Protein AF-A0A0Q0VEU5-F1 (afdb_monomer_lite)

Foldseek 3Di:
DDDDQDWDFPVNLVVLCVVVVWFDDKALDDRPQTAREEDQDLVPAAARYEYQFACDPVDTSVVCPVSSVVRHHQEYEECDDDPDNHIYTHTVHSLLSLLVVLCVRLVNLLVQAAEEEEDEDDLLVQLQVLLQLVCVLVVAFEWEAADQAIDGRHDGDHDPHRADASNVNSVVSSVNVVSVHRYYYGYDYLVCLVSCRCNPRQHQEYEYQEYDDDPCVPQVDRVSSLVSRLSVQVSCQVNLHEYEFACVHVSSVVSQVPHDHHYWYEYCPDTQKHWADWDFELQKIWIWIDHPNDIEIEIARDGAPSSVSSSNSSVNVVCVVVVPDDRVSVNVSRHPDAGDFQCQHWDDADQQETEGGHQPAFLVSLLRSLVRVLVHAPDFEEEEDEHEAPHDLQRQCSNLVSCLVRGLAYEYEAAAPAAPARLVRVCSNCPPPPLLGRYAYQHDLLLSLLLVVQQDHRRYYYYYYNQGQPQFHHDHNDTHGHDSSVSVVVSSVDDDDDDLQWQSDWHFPSSLCSLAHDDPDRDDRQTARHEDQDLVPQAARYEYQFDDDPPDTSLVCQVVSVVHHSYAYEDDQPNDDDDSRYHYHPHSLLSLLSVLSSLLSNEQAQEEEEEAQPCRVVVQVVVCVVVVVPFAEQEQPDPLQFSRSQSVSSSSDGRRHNHYYHYHDDLAPCRSVSSCSSNVHPHYHYDYQADDNCVHQVHSVSSVD

Structure (mmCIF, N/CA/C/O backbone):
data_AF-A0A0Q0VEU5-F1
#
_entry.id   AF-A0A0Q0VEU5-F1
#
loop_
_atom_site.group_PDB
_atom_site.id
_atom_site.type_symbol
_atom_site.label_atom_id
_atom_site.label_alt_id
_atom_site.label_comp_id
_atom_site.label_asym_id
_atom_site.label_entity_id
_atom_site.label_seq_id
_atom_site.pdbx_PDB_ins_code
_atom_site.Cartn_x
_atom_site.Cartn_y
_atom_site.Cartn_z
_atom_site.occupancy
_atom_site.B_iso_or_equiv
_atom_site.auth_seq_id
_atom_site.auth_comp_id
_atom_site.auth_asym_id
_atom_site.auth_atom_id
_atom_site.pdbx_PDB_model_num
ATOM 1 N N . MET A 1 1 ? 12.407 22.583 -28.561 1.00 33.00 1 MET A N 1
ATOM 2 C CA . MET A 1 1 ? 13.739 21.969 -28.383 1.00 33.00 1 MET A CA 1
ATOM 3 C C . MET A 1 1 ? 14.060 21.202 -29.658 1.00 33.00 1 MET A C 1
ATOM 5 O O . MET A 1 1 ? 13.636 20.069 -29.800 1.00 33.00 1 MET A O 1
ATOM 9 N N . HIS A 1 2 ? 14.722 21.841 -30.619 1.00 41.69 2 HIS A N 1
ATOM 10 C CA . HIS A 1 2 ? 15.215 21.204 -31.843 1.00 41.69 2 HIS A CA 1
ATOM 11 C C . HIS A 1 2 ? 16.661 21.653 -32.034 1.00 41.69 2 HIS A C 1
ATOM 13 O O . HIS A 1 2 ? 16.895 22.859 -31.996 1.00 41.69 2 HIS A O 1
ATOM 19 N N . ASN A 1 3 ? 17.594 20.699 -32.153 1.00 36.75 3 ASN A N 1
ATOM 20 C CA . ASN A 1 3 ? 18.804 20.759 -32.998 1.00 36.75 3 ASN A CA 1
ATOM 21 C C . ASN A 1 3 ? 19.856 19.711 -32.599 1.00 36.75 3 ASN A C 1
ATOM 23 O O . ASN A 1 3 ? 20.992 20.052 -32.302 1.00 36.75 3 ASN A O 1
ATOM 27 N N . HIS A 1 4 ? 19.485 18.431 -32.640 1.00 44.84 4 HIS A N 1
ATOM 28 C CA . HIS A 1 4 ? 20.430 17.335 -32.893 1.00 44.84 4 HIS A CA 1
ATOM 29 C C . HIS A 1 4 ? 19.672 16.159 -33.531 1.00 44.84 4 HIS A C 1
ATOM 31 O O . HIS A 1 4 ? 19.653 15.057 -33.001 1.00 44.84 4 HIS A O 1
ATOM 37 N N . SER A 1 5 ? 18.986 16.380 -34.657 1.00 53.69 5 SER A N 1
ATOM 38 C CA . SER A 1 5 ? 18.453 15.262 -35.446 1.00 53.69 5 SER A CA 1
ATOM 39 C C . SER A 1 5 ? 19.579 14.726 -36.326 1.00 53.69 5 SER A C 1
ATOM 41 O O . SER A 1 5 ? 19.803 15.214 -37.437 1.00 53.69 5 SER A O 1
ATOM 43 N N . LYS A 1 6 ? 20.341 13.764 -35.799 1.00 68.75 6 LYS A N 1
ATOM 44 C CA . LYS A 1 6 ? 21.191 12.908 -36.630 1.00 68.75 6 LYS A CA 1
ATOM 45 C C . LYS A 1 6 ? 20.274 12.267 -37.673 1.00 68.75 6 LYS A C 1
ATOM 47 O O . LYS A 1 6 ? 19.308 11.602 -37.315 1.00 68.75 6 LYS A O 1
ATOM 52 N N . LEU A 1 7 ? 20.546 12.522 -38.948 1.00 80.31 7 LEU A N 1
ATOM 53 C CA . LEU A 1 7 ? 19.875 11.829 -40.039 1.00 80.31 7 LEU A CA 1
ATOM 54 C C . LEU A 1 7 ? 20.358 10.379 -40.040 1.00 80.31 7 LEU A C 1
ATOM 56 O O . LEU A 1 7 ? 21.558 10.144 -40.183 1.00 80.31 7 LEU A O 1
ATOM 60 N N . ILE A 1 8 ? 19.446 9.426 -39.862 1.00 84.44 8 ILE A N 1
ATOM 61 C CA . ILE A 1 8 ? 19.783 8.000 -39.896 1.00 84.44 8 ILE A CA 1
ATOM 62 C C . ILE A 1 8 ? 19.638 7.492 -41.315 1.00 84.44 8 ILE A C 1
ATOM 64 O O . ILE A 1 8 ? 18.599 7.698 -41.943 1.00 84.44 8 ILE A O 1
ATOM 68 N N . LYS A 1 9 ? 20.656 6.787 -41.801 1.00 88.69 9 LYS A N 1
ATOM 69 C CA . LYS A 1 9 ? 20.609 6.122 -43.104 1.00 88.69 9 LYS A CA 1
ATOM 70 C C . LYS A 1 9 ? 19.851 4.802 -43.031 1.00 88.69 9 LYS A C 1
ATOM 72 O O . LYS A 1 9 ? 19.962 4.069 -42.050 1.00 88.69 9 LYS A O 1
ATOM 77 N N . ALA A 1 10 ? 19.174 4.440 -44.118 1.00 87.62 10 ALA A N 1
ATOM 78 C CA . ALA A 1 10 ? 18.534 3.129 -44.252 1.00 87.62 10 ALA A CA 1
ATOM 79 C C . ALA A 1 10 ? 19.497 1.957 -43.957 1.00 87.62 10 ALA A C 1
ATOM 81 O O . ALA A 1 10 ? 19.099 0.978 -43.333 1.00 87.62 10 ALA A O 1
ATOM 82 N N . GLU A 1 11 ? 20.773 2.074 -44.340 1.00 89.50 11 GLU A N 1
ATOM 83 C CA . GLU A 1 11 ? 21.811 1.067 -44.070 1.00 89.50 11 GLU A CA 1
ATOM 84 C C . GLU A 1 11 ? 22.065 0.844 -42.568 1.00 89.50 11 GLU A C 1
ATOM 86 O O . GLU A 1 11 ? 22.193 -0.297 -42.132 1.00 89.50 11 GLU A O 1
ATOM 91 N N . GLU A 1 12 ? 22.069 1.904 -41.750 1.00 90.19 12 GLU A N 1
ATOM 92 C CA . GLU A 1 12 ? 22.236 1.784 -40.292 1.00 90.19 12 GLU A CA 1
ATOM 93 C C . GLU A 1 12 ? 21.069 1.011 -39.663 1.00 90.19 12 GLU A C 1
ATOM 95 O O . GLU A 1 12 ? 21.274 0.172 -38.784 1.00 90.19 12 GLU A O 1
ATOM 100 N N . ILE A 1 13 ? 19.850 1.252 -40.159 1.00 91.94 13 ILE A N 1
ATOM 101 C CA . ILE A 1 13 ? 18.642 0.546 -39.719 1.00 91.94 13 ILE A CA 1
ATOM 102 C C . ILE A 1 13 ? 18.700 -0.928 -40.132 1.00 91.94 13 ILE A C 1
ATOM 104 O O . ILE A 1 13 ? 18.425 -1.807 -39.321 1.00 91.94 13 ILE A O 1
ATOM 108 N N . ILE A 1 14 ? 19.084 -1.213 -41.376 1.00 92.62 14 ILE A N 1
ATOM 109 C CA . ILE A 1 14 ? 19.231 -2.588 -41.867 1.00 92.62 14 ILE A CA 1
ATOM 110 C C . ILE A 1 14 ? 20.231 -3.350 -40.998 1.00 92.62 14 ILE A C 1
ATOM 112 O O . ILE A 1 14 ? 19.897 -4.414 -40.484 1.00 92.62 14 ILE A O 1
ATOM 116 N N . ASN A 1 15 ? 21.410 -2.770 -40.774 1.00 93.44 15 ASN A N 1
ATOM 117 C CA . ASN A 1 15 ? 22.471 -3.410 -40.008 1.00 93.44 15 ASN A CA 1
ATOM 118 C C . ASN A 1 15 ? 22.032 -3.710 -38.569 1.00 93.44 15 ASN A C 1
ATOM 120 O O . ASN A 1 15 ? 22.268 -4.814 -38.082 1.00 93.44 15 ASN A O 1
ATOM 124 N N . ILE A 1 16 ? 21.370 -2.770 -37.875 1.00 93.75 16 ILE A N 1
ATOM 125 C CA . ILE A 1 16 ? 20.925 -3.035 -36.497 1.00 93.75 16 ILE A CA 1
ATOM 126 C C . ILE A 1 16 ? 19.825 -4.102 -36.445 1.00 93.75 16 ILE A C 1
ATOM 128 O O . ILE A 1 16 ? 19.825 -4.926 -35.534 1.00 93.75 16 ILE A O 1
ATOM 132 N N . LEU A 1 17 ? 18.902 -4.118 -37.412 1.00 94.94 17 LEU A N 1
ATOM 133 C CA . LEU A 1 17 ? 17.818 -5.098 -37.439 1.00 94.94 17 LEU A CA 1
ATOM 134 C C . LEU A 1 17 ? 18.328 -6.496 -37.817 1.00 94.94 17 LEU A C 1
ATOM 136 O O . LEU A 1 17 ? 17.852 -7.474 -37.249 1.00 94.94 17 LEU A O 1
ATOM 140 N N . GLU A 1 18 ? 19.298 -6.606 -38.728 1.00 94.62 18 GLU A N 1
ATOM 141 C CA . GLU A 1 18 ? 19.939 -7.879 -39.094 1.00 94.62 18 GLU A CA 1
ATOM 142 C C . GLU A 1 18 ? 20.781 -8.440 -37.940 1.00 94.62 18 GLU A C 1
ATOM 144 O O . GLU A 1 18 ? 20.649 -9.617 -37.614 1.00 94.62 18 GLU A O 1
ATOM 149 N N . ASN A 1 19 ? 21.560 -7.598 -37.248 1.00 93.50 19 ASN A N 1
ATOM 150 C CA . ASN A 1 19 ? 22.360 -8.011 -36.084 1.00 93.50 19 ASN A CA 1
ATOM 151 C C . ASN A 1 19 ? 21.515 -8.564 -34.926 1.00 93.50 19 ASN A C 1
ATOM 153 O O . ASN A 1 19 ? 22.018 -9.327 -34.105 1.00 93.50 19 ASN A O 1
ATOM 157 N N . HIS A 1 20 ? 20.249 -8.159 -34.844 1.00 93.50 20 HIS A N 1
ATOM 158 C CA . HIS A 1 20 ? 19.286 -8.640 -33.855 1.00 93.50 20 HIS A CA 1
ATOM 159 C C . HIS A 1 20 ? 18.314 -9.690 -34.422 1.00 93.50 20 HIS A C 1
ATOM 161 O O . HIS A 1 20 ? 17.332 -10.021 -33.758 1.00 93.50 20 HIS A O 1
ATOM 167 N N . GLU A 1 21 ? 18.565 -10.195 -35.636 1.00 95.69 21 GLU A N 1
ATOM 168 C CA . GLU A 1 21 ? 17.746 -11.205 -36.322 1.00 95.69 21 GLU A CA 1
ATOM 169 C C . GLU A 1 21 ? 16.261 -10.807 -36.456 1.00 95.69 21 GLU A C 1
ATOM 171 O O . GLU A 1 21 ? 15.357 -11.644 -36.426 1.00 95.69 21 GLU A O 1
ATOM 176 N N . LEU A 1 22 ? 15.985 -9.505 -36.587 1.00 95.81 22 LEU A N 1
ATOM 177 C CA . LEU A 1 22 ? 14.626 -8.975 -36.708 1.00 95.81 22 LEU A CA 1
ATOM 178 C C . LEU A 1 22 ? 14.189 -8.788 -38.157 1.00 95.81 22 LEU A C 1
ATOM 180 O O . LEU A 1 22 ? 12.995 -8.879 -38.430 1.00 95.81 22 LEU A O 1
ATOM 184 N N . LEU A 1 23 ? 15.113 -8.488 -39.075 1.00 95.88 23 LEU A N 1
ATOM 185 C CA . LEU A 1 23 ? 14.780 -8.149 -40.459 1.00 95.88 23 LEU A CA 1
ATOM 186 C C . LEU A 1 23 ? 14.451 -9.400 -41.283 1.00 95.88 23 LEU A C 1
ATOM 188 O O . LEU A 1 23 ? 15.293 -10.272 -41.470 1.00 95.88 23 LEU A O 1
ATOM 192 N N . VAL A 1 24 ? 13.229 -9.456 -41.806 1.00 95.81 24 VAL A N 1
ATOM 193 C CA . VAL A 1 24 ? 12.703 -10.567 -42.616 1.00 95.81 24 VAL A CA 1
ATOM 194 C C . VAL A 1 24 ? 12.696 -10.214 -44.103 1.00 95.81 24 VAL A C 1
ATOM 196 O O . VAL A 1 24 ? 12.948 -11.073 -44.945 1.00 95.81 24 VAL A O 1
ATOM 199 N N . GLY A 1 25 ? 12.419 -8.953 -44.444 1.00 93.38 25 GLY A N 1
ATOM 200 C CA . GLY A 1 25 ? 12.251 -8.531 -45.832 1.00 93.38 25 GLY A CA 1
ATOM 201 C C . GLY A 1 25 ? 12.378 -7.025 -46.047 1.00 93.38 25 GLY A C 1
ATOM 202 O O . GLY A 1 25 ? 12.371 -6.227 -45.108 1.00 93.38 25 GLY A O 1
ATOM 203 N N . LYS A 1 26 ? 12.526 -6.650 -47.318 1.00 93.12 26 LYS A N 1
ATOM 204 C CA . LYS A 1 26 ? 12.832 -5.298 -47.801 1.00 93.12 26 LYS A CA 1
ATOM 205 C C . LYS A 1 26 ? 12.014 -5.045 -49.071 1.00 93.12 26 LYS A C 1
ATOM 207 O O . LYS A 1 26 ? 12.153 -5.810 -50.021 1.00 93.12 26 LYS A O 1
ATOM 212 N N . VAL A 1 27 ? 11.204 -3.985 -49.112 1.00 91.12 27 VAL A N 1
ATOM 213 C CA . VAL A 1 27 ? 10.353 -3.645 -50.276 1.00 91.12 27 VAL A CA 1
ATOM 214 C C . VAL A 1 27 ? 10.563 -2.187 -50.681 1.00 91.12 27 VAL A C 1
ATOM 216 O O . VAL A 1 27 ? 10.611 -1.320 -49.814 1.00 91.12 27 VAL A O 1
ATOM 219 N N . ASN A 1 28 ? 10.694 -1.916 -51.988 1.00 84.94 28 ASN A N 1
ATOM 220 C CA . ASN A 1 28 ? 10.804 -0.572 -52.591 1.00 84.94 28 ASN A CA 1
ATOM 221 C C . ASN A 1 28 ? 11.804 0.382 -51.895 1.00 84.94 28 ASN A C 1
ATOM 223 O O . ASN A 1 28 ? 11.558 1.582 -51.781 1.00 84.94 28 ASN A O 1
ATOM 227 N N . LEU A 1 29 ? 12.933 -0.142 -51.410 1.00 79.88 29 LEU A N 1
ATOM 228 C CA . LEU A 1 29 ? 13.936 0.636 -50.679 1.00 79.88 29 LEU A CA 1
ATOM 229 C C . LEU A 1 29 ? 14.941 1.317 -51.608 1.00 79.88 29 LEU A C 1
ATOM 231 O O . LEU A 1 29 ? 15.490 0.689 -52.513 1.00 79.88 29 LEU A O 1
ATOM 235 N N . ASN A 1 30 ? 15.245 2.579 -51.304 1.00 73.62 30 ASN A N 1
ATOM 236 C CA . ASN A 1 30 ? 16.411 3.285 -51.818 1.00 73.62 30 ASN A CA 1
ATOM 237 C C . ASN A 1 30 ? 17.415 3.499 -50.670 1.00 73.62 30 ASN A C 1
ATOM 239 O O . ASN A 1 30 ? 17.056 4.019 -49.615 1.00 73.62 30 ASN A O 1
ATOM 243 N N . TYR A 1 31 ? 18.671 3.089 -50.861 1.00 65.69 31 TYR A N 1
ATOM 244 C CA . TYR A 1 31 ? 19.719 3.174 -49.834 1.00 65.69 31 TYR A CA 1
ATOM 245 C C . TYR A 1 31 ? 20.163 4.614 -49.527 1.00 65.69 31 TYR A C 1
ATOM 247 O O . TYR A 1 31 ? 20.774 4.848 -48.486 1.00 65.69 31 TYR A O 1
ATOM 255 N N . ASP A 1 32 ? 19.794 5.577 -50.376 1.00 70.94 32 ASP A N 1
ATOM 256 C CA . ASP A 1 32 ? 20.057 7.005 -50.166 1.00 70.94 32 ASP A CA 1
ATOM 257 C C . ASP A 1 32 ? 19.055 7.684 -49.210 1.00 70.94 32 ASP A C 1
ATOM 259 O O . ASP A 1 32 ? 19.178 8.881 -48.932 1.00 70.94 32 ASP A O 1
ATOM 263 N N . PHE A 1 33 ? 18.055 6.957 -48.691 1.00 75.19 33 PHE A N 1
ATOM 264 C CA . PHE A 1 33 ? 17.106 7.534 -47.743 1.00 75.19 33 PHE A CA 1
ATOM 265 C C . PHE A 1 33 ? 17.760 7.865 -46.404 1.00 75.19 33 PHE A C 1
ATOM 267 O O . PHE A 1 33 ? 18.514 7.076 -45.822 1.00 75.19 33 PHE A O 1
ATOM 274 N N . THR A 1 34 ? 17.401 9.043 -45.901 1.00 79.69 34 THR A N 1
ATOM 275 C CA . THR A 1 34 ? 17.741 9.487 -44.556 1.00 79.69 34 THR A CA 1
ATOM 276 C C . THR A 1 34 ? 16.489 9.910 -43.818 1.00 79.69 34 THR A C 1
ATOM 278 O O . THR A 1 34 ? 15.622 10.561 -44.392 1.00 79.69 34 THR A O 1
ATOM 281 N N . PHE A 1 35 ? 16.415 9.548 -42.543 1.00 81.81 35 PHE A N 1
ATOM 282 C CA . PHE A 1 35 ? 15.236 9.773 -41.721 1.00 81.81 35 PHE A CA 1
ATOM 283 C C . PHE A 1 35 ? 15.604 10.627 -40.515 1.00 81.81 35 PHE A C 1
ATOM 285 O O . PHE A 1 35 ? 16.617 10.388 -39.853 1.00 81.81 35 PHE A O 1
ATOM 292 N N . SER A 1 36 ? 14.784 11.637 -40.234 1.00 72.88 36 SER A N 1
ATOM 293 C CA . SER A 1 36 ? 14.974 12.549 -39.102 1.00 72.88 36 SER A CA 1
ATOM 294 C C . SER A 1 36 ? 14.271 12.089 -37.830 1.00 72.88 36 SER A C 1
ATOM 296 O O . SER A 1 36 ? 14.659 12.514 -36.741 1.00 72.88 36 SER A O 1
ATOM 298 N N . LYS A 1 37 ? 13.237 11.248 -37.957 1.00 85.75 37 LYS A N 1
ATOM 299 C CA . LYS A 1 37 ? 12.379 10.818 -36.852 1.00 85.75 37 LYS A CA 1
ATOM 300 C C . LYS A 1 37 ? 11.646 9.516 -37.195 1.00 85.75 37 LYS A C 1
ATOM 302 O O . LYS A 1 37 ? 11.511 9.145 -38.361 1.00 85.75 37 LYS A O 1
ATOM 307 N N . PHE A 1 38 ? 11.160 8.832 -36.165 1.00 90.94 38 PHE A N 1
ATOM 308 C CA . PHE A 1 38 ? 10.192 7.748 -36.288 1.00 90.94 38 PHE A CA 1
ATOM 309 C C . PHE A 1 38 ? 9.049 7.940 -35.291 1.00 90.94 38 PHE A C 1
ATOM 311 O O . PHE A 1 38 ? 9.237 8.540 -34.230 1.00 90.94 38 PHE A O 1
ATOM 318 N N . GLU A 1 39 ? 7.878 7.410 -35.626 1.00 92.62 39 GLU A N 1
ATOM 319 C CA . GLU A 1 39 ? 6.674 7.470 -34.801 1.00 92.62 39 GLU A CA 1
ATOM 320 C C . GLU A 1 39 ? 5.957 6.119 -34.763 1.00 92.62 39 GLU A C 1
ATOM 322 O O . GLU A 1 39 ? 6.020 5.310 -35.691 1.00 92.62 39 GLU A O 1
ATOM 327 N N . THR A 1 40 ? 5.237 5.892 -33.665 1.00 92.00 40 THR A N 1
ATOM 328 C CA . THR A 1 40 ? 4.344 4.729 -33.488 1.00 92.00 40 THR A CA 1
ATOM 329 C C . THR A 1 40 ? 2.865 5.125 -33.506 1.00 92.00 40 THR A C 1
ATOM 331 O O . THR A 1 40 ? 1.989 4.266 -33.433 1.00 92.00 40 THR A O 1
ATOM 334 N N . ASP A 1 41 ? 2.575 6.425 -33.633 1.00 91.88 41 ASP A N 1
ATOM 335 C CA . ASP A 1 41 ? 1.233 6.992 -33.755 1.00 91.88 41 ASP A CA 1
ATOM 336 C C . ASP A 1 41 ? 1.106 7.676 -35.120 1.00 91.88 41 ASP A C 1
ATOM 338 O O . ASP A 1 41 ? 1.746 8.700 -35.371 1.00 91.88 41 ASP A O 1
ATOM 342 N N . SER A 1 42 ? 0.266 7.126 -36.002 1.00 92.31 42 SER A N 1
ATOM 343 C CA . SER A 1 42 ? 0.068 7.632 -37.368 1.00 92.31 42 SER A CA 1
ATOM 344 C C . SER A 1 42 ? -0.352 9.104 -37.398 1.00 92.31 42 SER A C 1
ATOM 346 O O . SER A 1 42 ? -0.061 9.807 -38.364 1.00 92.31 42 SER A O 1
ATOM 348 N N . ARG A 1 43 ? -0.997 9.602 -36.334 1.00 93.00 43 ARG A N 1
ATOM 349 C CA . ARG A 1 43 ? -1.457 10.996 -36.205 1.00 93.00 43 ARG A CA 1
ATOM 350 C C . ARG A 1 43 ? -0.319 11.988 -35.948 1.00 93.00 43 ARG A C 1
ATOM 352 O O . ARG A 1 43 ? -0.554 13.189 -36.034 1.00 93.00 43 ARG A O 1
ATOM 359 N N . ARG A 1 44 ? 0.872 11.502 -35.583 1.00 92.12 44 ARG A N 1
ATOM 360 C CA . ARG A 1 44 ? 2.075 12.305 -35.289 1.00 92.12 44 ARG A CA 1
ATOM 361 C C . ARG A 1 44 ? 3.128 12.253 -36.394 1.00 92.12 44 ARG A C 1
ATOM 363 O O . ARG A 1 44 ? 4.178 12.872 -36.237 1.00 92.12 44 ARG A O 1
ATOM 370 N N . ILE A 1 45 ? 2.858 11.498 -37.458 1.00 93.94 45 ILE A N 1
ATOM 371 C CA . ILE A 1 45 ? 3.734 11.393 -38.622 1.00 93.94 45 ILE A CA 1
ATOM 372 C C . ILE A 1 45 ? 3.811 12.738 -39.333 1.00 93.94 45 ILE A C 1
ATOM 374 O O . ILE A 1 45 ? 2.786 13.363 -39.613 1.00 93.94 45 ILE A O 1
ATOM 378 N N . GLU A 1 46 ? 5.033 13.135 -39.658 1.00 90.69 46 GLU A N 1
ATOM 379 C CA . GLU A 1 46 ? 5.337 14.240 -40.553 1.00 90.69 46 GLU A CA 1
ATOM 380 C C . GLU A 1 46 ? 6.057 13.728 -41.811 1.00 90.69 46 GLU A C 1
ATOM 382 O O . GLU A 1 46 ? 6.468 12.568 -41.909 1.00 90.69 46 GLU A O 1
ATOM 387 N N . LYS A 1 47 ? 6.197 14.603 -42.812 1.00 89.06 47 LYS A N 1
ATOM 388 C CA . LYS A 1 47 ? 6.856 14.259 -44.073 1.00 89.06 47 LYS A CA 1
ATOM 389 C C . LYS A 1 47 ? 8.308 13.826 -43.832 1.00 89.06 47 LYS A C 1
ATOM 391 O O . LYS A 1 47 ? 9.102 14.630 -43.348 1.00 89.06 47 LYS A O 1
ATOM 396 N N . GLY A 1 48 ? 8.662 12.620 -44.274 1.00 86.44 48 GLY A N 1
ATOM 397 C CA . GLY A 1 48 ? 10.011 12.061 -44.128 1.00 86.44 48 GLY A CA 1
ATOM 398 C C . GLY A 1 48 ? 10.212 11.175 -42.899 1.00 86.44 48 GLY A C 1
ATOM 399 O O . GLY A 1 48 ? 11.316 10.672 -42.681 1.00 86.44 48 GLY A O 1
ATOM 400 N N . ASP A 1 49 ? 9.164 10.964 -42.101 1.00 90.81 49 ASP A N 1
ATOM 401 C CA . ASP A 1 49 ? 9.230 10.113 -40.918 1.00 90.81 49 ASP A CA 1
ATOM 402 C C . ASP A 1 49 ? 9.140 8.621 -41.271 1.00 90.81 49 ASP A C 1
ATOM 404 O O . ASP A 1 49 ? 8.617 8.210 -42.312 1.00 90.81 49 ASP A O 1
ATOM 408 N N . ILE A 1 50 ? 9.619 7.794 -40.343 1.00 93.69 50 ILE A N 1
ATOM 409 C CA . ILE A 1 50 ? 9.371 6.351 -40.334 1.00 93.69 50 ILE A CA 1
ATOM 410 C C . ILE A 1 50 ? 8.131 6.067 -39.483 1.00 93.69 50 ILE A C 1
ATOM 412 O O . ILE A 1 50 ? 8.072 6.478 -38.323 1.00 93.69 50 ILE A O 1
ATOM 416 N N . PHE A 1 51 ? 7.174 5.301 -40.001 1.00 95.31 51 PHE A N 1
ATOM 417 C CA . PHE A 1 51 ? 6.069 4.776 -39.196 1.00 95.31 51 PHE A CA 1
ATOM 418 C C . PHE A 1 51 ? 6.316 3.320 -38.810 1.00 95.31 51 PHE A C 1
ATOM 420 O O . PHE A 1 51 ? 6.567 2.483 -39.676 1.00 95.31 51 PHE A O 1
ATOM 427 N N . VAL A 1 52 ? 6.213 2.997 -37.518 1.00 96.25 52 VAL A N 1
ATOM 428 C CA . VAL A 1 52 ? 6.345 1.619 -37.026 1.00 96.25 52 VAL A CA 1
ATOM 429 C C . VAL A 1 52 ? 4.977 1.058 -36.638 1.00 96.25 52 VAL A C 1
ATOM 431 O O . VAL A 1 52 ? 4.341 1.522 -35.690 1.00 96.25 52 VAL A O 1
ATOM 434 N N . CYS A 1 53 ? 4.540 0.015 -37.342 1.00 95.44 53 CYS A N 1
ATOM 435 C CA . CYS A 1 53 ? 3.264 -0.658 -37.122 1.00 95.44 53 CYS A CA 1
ATOM 436 C C . CYS A 1 53 ? 3.322 -1.551 -35.873 1.00 95.44 53 CYS A C 1
ATOM 438 O O . CYS A 1 53 ? 3.656 -2.735 -35.943 1.00 95.44 53 CYS A O 1
ATOM 440 N N . ILE A 1 54 ? 2.975 -0.991 -34.713 1.00 92.38 54 ILE A N 1
ATOM 441 C CA . ILE A 1 54 ? 2.886 -1.736 -33.451 1.00 92.38 54 ILE A CA 1
ATOM 442 C C . ILE A 1 54 ? 1.515 -2.397 -33.305 1.00 92.38 54 ILE A C 1
ATOM 444 O O . ILE A 1 54 ? 0.490 -1.718 -33.253 1.00 92.38 54 ILE A O 1
ATOM 448 N N . LYS A 1 55 ? 1.487 -3.719 -33.117 1.00 87.38 55 LYS A N 1
ATOM 449 C CA . LYS A 1 55 ? 0.264 -4.432 -32.737 1.00 87.38 55 LYS A CA 1
ATOM 450 C C . LYS A 1 55 ? -0.061 -4.197 -31.261 1.00 87.38 55 LYS A C 1
ATOM 452 O O . LYS A 1 55 ? 0.559 -4.788 -30.372 1.00 87.38 55 LYS A O 1
ATOM 457 N N . GLY A 1 56 ? -0.971 -3.266 -30.985 1.00 83.25 56 GLY A N 1
ATOM 458 C CA . GLY A 1 56 ? -1.417 -2.882 -29.645 1.00 83.25 56 GLY A CA 1
ATOM 459 C C . GLY A 1 56 ? -2.403 -3.872 -29.018 1.00 83.25 56 GLY A C 1
ATOM 460 O O . GLY A 1 56 ? -2.781 -4.869 -29.620 1.00 83.25 56 GLY A O 1
ATOM 461 N N . TYR A 1 57 ? -2.832 -3.584 -27.785 1.00 72.56 57 TYR A N 1
ATOM 462 C CA . TYR A 1 57 ? -3.850 -4.395 -27.100 1.00 72.56 57 TYR A CA 1
ATOM 463 C C . TYR A 1 57 ? -5.264 -4.135 -27.645 1.00 72.56 57 TYR A C 1
ATOM 465 O O . TYR A 1 57 ? -6.063 -5.055 -27.757 1.00 72.56 57 TYR A O 1
ATOM 473 N N . ASN A 1 58 ? -5.556 -2.877 -28.001 1.00 77.75 58 ASN A N 1
ATOM 474 C CA . ASN A 1 58 ? -6.880 -2.445 -28.466 1.00 77.75 58 ASN A CA 1
ATOM 475 C C . ASN A 1 58 ? -6.966 -2.249 -29.986 1.00 77.75 58 ASN A C 1
ATOM 477 O O . ASN A 1 58 ? -8.065 -2.216 -30.525 1.00 77.75 58 ASN A O 1
ATOM 481 N N . GLN A 1 59 ? -5.834 -2.016 -30.653 1.00 86.69 59 GLN A N 1
ATOM 482 C CA . GLN A 1 59 ? -5.767 -1.629 -32.063 1.00 86.69 59 GLN A CA 1
ATOM 483 C C . GLN A 1 59 ? -4.496 -2.194 -32.693 1.00 86.69 59 GLN A C 1
ATOM 485 O O . GLN A 1 59 ? -3.470 -2.304 -32.012 1.00 86.69 59 GLN A O 1
ATOM 490 N N . ASP A 1 60 ? -4.555 -2.513 -33.983 1.00 91.12 60 ASP A N 1
ATOM 491 C CA . ASP A 1 60 ? -3.406 -2.976 -34.753 1.00 91.12 60 ASP A CA 1
ATOM 492 C C . ASP A 1 60 ? -2.815 -1.819 -35.576 1.00 91.12 60 ASP A C 1
ATOM 494 O O . ASP A 1 60 ? -3.473 -1.261 -36.450 1.00 91.12 60 ASP A O 1
ATOM 498 N N . GLY A 1 61 ? -1.558 -1.448 -35.305 1.00 91.44 61 GLY A N 1
ATOM 499 C CA . GLY A 1 61 ? -0.854 -0.365 -35.998 1.00 91.44 61 GLY A CA 1
ATOM 500 C C . GLY A 1 61 ? -0.760 -0.551 -37.517 1.00 91.44 61 GLY A C 1
ATOM 501 O O . GLY A 1 61 ? -0.602 0.429 -38.244 1.00 91.44 61 GLY A O 1
ATOM 502 N N . HIS A 1 62 ? -0.890 -1.786 -38.006 1.00 94.38 62 HIS A N 1
ATOM 503 C CA . HIS A 1 62 ? -0.911 -2.100 -39.436 1.00 94.38 62 HIS A CA 1
ATOM 504 C C . HIS A 1 62 ? -2.107 -1.468 -40.159 1.00 94.38 62 HIS A C 1
ATOM 506 O O . HIS A 1 62 ? -1.972 -1.016 -41.296 1.00 94.38 62 HIS A O 1
ATOM 512 N N . GLU A 1 63 ? -3.253 -1.353 -39.483 1.00 93.81 63 GLU A N 1
ATOM 513 C CA . GLU A 1 63 ? -4.473 -0.749 -40.038 1.00 93.81 63 GLU A CA 1
ATOM 514 C C . GLU A 1 63 ? -4.293 0.750 -40.336 1.00 93.81 63 GLU A C 1
ATOM 516 O O . GLU A 1 63 ? -4.986 1.313 -41.183 1.00 93.81 63 GLU A O 1
ATOM 521 N N . PHE A 1 64 ? -3.313 1.393 -39.693 1.00 94.88 64 PHE A N 1
ATOM 522 C CA . PHE A 1 64 ? -3.026 2.820 -39.839 1.00 94.88 64 PHE A CA 1
ATOM 523 C C . PHE A 1 64 ? -1.872 3.127 -40.800 1.00 94.88 64 PHE A C 1
ATOM 525 O O . PHE A 1 64 ? -1.537 4.297 -40.986 1.00 94.88 64 PHE A O 1
ATOM 532 N N . ALA A 1 65 ? -1.283 2.117 -41.453 1.00 94.69 65 ALA A N 1
ATOM 533 C CA . ALA A 1 65 ? -0.177 2.319 -42.392 1.00 94.69 65 ALA A CA 1
ATOM 534 C C . ALA A 1 65 ? -0.560 3.262 -43.544 1.00 94.69 65 ALA A C 1
ATOM 536 O O . ALA A 1 65 ? 0.196 4.170 -43.877 1.00 94.69 65 ALA A O 1
ATOM 537 N N . ARG A 1 66 ? -1.776 3.122 -44.094 1.00 94.25 66 ARG A N 1
ATOM 538 C CA . ARG A 1 66 ? -2.287 4.034 -45.128 1.00 94.25 66 ARG A CA 1
ATOM 539 C C . ARG A 1 66 ? -2.347 5.480 -44.641 1.00 94.25 66 ARG A C 1
ATOM 541 O O . ARG A 1 66 ? -1.894 6.374 -45.344 1.00 94.25 66 ARG A O 1
ATOM 548 N N . GLN A 1 67 ? -2.880 5.698 -43.441 1.00 95.62 67 GLN A N 1
ATOM 549 C CA . GLN A 1 67 ? -2.966 7.032 -42.853 1.00 95.62 67 GLN A CA 1
ATOM 550 C C . GLN A 1 67 ? -1.571 7.634 -42.638 1.00 95.62 67 GLN A C 1
ATOM 552 O O . GLN A 1 67 ? -1.364 8.811 -42.908 1.00 95.62 67 GLN A O 1
ATOM 557 N N . ALA A 1 68 ? -0.604 6.833 -42.182 1.00 94.94 68 ALA A N 1
ATOM 558 C CA . ALA A 1 68 ? 0.776 7.281 -42.026 1.00 94.94 68 ALA A CA 1
ATOM 559 C C . ALA A 1 68 ? 1.408 7.689 -43.369 1.00 94.94 68 ALA A C 1
ATOM 561 O O . ALA A 1 68 ? 2.046 8.735 -43.450 1.00 94.94 68 ALA A O 1
ATOM 562 N N . LEU A 1 69 ? 1.183 6.917 -44.439 1.00 93.62 69 LEU A N 1
ATOM 563 C CA . LEU A 1 69 ? 1.639 7.269 -45.789 1.00 93.62 69 LEU A CA 1
ATOM 564 C C . LEU A 1 69 ? 0.983 8.557 -46.303 1.00 93.62 69 LEU A C 1
ATOM 566 O O . LEU A 1 69 ? 1.666 9.417 -46.852 1.00 93.62 69 LEU A O 1
ATOM 570 N N . GLU A 1 70 ? -0.324 8.723 -46.088 1.00 94.19 70 GLU A N 1
ATOM 571 C CA . GLU A 1 70 ? -1.056 9.949 -46.440 1.00 94.19 70 GLU A CA 1
ATOM 572 C C . GLU A 1 70 ? -0.537 11.174 -45.662 1.00 94.19 70 GLU A C 1
ATOM 574 O O . GLU A 1 70 ? -0.490 12.275 -46.211 1.00 94.19 70 GLU A O 1
ATOM 579 N N . ASN A 1 71 ? -0.073 10.975 -44.423 1.00 93.62 71 ASN A N 1
ATOM 580 C CA . ASN A 1 71 ? 0.573 12.005 -43.602 1.00 93.62 71 ASN A CA 1
ATOM 581 C C . ASN A 1 71 ? 2.047 12.265 -43.979 1.00 93.62 71 ASN A C 1
ATOM 583 O O . ASN A 1 71 ? 2.631 13.242 -43.508 1.00 93.62 71 ASN A O 1
ATOM 587 N N . GLY A 1 72 ? 2.637 11.447 -44.858 1.00 90.62 72 GLY A N 1
ATOM 588 C CA . GLY A 1 72 ? 3.969 11.666 -45.427 1.00 90.62 72 GLY A CA 1
ATOM 589 C C . GLY A 1 72 ? 5.083 10.757 -44.903 1.00 90.62 72 GLY A C 1
ATOM 590 O O . GLY A 1 72 ? 6.248 11.124 -45.047 1.00 90.62 72 GLY A O 1
ATOM 591 N N . ALA A 1 73 ? 4.763 9.601 -44.313 1.00 92.56 73 ALA A N 1
ATOM 592 C CA . ALA A 1 73 ? 5.782 8.608 -43.969 1.00 92.56 73 ALA A CA 1
ATOM 593 C C . ALA A 1 73 ? 6.524 8.122 -45.228 1.00 92.56 73 ALA A C 1
ATOM 595 O O . ALA A 1 73 ? 5.896 7.645 -46.175 1.00 92.56 73 ALA A O 1
ATOM 596 N N . ASP A 1 74 ? 7.855 8.187 -45.212 1.00 90.94 74 ASP A N 1
ATOM 597 C CA . ASP A 1 74 ? 8.699 7.728 -46.328 1.00 90.94 74 ASP A CA 1
ATOM 598 C C . ASP A 1 74 ? 9.057 6.236 -46.205 1.00 90.94 74 ASP A C 1
ATOM 600 O O . ASP A 1 74 ? 9.433 5.593 -47.188 1.00 90.94 74 ASP A O 1
ATOM 604 N N . LEU A 1 75 ? 8.920 5.665 -45.004 1.00 93.06 75 LEU A N 1
ATOM 605 C CA . LEU A 1 75 ? 9.224 4.267 -44.708 1.00 93.06 75 LEU A CA 1
ATOM 606 C C . LEU A 1 75 ? 8.239 3.699 -43.684 1.00 93.06 75 LEU A C 1
ATOM 608 O O . LEU A 1 75 ? 7.964 4.316 -42.654 1.00 93.06 75 LEU A O 1
ATOM 612 N N . ILE A 1 76 ? 7.768 2.479 -43.942 1.00 95.06 76 ILE A N 1
ATOM 613 C CA . ILE A 1 76 ? 6.948 1.705 -43.006 1.00 95.06 76 ILE A CA 1
ATOM 614 C C . ILE A 1 76 ? 7.767 0.542 -42.440 1.00 95.06 76 ILE A C 1
ATOM 616 O O . ILE A 1 76 ? 8.378 -0.220 -43.185 1.00 95.06 76 ILE A O 1
ATOM 620 N N . VAL A 1 77 ? 7.761 0.373 -41.120 1.00 96.19 77 VAL A N 1
ATOM 621 C CA . VAL A 1 77 ? 8.298 -0.815 -40.442 1.00 96.19 77 VAL A CA 1
ATOM 622 C C . VAL A 1 77 ? 7.125 -1.664 -39.981 1.00 96.19 77 VAL A C 1
ATOM 624 O O . VAL A 1 77 ? 6.305 -1.212 -39.183 1.00 96.19 77 VAL A O 1
ATOM 627 N N . THR A 1 78 ? 7.025 -2.884 -40.492 1.00 96.38 78 THR A N 1
ATOM 628 C CA . THR A 1 78 ? 5.815 -3.709 -40.402 1.00 96.38 78 THR A CA 1
ATOM 629 C C . THR A 1 78 ? 6.153 -5.181 -40.197 1.00 96.38 78 THR A C 1
ATOM 631 O O . THR A 1 78 ? 7.256 -5.608 -40.512 1.00 96.38 78 THR A O 1
ATOM 634 N N . GLU A 1 79 ? 5.231 -5.964 -39.636 1.00 96.25 79 GLU A N 1
ATOM 635 C CA . GLU A 1 79 ? 5.418 -7.408 -39.440 1.00 96.25 79 GLU A CA 1
ATOM 636 C C . GLU A 1 79 ? 4.997 -8.251 -40.650 1.00 96.25 79 GLU A C 1
ATOM 638 O O . GLU A 1 79 ? 5.306 -9.439 -40.727 1.00 96.25 79 GLU A O 1
ATOM 643 N N . VAL A 1 80 ? 4.307 -7.638 -41.611 1.00 94.12 80 VAL A N 1
ATOM 644 C CA . VAL A 1 80 ? 3.823 -8.280 -42.835 1.00 94.12 80 VAL A CA 1
ATOM 645 C C . VAL A 1 80 ? 4.064 -7.364 -44.024 1.00 94.12 80 VAL A C 1
ATOM 647 O O . VAL A 1 80 ? 4.060 -6.148 -43.883 1.00 94.12 80 VAL A O 1
ATOM 650 N N . GLU A 1 81 ? 4.258 -7.928 -45.212 1.00 94.38 81 GLU A N 1
ATOM 651 C CA . GLU A 1 81 ? 4.285 -7.114 -46.427 1.00 94.38 81 GLU A CA 1
ATOM 652 C C . GLU A 1 81 ? 2.915 -6.461 -46.653 1.00 94.38 81 GLU A C 1
ATOM 654 O O . GLU A 1 81 ? 1.884 -7.135 -46.622 1.00 94.38 81 GLU A O 1
ATOM 659 N N . LEU A 1 82 ? 2.902 -5.145 -46.871 1.00 92.50 82 LEU A N 1
ATOM 660 C CA . LEU A 1 82 ? 1.688 -4.387 -47.159 1.00 92.50 82 LEU A CA 1
ATOM 661 C C . LEU A 1 82 ? 1.604 -4.066 -48.655 1.00 92.50 82 LEU A C 1
ATOM 663 O O . LEU A 1 82 ? 2.611 -3.758 -49.290 1.00 92.50 82 LEU A O 1
ATOM 667 N N . GLU A 1 83 ? 0.394 -4.050 -49.217 1.00 90.50 83 GLU A N 1
ATOM 668 C CA . GLU A 1 83 ? 0.139 -3.759 -50.639 1.00 90.50 83 GLU A CA 1
ATOM 669 C C . GLU A 1 83 ? 0.226 -2.250 -50.970 1.00 90.50 83 GLU A C 1
ATOM 671 O O . GLU A 1 83 ? -0.662 -1.666 -51.592 1.00 90.50 83 GLU A O 1
ATOM 676 N N . TYR A 1 84 ? 1.302 -1.587 -50.538 1.00 87.75 84 TYR A N 1
ATOM 677 C CA . TYR A 1 84 ? 1.581 -0.176 -50.811 1.00 87.75 84 TYR A CA 1
ATOM 678 C C . TYR A 1 84 ? 2.909 -0.023 -51.566 1.00 87.75 84 TYR A C 1
ATOM 680 O O . TYR A 1 84 ? 3.903 -0.672 -51.248 1.00 87.75 84 TYR A O 1
ATOM 688 N N . HIS A 1 85 ? 2.965 0.903 -52.531 1.00 82.94 85 HIS A N 1
ATOM 689 C CA . HIS A 1 85 ? 4.188 1.228 -53.288 1.00 82.94 85 HIS A CA 1
ATOM 690 C C . HIS A 1 85 ? 5.250 2.012 -52.480 1.00 82.94 85 HIS A C 1
ATOM 692 O O . HIS A 1 85 ? 6.195 2.544 -53.059 1.00 82.94 85 HIS A O 1
ATOM 698 N N . SER A 1 86 ? 5.115 2.093 -51.155 1.00 87.56 86 SER A N 1
ATOM 699 C CA . SER A 1 86 ? 6.075 2.742 -50.257 1.00 87.56 86 SER A CA 1
ATOM 700 C C . SER A 1 86 ? 7.262 1.837 -49.930 1.00 87.56 86 SER A C 1
ATOM 702 O O . SER A 1 86 ? 7.184 0.617 -50.100 1.00 87.56 86 SER A O 1
ATOM 704 N N . ALA A 1 87 ? 8.344 2.423 -49.408 1.00 92.00 87 ALA A N 1
ATOM 705 C CA . ALA A 1 87 ? 9.439 1.651 -48.835 1.00 92.00 87 ALA A CA 1
ATOM 706 C C . ALA A 1 87 ? 8.970 0.923 -47.565 1.00 92.00 87 ALA A C 1
ATOM 708 O O . ALA A 1 87 ? 8.224 1.491 -46.757 1.00 92.00 87 ALA A O 1
ATOM 709 N N . GLN A 1 88 ? 9.401 -0.328 -47.384 1.00 94.25 88 GLN A N 1
ATOM 710 C CA . GLN A 1 88 ? 9.037 -1.136 -46.219 1.00 94.25 88 GLN A CA 1
ATOM 711 C C . GLN A 1 88 ? 10.222 -1.939 -45.677 1.00 94.25 88 GLN A C 1
ATOM 713 O O . GLN A 1 88 ? 10.955 -2.579 -46.439 1.00 94.25 88 GLN A O 1
ATOM 718 N N . PHE A 1 89 ? 10.350 -1.962 -44.351 1.00 95.50 89 PHE A N 1
ATOM 719 C CA . PHE A 1 89 ? 11.111 -2.975 -43.624 1.00 95.50 89 PHE A CA 1
ATOM 720 C C . PHE A 1 89 ? 10.146 -3.956 -42.973 1.00 95.50 89 PHE A C 1
ATOM 722 O O . PHE A 1 89 ? 9.366 -3.581 -42.096 1.00 95.50 89 PHE A O 1
ATOM 729 N N . ILE A 1 90 ? 10.225 -5.216 -43.396 1.00 96.31 90 ILE A N 1
ATOM 730 C CA . ILE A 1 90 ? 9.420 -6.299 -42.839 1.00 96.31 90 ILE A CA 1
ATOM 731 C C . ILE A 1 90 ? 10.234 -6.945 -41.721 1.00 96.31 90 ILE A C 1
ATOM 733 O O . ILE A 1 90 ? 11.342 -7.421 -41.971 1.00 96.31 90 ILE A O 1
ATOM 737 N N . VAL A 1 91 ? 9.707 -6.952 -40.499 1.00 97.06 91 VAL A N 1
ATOM 738 C CA . VAL A 1 91 ? 10.378 -7.458 -39.295 1.00 97.06 91 VAL A CA 1
ATOM 739 C C . VAL A 1 91 ? 9.563 -8.549 -38.606 1.00 97.06 91 VAL A C 1
ATOM 741 O O . VAL A 1 91 ? 8.348 -8.567 -38.699 1.00 97.06 91 VAL A O 1
ATOM 744 N N . ASN A 1 92 ? 10.193 -9.456 -37.865 1.00 96.00 92 ASN A N 1
ATOM 745 C CA . ASN A 1 92 ? 9.454 -10.490 -37.121 1.00 96.00 92 ASN A CA 1
ATOM 746 C C . ASN A 1 92 ? 8.852 -9.989 -35.788 1.00 96.00 92 ASN A C 1
ATOM 748 O O . ASN A 1 92 ? 8.051 -10.696 -35.176 1.00 96.00 92 ASN A O 1
ATOM 752 N N . ASN A 1 93 ? 9.247 -8.797 -35.324 1.00 95.12 93 ASN A N 1
ATOM 753 C CA . ASN A 1 93 ? 8.717 -8.141 -34.128 1.00 95.12 93 ASN A CA 1
ATOM 754 C C . ASN A 1 93 ? 8.896 -6.616 -34.235 1.00 95.12 93 ASN A C 1
ATOM 756 O O . ASN A 1 93 ? 10.007 -6.087 -34.105 1.00 95.12 93 ASN A O 1
ATOM 760 N N . SER A 1 94 ? 7.795 -5.890 -34.436 1.00 95.25 94 SER A N 1
ATOM 761 C CA . SER A 1 94 ? 7.832 -4.435 -34.625 1.00 95.25 94 SER A CA 1
ATOM 762 C C . SER A 1 94 ? 8.129 -3.655 -33.344 1.00 95.25 94 SER A C 1
ATOM 764 O O . SER A 1 94 ? 8.677 -2.553 -33.410 1.00 95.25 94 SER A O 1
ATOM 766 N N . ARG A 1 95 ? 7.851 -4.221 -32.161 1.00 94.00 95 ARG A N 1
ATOM 767 C CA . ARG A 1 95 ? 8.157 -3.583 -30.866 1.00 94.00 95 ARG A CA 1
ATOM 768 C C . ARG A 1 95 ? 9.657 -3.529 -30.609 1.00 94.00 95 ARG A C 1
ATOM 770 O O . ARG A 1 95 ? 10.179 -2.464 -30.284 1.00 94.00 95 ARG A O 1
ATOM 777 N N . LYS A 1 96 ? 10.356 -4.648 -30.813 1.00 94.62 96 LYS A N 1
ATOM 778 C CA . LYS A 1 96 ? 11.822 -4.704 -30.714 1.00 94.62 96 LYS A CA 1
ATOM 779 C C . LYS A 1 96 ? 12.477 -3.808 -31.757 1.00 94.62 96 LYS A C 1
ATOM 781 O O . LYS A 1 96 ? 13.405 -3.076 -31.423 1.00 94.62 96 LYS A O 1
ATOM 786 N N . ALA A 1 97 ? 11.948 -3.796 -32.983 1.00 95.12 97 ALA A N 1
ATOM 787 C CA . ALA A 1 97 ? 12.409 -2.881 -34.022 1.00 95.12 97 ALA A CA 1
ATOM 788 C C . ALA A 1 97 ? 12.253 -1.411 -33.593 1.00 95.12 97 ALA A C 1
ATOM 790 O O . ALA A 1 97 ? 13.205 -0.647 -33.712 1.00 95.12 97 ALA A O 1
ATOM 791 N N . ALA A 1 98 ? 11.111 -1.020 -33.012 1.00 94.38 98 ALA A N 1
ATOM 792 C CA . ALA A 1 98 ? 10.912 0.333 -32.484 1.00 94.38 98 ALA A CA 1
ATOM 793 C C . ALA A 1 98 ? 11.922 0.698 -31.383 1.00 94.38 98 ALA A C 1
ATOM 795 O O . ALA A 1 98 ? 12.426 1.820 -31.367 1.00 94.38 98 ALA A O 1
ATOM 796 N N . ALA A 1 99 ? 12.247 -0.233 -30.481 1.00 93.38 99 ALA A N 1
ATOM 797 C CA . ALA A 1 99 ? 13.242 -0.007 -29.433 1.00 93.38 99 ALA A CA 1
ATOM 798 C C . ALA A 1 99 ? 14.661 0.195 -30.005 1.00 93.38 99 ALA A C 1
ATOM 800 O O . ALA A 1 99 ? 15.369 1.115 -29.593 1.00 93.38 99 ALA A O 1
ATOM 801 N N . LEU A 1 100 ? 15.059 -0.602 -31.005 1.00 93.31 100 LEU A N 1
ATOM 802 C CA . LEU A 1 100 ? 16.349 -0.450 -31.692 1.00 93.31 100 LEU A CA 1
ATOM 803 C C . LEU A 1 100 ? 16.421 0.818 -32.547 1.00 93.31 100 LEU A C 1
ATOM 805 O O . LEU A 1 100 ? 17.458 1.479 -32.581 1.00 93.31 100 LEU A O 1
ATOM 809 N N . LEU A 1 101 ? 15.320 1.197 -33.199 1.00 92.69 101 LEU A N 1
ATOM 810 C CA . LEU A 1 101 ? 15.226 2.482 -33.885 1.00 92.69 101 LEU A CA 1
ATOM 811 C C . LEU A 1 101 ? 15.409 3.621 -32.887 1.00 92.69 101 LEU A C 1
ATOM 813 O O . LEU A 1 101 ? 16.251 4.481 -33.123 1.00 92.69 101 LEU A O 1
ATOM 817 N N . ALA A 1 102 ? 14.719 3.594 -31.742 1.00 91.38 102 ALA A N 1
ATOM 818 C CA . ALA A 1 102 ? 14.921 4.581 -30.682 1.00 91.38 102 ALA A CA 1
ATOM 819 C C . ALA A 1 102 ? 16.403 4.672 -30.285 1.00 91.38 102 ALA A C 1
ATOM 821 O O . ALA A 1 102 ? 16.974 5.762 -30.255 1.00 91.38 102 ALA A O 1
ATOM 822 N N . LYS A 1 103 ? 17.054 3.524 -30.073 1.00 90.44 103 LYS A N 1
ATOM 823 C CA . LYS A 1 103 ? 18.487 3.460 -29.779 1.00 90.44 103 LYS A CA 1
ATOM 824 C C . LYS A 1 103 ? 19.326 4.174 -30.847 1.00 90.44 103 LYS A C 1
ATOM 826 O O . LYS A 1 103 ? 20.183 4.973 -30.488 1.00 90.44 103 LYS A O 1
ATOM 831 N N . LEU A 1 104 ? 19.070 3.956 -32.139 1.00 90.06 104 LEU A N 1
ATOM 832 C CA . LEU A 1 104 ? 19.797 4.646 -33.214 1.00 90.06 104 LEU A CA 1
ATOM 833 C C . LEU A 1 104 ? 19.483 6.152 -33.289 1.00 90.06 104 LEU A C 1
ATOM 835 O O . LEU A 1 104 ? 20.409 6.960 -33.373 1.00 90.06 104 LEU A O 1
ATOM 839 N N . PHE A 1 105 ? 18.202 6.539 -33.232 1.00 89.38 105 PHE A N 1
ATOM 840 C CA . PHE A 1 105 ? 17.740 7.938 -33.326 1.00 89.38 105 PHE A CA 1
ATOM 841 C C . PHE A 1 105 ? 18.288 8.821 -32.226 1.00 89.38 105 PHE A C 1
ATOM 843 O O . PHE A 1 105 ? 18.621 9.980 -32.473 1.00 89.38 105 PHE A O 1
ATOM 850 N N . PHE A 1 106 ? 18.430 8.270 -31.030 1.00 88.00 106 PHE A N 1
ATOM 851 C CA . PHE A 1 106 ? 18.938 9.006 -29.890 1.00 88.00 106 PHE A CA 1
ATOM 852 C C . PHE A 1 106 ? 20.442 8.777 -29.641 1.00 88.00 106 PHE A C 1
ATOM 854 O O . PHE A 1 106 ? 20.932 9.214 -28.605 1.00 88.00 106 PHE A O 1
ATOM 861 N N . ASP A 1 107 ? 21.172 8.171 -30.589 1.00 89.12 107 ASP A N 1
ATOM 862 C CA . ASP A 1 107 ? 22.622 7.882 -30.533 1.00 89.12 107 ASP A CA 1
ATOM 863 C C . ASP A 1 107 ? 23.057 7.058 -29.303 1.00 89.12 107 ASP A C 1
ATOM 865 O O . ASP A 1 107 ? 24.030 7.377 -28.622 1.00 89.12 107 ASP A O 1
ATOM 869 N N . ASP A 1 108 ? 22.302 5.994 -29.025 1.00 89.50 108 ASP A N 1
ATOM 870 C CA . ASP A 1 108 ? 22.456 5.062 -27.902 1.00 89.50 108 ASP A CA 1
ATOM 871 C C . ASP A 1 108 ? 22.736 5.770 -26.567 1.00 89.50 108 ASP A C 1
ATOM 873 O O . ASP A 1 108 ? 23.820 5.639 -25.982 1.00 89.50 108 ASP A O 1
ATOM 877 N N . PRO A 1 109 ? 21.759 6.536 -26.049 1.00 88.06 109 PRO A N 1
ATOM 878 C CA . PRO A 1 109 ? 22.001 7.356 -24.876 1.00 88.06 109 PRO A CA 1
ATOM 879 C C . PRO A 1 109 ? 22.281 6.494 -23.636 1.00 88.06 109 PRO A C 1
ATOM 881 O O . PRO A 1 109 ? 23.021 6.917 -22.750 1.00 88.06 109 PRO A O 1
ATOM 884 N N . SER A 1 110 ? 21.763 5.259 -23.606 1.00 90.00 110 SER A N 1
ATOM 885 C CA . SER A 1 110 ? 21.979 4.302 -22.517 1.00 90.00 110 SER A CA 1
ATOM 886 C C . SER A 1 110 ? 23.440 3.889 -22.337 1.00 90.00 110 SER A C 1
ATOM 888 O O . SER A 1 110 ? 23.844 3.569 -21.226 1.00 90.00 110 SER A O 1
ATOM 890 N N . ALA A 1 111 ? 24.259 3.959 -23.391 1.00 90.25 111 ALA A N 1
ATOM 891 C CA . ALA A 1 111 ? 25.681 3.622 -23.335 1.00 90.25 111 ALA A CA 1
ATOM 892 C C . ALA A 1 111 ? 26.575 4.740 -22.763 1.00 90.25 111 ALA A C 1
ATOM 894 O O . ALA A 1 111 ? 27.795 4.584 -22.707 1.00 90.25 111 ALA A O 1
ATOM 895 N N . ARG A 1 112 ? 26.006 5.899 -22.406 1.00 93.31 112 ARG A N 1
ATOM 896 C CA . ARG A 1 112 ? 26.758 7.112 -22.027 1.00 93.31 112 ARG A CA 1
ATOM 897 C C . ARG A 1 112 ? 26.711 7.431 -20.526 1.00 93.31 112 ARG A C 1
ATOM 899 O O . ARG A 1 112 ? 27.402 8.348 -20.090 1.00 93.31 112 ARG A O 1
ATOM 906 N N . PHE A 1 113 ? 25.932 6.687 -19.747 1.00 95.88 113 PHE A N 1
ATOM 907 C CA . PHE A 1 113 ? 25.847 6.770 -18.286 1.00 95.88 113 PHE A CA 1
ATOM 908 C C . PHE A 1 113 ? 25.786 5.362 -17.688 1.00 95.88 113 PHE A C 1
ATOM 910 O O . PHE A 1 113 ? 25.599 4.386 -18.407 1.00 95.88 113 PHE A O 1
ATOM 917 N N . THR A 1 114 ? 25.909 5.251 -16.366 1.00 97.19 114 THR A N 1
ATOM 918 C CA . THR A 1 114 ? 25.669 3.980 -15.671 1.00 97.19 114 THR A CA 1
ATOM 919 C C . THR A 1 114 ? 24.166 3.770 -15.500 1.00 97.19 114 THR A C 1
ATOM 921 O O . THR A 1 114 ? 23.534 4.483 -14.719 1.00 97.19 114 THR A O 1
ATOM 924 N N . LEU A 1 115 ? 23.583 2.809 -16.215 1.00 97.56 115 LEU A N 1
ATOM 925 C CA . LEU A 1 115 ? 22.161 2.475 -16.144 1.00 97.56 115 LEU A CA 1
ATOM 926 C C . LEU A 1 115 ? 21.909 1.316 -15.171 1.00 97.56 115 LEU A C 1
ATOM 928 O O . LEU A 1 115 ? 22.469 0.228 -15.312 1.00 97.56 115 LEU A O 1
ATOM 932 N N . ILE A 1 116 ? 21.022 1.542 -14.205 1.00 98.44 116 ILE A N 1
ATOM 933 C CA . ILE A 1 116 ? 20.680 0.599 -13.139 1.00 98.44 116 ILE A CA 1
ATOM 934 C C . ILE A 1 116 ? 19.184 0.292 -13.212 1.00 98.44 116 ILE A C 1
ATOM 936 O O . ILE A 1 116 ? 18.350 1.182 -13.042 1.00 98.44 116 ILE A O 1
ATOM 940 N N . GLY A 1 117 ? 18.833 -0.967 -13.470 1.00 97.88 117 GLY A N 1
ATOM 941 C CA . GLY A 1 117 ? 17.447 -1.422 -13.585 1.00 97.88 117 GLY A CA 1
ATOM 942 C C . GLY A 1 117 ? 16.956 -2.094 -12.308 1.00 97.88 117 GLY A C 1
ATOM 943 O O . GLY A 1 117 ? 17.625 -2.966 -11.773 1.00 97.88 117 GLY A O 1
ATOM 944 N N . ILE A 1 118 ? 15.771 -1.741 -11.814 1.00 98.50 118 ILE A N 1
ATOM 945 C CA . ILE A 1 118 ? 15.193 -2.359 -10.611 1.00 98.50 118 ILE A CA 1
ATOM 946 C C . ILE A 1 118 ? 13.852 -2.992 -10.963 1.00 98.50 118 ILE A C 1
ATOM 948 O O . ILE A 1 118 ? 12.909 -2.293 -11.343 1.00 98.50 118 ILE A O 1
ATOM 952 N N . THR A 1 119 ? 13.737 -4.309 -10.792 1.00 97.62 119 THR A N 1
ATOM 953 C CA . THR A 1 119 ? 12.484 -5.041 -10.995 1.00 97.62 119 THR A CA 1
ATOM 954 C C . THR A 1 119 ? 12.089 -5.882 -9.783 1.00 97.62 119 THR A C 1
ATOM 956 O O . THR A 1 119 ? 12.847 -6.098 -8.845 1.00 97.62 119 THR A O 1
ATOM 959 N N . GLY A 1 120 ? 10.838 -6.324 -9.808 1.00 95.31 120 GLY A N 1
ATOM 960 C CA . GLY A 1 120 ? 10.180 -7.073 -8.742 1.00 95.31 120 GLY A CA 1
ATOM 961 C C . GLY A 1 120 ? 8.758 -6.578 -8.500 1.00 95.31 120 GLY A C 1
ATOM 962 O O . GLY A 1 120 ? 8.265 -5.690 -9.215 1.00 95.31 120 GLY A O 1
ATOM 963 N N . THR A 1 121 ? 8.055 -7.197 -7.560 1.00 90.81 121 THR A N 1
ATOM 964 C CA . THR A 1 121 ? 6.657 -6.858 -7.248 1.00 90.81 121 THR A CA 1
ATOM 965 C C . THR A 1 121 ? 6.628 -5.618 -6.368 1.00 90.81 121 THR A C 1
ATOM 967 O O . THR A 1 121 ? 6.156 -4.564 -6.801 1.00 90.81 121 THR A O 1
ATOM 970 N N . ASN A 1 122 ? 7.304 -5.677 -5.223 1.00 89.00 122 ASN A N 1
ATOM 971 C CA . ASN A 1 122 ? 7.369 -4.598 -4.239 1.00 89.00 122 ASN A CA 1
ATOM 972 C C . ASN A 1 122 ? 8.794 -4.033 -4.097 1.00 89.00 122 ASN A C 1
ATOM 974 O O . ASN A 1 122 ? 9.765 -4.677 -4.474 1.00 89.00 122 ASN A O 1
ATOM 978 N N . GLY A 1 123 ? 8.942 -2.814 -3.571 1.00 90.56 123 GLY A N 1
ATOM 979 C CA . GLY A 1 123 ? 10.252 -2.236 -3.217 1.00 90.56 123 GLY A CA 1
ATOM 980 C C . GLY A 1 123 ? 10.988 -1.451 -4.313 1.00 90.56 123 GLY A C 1
ATOM 981 O O . GLY A 1 123 ? 11.874 -0.672 -3.977 1.00 90.56 123 GLY A O 1
ATOM 982 N N . LYS A 1 124 ? 10.585 -1.550 -5.593 1.00 95.06 124 LYS A N 1
ATOM 983 C CA . LYS A 1 124 ? 11.241 -0.857 -6.729 1.00 95.06 124 LYS A CA 1
ATOM 984 C C . LYS A 1 124 ? 11.467 0.639 -6.484 1.00 95.06 124 LYS A C 1
ATOM 986 O O . LYS A 1 124 ? 12.603 1.101 -6.488 1.00 95.06 124 LYS A O 1
ATOM 991 N N . THR A 1 125 ? 10.391 1.378 -6.203 1.00 92.12 125 THR A N 1
ATOM 992 C CA . THR A 1 125 ? 10.449 2.823 -5.929 1.00 92.12 125 THR A CA 1
ATOM 993 C C . THR A 1 125 ? 11.321 3.148 -4.716 1.00 92.12 125 THR A C 1
ATOM 995 O O . THR A 1 125 ? 12.063 4.127 -4.744 1.00 92.12 125 THR A O 1
ATOM 998 N N . THR A 1 126 ? 11.250 2.340 -3.653 1.00 92.19 126 THR A N 1
ATOM 999 C CA . THR A 1 126 ? 12.037 2.556 -2.430 1.00 92.19 126 THR A CA 1
ATOM 1000 C C . THR A 1 126 ? 13.528 2.426 -2.719 1.00 92.19 126 THR A C 1
ATOM 1002 O O . THR A 1 126 ? 14.285 3.337 -2.399 1.00 92.19 126 THR A O 1
ATOM 1005 N N . ILE A 1 127 ? 13.941 1.347 -3.389 1.00 96.19 127 ILE A N 1
ATOM 1006 C CA . ILE A 1 127 ? 15.342 1.111 -3.764 1.00 96.19 127 ILE A CA 1
ATOM 1007 C C . ILE A 1 127 ? 15.829 2.183 -4.741 1.00 96.19 127 ILE A C 1
ATOM 1009 O O . ILE A 1 127 ? 16.926 2.702 -4.562 1.00 96.19 127 ILE A O 1
ATOM 1013 N N . ALA A 1 128 ? 15.009 2.562 -5.729 1.00 96.12 128 ALA A N 1
ATOM 1014 C CA . ALA A 1 128 ? 15.387 3.562 -6.724 1.00 96.12 128 ALA A CA 1
ATOM 1015 C C . ALA A 1 128 ? 15.725 4.920 -6.090 1.00 96.12 128 ALA A C 1
ATOM 1017 O O . ALA A 1 128 ? 16.735 5.535 -6.427 1.00 96.12 128 ALA A O 1
ATOM 1018 N N . ASN A 1 129 ? 14.903 5.370 -5.138 1.00 93.62 129 ASN A N 1
ATOM 1019 C CA . ASN A 1 129 ? 15.138 6.629 -4.435 1.00 93.62 129 ASN A CA 1
ATOM 1020 C C . ASN A 1 129 ? 16.285 6.519 -3.426 1.00 93.62 129 ASN A C 1
ATOM 1022 O O . ASN A 1 129 ? 17.143 7.394 -3.413 1.00 93.62 129 ASN A O 1
ATOM 1026 N N . LEU A 1 130 ? 16.354 5.426 -2.654 1.00 94.31 130 LEU A N 1
ATOM 1027 C CA . LEU A 1 130 ? 17.460 5.167 -1.724 1.00 94.31 130 LEU A CA 1
ATOM 1028 C C . LEU A 1 130 ? 18.815 5.216 -2.431 1.00 94.31 130 LEU A C 1
ATOM 1030 O O . LEU A 1 130 ? 19.715 5.931 -2.001 1.00 94.31 130 LEU A O 1
ATOM 1034 N N . LEU A 1 131 ? 18.949 4.481 -3.534 1.00 96.25 131 LEU A N 1
ATOM 1035 C CA . LEU A 1 131 ? 20.174 4.456 -4.321 1.00 96.25 131 LEU A CA 1
ATOM 1036 C C . LEU A 1 131 ? 20.469 5.829 -4.934 1.00 96.25 131 LEU A C 1
ATOM 1038 O O . LEU A 1 131 ? 21.616 6.269 -4.924 1.00 96.25 131 LEU A O 1
ATOM 1042 N N . GLY A 1 132 ? 19.444 6.533 -5.420 1.00 95.50 132 GLY A N 1
ATOM 1043 C CA . GLY A 1 132 ? 19.616 7.872 -5.971 1.00 95.50 132 GLY A CA 1
ATOM 1044 C C . GLY A 1 132 ? 20.124 8.871 -4.938 1.00 95.50 132 GLY A C 1
ATOM 1045 O O . GLY A 1 132 ? 21.005 9.672 -5.241 1.00 95.50 132 GLY A O 1
ATOM 1046 N N . ASP A 1 133 ? 19.631 8.789 -3.705 1.00 93.56 133 ASP A N 1
ATOM 1047 C CA . ASP A 1 133 ? 20.093 9.639 -2.614 1.00 93.56 133 ASP A CA 1
ATOM 1048 C C . ASP A 1 133 ? 21.507 9.272 -2.156 1.00 93.56 133 ASP A C 1
ATOM 1050 O O . ASP A 1 133 ? 22.314 10.173 -1.936 1.00 93.56 133 ASP A O 1
ATOM 1054 N N . LEU A 1 134 ? 21.851 7.980 -2.080 1.00 94.94 134 LEU A N 1
ATOM 1055 C CA . LEU A 1 134 ? 23.224 7.539 -1.800 1.00 94.94 134 LEU A CA 1
ATOM 1056 C C . LEU A 1 134 ? 24.212 8.074 -2.849 1.00 94.94 134 LEU A C 1
ATOM 1058 O O . LEU A 1 134 ? 25.248 8.629 -2.494 1.00 94.94 134 LEU A O 1
ATOM 1062 N N . LEU A 1 135 ? 23.871 7.986 -4.136 1.00 96.06 135 LEU A N 1
ATOM 1063 C CA . LEU A 1 135 ? 24.704 8.514 -5.221 1.00 96.06 135 LEU A CA 1
ATOM 1064 C C . LEU A 1 135 ? 24.843 10.043 -5.161 1.00 96.06 135 LEU A C 1
ATOM 1066 O O . LEU A 1 135 ? 25.943 10.564 -5.337 1.00 96.06 135 LEU A O 1
ATOM 1070 N N . ARG A 1 136 ? 23.768 10.776 -4.841 1.00 94.06 136 ARG A N 1
ATOM 1071 C CA . ARG A 1 136 ? 23.840 12.233 -4.616 1.00 94.06 136 ARG A CA 1
ATOM 1072 C C . ARG A 1 136 ? 24.727 12.596 -3.424 1.00 94.06 136 ARG A C 1
ATOM 1074 O O . ARG A 1 136 ? 25.374 13.639 -3.449 1.00 94.06 136 ARG A O 1
ATOM 1081 N N . LYS A 1 137 ? 24.770 11.761 -2.378 1.00 92.38 137 LYS A N 1
ATOM 1082 C CA . LYS A 1 137 ? 25.668 11.955 -1.225 1.00 92.38 137 LYS A CA 1
ATOM 1083 C C . LYS A 1 137 ? 27.149 11.761 -1.573 1.00 92.38 137 LYS A C 1
ATOM 1085 O O . LYS A 1 137 ? 27.989 12.313 -0.866 1.00 92.38 137 LYS A O 1
ATOM 1090 N N . GLU A 1 138 ? 27.450 11.053 -2.660 1.00 93.19 138 GLU A N 1
ATOM 1091 C CA . GLU A 1 138 ? 28.772 10.996 -3.313 1.00 93.19 138 GLU A CA 1
ATOM 1092 C C . GLU A 1 138 ? 28.932 12.058 -4.417 1.00 93.19 138 GLU A C 1
ATOM 1094 O O . GLU A 1 138 ? 29.751 11.912 -5.326 1.00 93.19 138 GLU A O 1
ATOM 1099 N N . GLU A 1 139 ? 28.118 13.118 -4.365 1.00 94.25 139 GLU A N 1
ATOM 1100 C CA . GLU A 1 139 ? 28.152 14.265 -5.279 1.00 94.25 139 GLU A CA 1
ATOM 1101 C C . GLU A 1 139 ? 27.966 13.890 -6.761 1.00 94.25 139 GLU A C 1
ATOM 1103 O O . GLU A 1 139 ? 28.369 14.629 -7.660 1.00 94.25 139 GLU A O 1
ATOM 1108 N N . LYS A 1 140 ? 27.330 12.743 -7.037 1.00 97.19 140 LYS A N 1
ATOM 1109 C CA . LYS A 1 140 ? 27.046 12.292 -8.402 1.00 97.19 140 LYS A CA 1
ATOM 1110 C C . LYS A 1 140 ? 25.798 12.942 -8.968 1.00 97.19 140 LYS A C 1
ATOM 1112 O O . LYS A 1 140 ? 24.817 13.180 -8.258 1.00 97.19 140 LYS A O 1
ATOM 1117 N N . LYS A 1 141 ? 25.803 13.162 -10.283 1.00 97.88 141 LYS A N 1
ATOM 1118 C CA . LYS A 1 141 ? 24.605 13.575 -11.021 1.00 97.88 141 LYS A CA 1
ATOM 1119 C C . LYS A 1 141 ? 23.740 12.370 -11.361 1.00 97.88 141 LYS A C 1
ATOM 1121 O O . LYS A 1 141 ? 24.195 11.445 -12.035 1.00 97.88 141 LYS A O 1
ATOM 1126 N N . VAL A 1 142 ? 22.487 12.398 -10.913 1.00 98.00 142 VAL A N 1
ATOM 1127 C CA . VAL A 1 142 ? 21.600 11.229 -10.927 1.00 98.00 142 VAL A CA 1
ATOM 1128 C C . VAL A 1 142 ? 20.284 11.534 -11.634 1.00 98.00 142 VAL A C 1
ATOM 1130 O O . VAL A 1 142 ? 19.627 12.539 -11.352 1.00 98.00 142 VAL A O 1
ATOM 1133 N N . GLY A 1 143 ? 19.881 10.621 -12.513 1.00 97.88 143 GLY A N 1
ATOM 1134 C CA . GLY A 1 143 ? 18.538 10.513 -13.064 1.00 97.88 143 GLY A CA 1
ATOM 1135 C C . GLY A 1 143 ? 17.766 9.376 -12.395 1.00 97.88 143 GLY A C 1
ATOM 1136 O O . GLY A 1 143 ? 18.322 8.306 -12.163 1.00 97.88 143 GLY A O 1
ATOM 1137 N N . ILE A 1 144 ? 16.486 9.580 -12.087 1.00 97.25 144 ILE A N 1
ATOM 1138 C CA . ILE A 1 144 ? 15.590 8.520 -11.596 1.00 97.25 144 ILE A CA 1
ATOM 1139 C C . ILE A 1 144 ? 14.372 8.462 -12.512 1.00 97.25 144 ILE A C 1
ATOM 1141 O O . ILE A 1 144 ? 13.817 9.507 -12.832 1.00 97.25 144 ILE A O 1
ATOM 1145 N N . ILE A 1 145 ? 13.941 7.271 -12.921 1.00 96.81 145 ILE A N 1
ATOM 1146 C CA . ILE A 1 145 ? 12.728 7.055 -13.723 1.00 96.81 145 ILE A CA 1
ATOM 1147 C C . ILE A 1 145 ? 11.880 5.996 -13.024 1.00 96.81 145 ILE A C 1
ATOM 1149 O O . ILE A 1 145 ? 12.369 4.899 -12.751 1.00 96.81 145 ILE A O 1
ATOM 1153 N N . GLY A 1 146 ? 10.618 6.295 -12.721 1.00 93.50 146 GLY A N 1
ATOM 1154 C CA . GLY A 1 146 ? 9.778 5.340 -12.014 1.00 93.50 146 GLY A CA 1
ATOM 1155 C C . GLY A 1 146 ? 8.337 5.770 -11.789 1.00 93.50 146 GLY A C 1
ATOM 1156 O O . GLY A 1 146 ? 7.770 6.602 -12.492 1.00 93.50 146 GLY A O 1
ATOM 1157 N N . THR A 1 147 ? 7.726 5.173 -10.768 1.00 87.19 147 THR A N 1
ATOM 1158 C CA . THR A 1 147 ? 6.294 5.334 -10.465 1.00 87.19 147 THR A CA 1
ATOM 1159 C C . THR A 1 147 ? 5.935 6.777 -10.085 1.00 87.19 147 THR A C 1
ATOM 1161 O O . THR A 1 147 ? 4.820 7.223 -10.336 1.00 87.19 147 THR A O 1
ATOM 1164 N N . LEU A 1 148 ? 6.886 7.525 -9.518 1.00 84.56 148 LEU A N 1
ATOM 1165 C CA . LEU A 1 148 ? 6.699 8.918 -9.094 1.00 84.56 148 LEU A CA 1
ATOM 1166 C C . LEU A 1 148 ? 6.900 9.945 -10.223 1.00 84.56 148 LEU A C 1
ATOM 1168 O O . LEU A 1 148 ? 6.809 11.143 -9.963 1.00 84.56 148 LEU A O 1
ATOM 1172 N N . GLY A 1 149 ? 7.178 9.499 -11.451 1.00 89.88 149 GLY A N 1
ATOM 1173 C CA . GLY A 1 149 ? 7.644 10.359 -12.534 1.00 89.88 149 GLY A CA 1
ATOM 1174 C C . GLY A 1 149 ? 9.104 10.090 -12.880 1.00 89.88 149 GLY A C 1
ATOM 1175 O O . GLY A 1 149 ? 9.621 8.995 -12.649 1.00 89.88 149 GLY A O 1
ATOM 1176 N N . TYR A 1 150 ? 9.781 11.101 -13.414 1.00 94.12 150 TYR A N 1
ATOM 1177 C CA . TYR A 1 150 ? 11.230 11.078 -13.554 1.00 94.12 150 TYR A CA 1
ATOM 1178 C C . TYR A 1 150 ? 11.858 12.316 -12.921 1.00 94.12 150 TYR A C 1
ATOM 1180 O O . TYR A 1 150 ? 11.266 13.392 -12.884 1.00 94.12 150 TYR A O 1
ATOM 1188 N N . LYS A 1 151 ? 13.071 12.156 -12.402 1.00 94.56 151 LYS A N 1
ATOM 1189 C CA . LYS A 1 151 ? 13.833 13.201 -11.728 1.00 94.56 151 LYS A CA 1
ATOM 1190 C C . LYS A 1 151 ? 15.181 13.349 -12.409 1.00 94.56 151 LYS A C 1
ATOM 1192 O O . LYS A 1 151 ? 15.871 12.353 -12.609 1.00 94.56 151 LYS A O 1
ATOM 1197 N N . ILE A 1 152 ? 15.561 14.577 -12.748 1.00 95.44 152 ILE A N 1
ATOM 1198 C CA . ILE A 1 152 ? 16.888 14.901 -13.282 1.00 95.44 152 ILE A CA 1
ATOM 1199 C C . ILE A 1 152 ? 17.581 15.798 -12.263 1.00 95.44 152 ILE A C 1
ATOM 1201 O O . ILE A 1 152 ? 17.185 16.949 -12.067 1.00 95.44 152 ILE A O 1
ATOM 1205 N N . ASN A 1 153 ? 18.599 15.259 -11.590 1.00 91.88 153 ASN A N 1
ATOM 1206 C CA . ASN A 1 153 ? 19.222 15.872 -10.418 1.00 91.88 153 ASN A CA 1
ATOM 1207 C C . ASN A 1 153 ? 18.172 16.169 -9.334 1.00 91.88 153 ASN A C 1
ATOM 1209 O O . ASN A 1 153 ? 17.680 15.221 -8.720 1.00 91.88 153 ASN A O 1
ATOM 1213 N N . ASP A 1 154 ? 17.805 17.438 -9.138 1.00 88.06 154 ASP A N 1
ATOM 1214 C CA . ASP A 1 154 ? 16.822 17.899 -8.146 1.00 88.06 154 ASP A CA 1
ATOM 1215 C C . ASP A 1 154 ? 15.467 18.298 -8.749 1.00 88.06 154 ASP A C 1
ATOM 1217 O O . ASP A 1 154 ? 14.563 18.686 -8.014 1.00 88.06 154 ASP A O 1
ATOM 1221 N N . LYS A 1 155 ? 15.306 18.211 -10.076 1.00 92.75 155 LYS A N 1
ATOM 1222 C CA . LYS A 1 155 ? 14.075 18.613 -10.771 1.00 92.75 155 LYS A CA 1
ATOM 1223 C C . LYS A 1 155 ? 13.178 17.409 -11.031 1.00 92.75 155 LYS A C 1
ATOM 1225 O O . LYS A 1 155 ? 13.605 16.471 -11.703 1.00 92.75 155 LYS A O 1
ATOM 1230 N N . ASP A 1 156 ? 11.945 17.473 -10.541 1.00 91.31 156 ASP A N 1
ATOM 1231 C CA . ASP A 1 156 ? 10.913 16.458 -10.750 1.00 91.31 156 ASP A CA 1
ATOM 1232 C C . ASP A 1 156 ? 10.047 16.770 -11.977 1.00 91.31 156 ASP A C 1
ATOM 1234 O O . ASP A 1 156 ? 9.638 17.911 -12.205 1.00 91.31 156 ASP A O 1
ATOM 1238 N N . TYR A 1 157 ? 9.722 15.727 -12.736 1.00 91.38 157 TYR A N 1
ATOM 1239 C CA . TYR A 1 157 ? 8.882 15.776 -13.923 1.00 91.38 157 TYR A CA 1
ATOM 1240 C C . TYR A 1 157 ? 7.831 14.656 -13.870 1.00 91.38 157 TYR A C 1
ATOM 1242 O O . TYR A 1 157 ? 8.132 13.537 -13.441 1.00 91.38 157 TYR A O 1
ATOM 1250 N N . PRO A 1 158 ? 6.585 14.916 -14.299 1.00 85.81 158 PRO A N 1
ATOM 1251 C CA . PRO A 1 158 ? 5.541 13.899 -14.297 1.00 85.81 158 PRO A CA 1
ATOM 1252 C C . PRO A 1 158 ? 5.789 12.834 -15.377 1.00 85.81 158 PRO A C 1
ATOM 1254 O O . PRO A 1 158 ? 6.249 13.146 -16.469 1.00 85.81 158 PRO A O 1
ATOM 1257 N N . SER A 1 159 ? 5.400 11.590 -15.089 1.00 82.69 159 SER A N 1
ATOM 1258 C CA . SER A 1 159 ? 5.269 10.500 -16.069 1.00 82.69 159 SER A CA 1
ATOM 1259 C C . SER A 1 159 ? 3.922 9.810 -15.868 1.00 82.69 159 SER A C 1
ATOM 1261 O O . SER A 1 159 ? 3.421 9.734 -14.744 1.00 82.69 159 SER A O 1
ATOM 1263 N N . GLN A 1 160 ? 3.320 9.304 -16.945 1.00 76.94 160 GLN A N 1
ATOM 1264 C CA . GLN A 1 160 ? 2.073 8.534 -16.859 1.00 76.94 160 GLN A CA 1
ATOM 1265 C C . GLN A 1 160 ? 2.303 7.050 -16.544 1.00 76.94 160 GLN A C 1
ATOM 1267 O O . GLN A 1 160 ? 1.399 6.379 -16.046 1.00 76.94 160 GLN A O 1
ATOM 1272 N N . LEU A 1 161 ? 3.493 6.530 -16.848 1.00 81.81 161 LEU A N 1
ATOM 1273 C CA . LEU A 1 161 ? 3.843 5.118 -16.727 1.00 81.81 161 LEU A CA 1
ATOM 1274 C C . LEU A 1 161 ? 5.076 4.967 -15.833 1.00 81.81 161 LEU A C 1
ATOM 1276 O O . LEU A 1 161 ? 6.003 5.769 -15.922 1.00 81.81 161 LEU A O 1
ATOM 1280 N N . THR A 1 162 ? 5.126 3.895 -15.032 1.00 78.88 162 THR A N 1
ATOM 1281 C CA . THR A 1 162 ? 6.319 3.550 -14.234 1.00 78.88 162 THR A CA 1
ATOM 1282 C C . THR A 1 162 ? 7.564 3.406 -15.111 1.00 78.88 162 THR A C 1
ATOM 1284 O O . THR A 1 162 ? 8.650 3.802 -14.708 1.00 78.88 162 THR A O 1
ATOM 1287 N N . THR A 1 163 ? 7.400 2.864 -16.320 1.00 83.56 163 THR A N 1
ATOM 1288 C CA . THR A 1 163 ? 8.432 2.853 -17.360 1.00 83.56 163 THR A CA 1
ATOM 1289 C C . THR A 1 163 ? 7.827 3.464 -18.636 1.00 83.56 163 THR A C 1
ATOM 1291 O O . THR A 1 163 ? 6.874 2.867 -19.163 1.00 83.56 163 THR A O 1
ATOM 1294 N N . PRO A 1 164 ? 8.327 4.623 -19.110 1.00 85.00 164 PRO A N 1
ATOM 1295 C CA . PRO A 1 164 ? 7.855 5.309 -20.322 1.00 85.00 164 PRO A CA 1
ATOM 1296 C C . PRO A 1 164 ? 7.866 4.435 -21.588 1.00 85.00 164 PRO A C 1
ATOM 1298 O O . PRO A 1 164 ? 8.451 3.347 -21.595 1.00 85.00 164 PRO A O 1
ATOM 1301 N N . ASP A 1 165 ? 7.202 4.882 -22.660 1.00 87.81 165 ASP A N 1
ATOM 1302 C CA . ASP A 1 165 ? 7.334 4.246 -23.982 1.00 87.81 165 ASP A CA 1
ATOM 1303 C C . ASP A 1 165 ? 8.733 4.464 -24.593 1.00 87.81 165 ASP A C 1
ATOM 1305 O O . ASP A 1 165 ? 9.528 5.241 -24.074 1.00 87.81 165 ASP A O 1
ATOM 1309 N N . VAL A 1 166 ? 9.060 3.757 -25.683 1.00 90.06 166 VAL A N 1
ATOM 1310 C CA . VAL A 1 166 ? 10.422 3.751 -26.255 1.00 90.06 166 VAL A CA 1
ATOM 1311 C C . VAL A 1 166 ? 10.898 5.128 -26.733 1.00 90.06 166 VAL A C 1
ATOM 1313 O O . VAL A 1 166 ? 12.086 5.428 -26.602 1.00 90.06 166 VAL A O 1
ATOM 1316 N N . ILE A 1 167 ? 10.005 5.972 -27.262 1.00 88.62 167 ILE A N 1
ATOM 1317 C CA . ILE A 1 167 ? 10.355 7.310 -27.760 1.00 88.62 167 ILE A CA 1
ATOM 1318 C C . ILE A 1 167 ? 10.512 8.257 -26.570 1.00 88.62 167 ILE A C 1
ATOM 1320 O O . ILE A 1 167 ? 11.532 8.939 -26.451 1.00 88.62 167 ILE A O 1
ATOM 1324 N N . GLU A 1 168 ? 9.533 8.262 -25.661 1.00 90.31 168 GLU A N 1
ATOM 1325 C CA . GLU A 1 168 ? 9.565 9.090 -24.452 1.00 90.31 168 GLU A CA 1
ATOM 1326 C C . GLU A 1 168 ? 10.792 8.763 -23.585 1.00 90.31 168 GLU A C 1
ATOM 1328 O O . GLU A 1 168 ? 11.520 9.668 -23.177 1.00 90.31 168 GLU A O 1
ATOM 1333 N N . LEU A 1 169 ? 11.083 7.476 -23.371 1.00 93.00 169 LEU A N 1
ATOM 1334 C CA . LEU A 1 169 ? 12.211 7.012 -22.564 1.00 93.00 169 LEU A CA 1
ATOM 1335 C C . LEU A 1 169 ? 13.553 7.522 -23.100 1.00 93.00 169 LEU A C 1
ATOM 1337 O O . LEU A 1 169 ? 14.344 8.096 -22.351 1.00 93.00 169 LEU A O 1
ATOM 1341 N N . ASN A 1 170 ? 13.810 7.350 -24.397 1.00 92.50 170 ASN A N 1
ATOM 1342 C CA . ASN A 1 170 ? 15.068 7.799 -24.989 1.00 92.50 170 ASN A CA 1
ATOM 1343 C C . ASN A 1 170 ? 15.152 9.332 -25.078 1.00 92.50 170 ASN A C 1
ATOM 1345 O O . ASN A 1 170 ? 16.236 9.895 -24.914 1.00 92.50 170 ASN A O 1
ATOM 1349 N N . SER A 1 171 ? 14.019 10.027 -25.234 1.00 90.81 171 SER A N 1
ATOM 1350 C CA . SER A 1 171 ? 13.983 11.486 -25.103 1.00 90.81 171 SER A CA 1
ATOM 1351 C C . SER A 1 171 ? 14.341 11.946 -23.686 1.00 90.81 171 SER A C 1
ATOM 1353 O O . SER A 1 171 ? 15.038 12.952 -23.544 1.00 90.81 171 SER A O 1
ATOM 1355 N N . ILE A 1 172 ? 13.879 11.247 -22.644 1.00 94.31 172 ILE A N 1
ATOM 1356 C CA . ILE A 1 172 ? 14.254 11.530 -21.251 1.00 94.31 172 ILE A CA 1
ATOM 1357 C C . ILE A 1 172 ? 15.754 11.288 -21.058 1.00 94.31 172 ILE A C 1
ATOM 1359 O O . ILE A 1 172 ? 16.436 12.135 -20.481 1.00 94.31 172 ILE A O 1
ATOM 1363 N N . PHE A 1 173 ? 16.300 10.190 -21.590 1.00 95.50 173 PHE A N 1
ATOM 1364 C CA . PHE A 1 173 ? 17.740 9.933 -21.529 1.00 95.50 173 PHE A CA 1
ATOM 1365 C C . PHE A 1 173 ? 18.564 11.029 -22.210 1.00 95.50 173 PHE A C 1
ATOM 1367 O O . PHE A 1 173 ? 19.558 11.472 -21.642 1.00 95.50 173 PHE A O 1
ATOM 1374 N N . GLN A 1 174 ? 18.138 11.542 -23.366 1.00 92.44 174 GLN A N 1
ATOM 1375 C CA . GLN A 1 174 ? 18.814 12.685 -23.986 1.00 92.44 174 GLN A CA 1
ATOM 1376 C C . GLN A 1 174 ? 18.789 13.939 -23.106 1.00 92.44 174 GLN A C 1
ATOM 1378 O O . GLN A 1 174 ? 19.806 14.615 -22.962 1.00 92.44 174 GLN A O 1
ATOM 1383 N N . GLN A 1 175 ? 17.656 14.243 -22.463 1.00 94.00 175 GLN A N 1
ATOM 1384 C CA . GLN A 1 175 ? 17.594 15.350 -21.500 1.00 94.00 175 GLN A CA 1
ATOM 1385 C C . GLN A 1 175 ? 18.580 15.137 -20.340 1.00 94.00 175 GLN A C 1
ATOM 1387 O O . GLN A 1 175 ? 19.274 16.071 -19.939 1.00 94.00 175 GLN A O 1
ATOM 1392 N N . MET A 1 176 ? 18.696 13.905 -19.837 1.00 96.25 176 MET A N 1
ATOM 1393 C CA . MET A 1 176 ? 19.660 13.543 -18.794 1.00 96.25 176 MET A CA 1
ATOM 1394 C C . MET A 1 176 ? 21.115 13.716 -19.259 1.00 96.25 176 MET A C 1
ATOM 1396 O O . MET A 1 176 ? 21.934 14.236 -18.499 1.00 96.25 176 MET A O 1
ATOM 1400 N N . LEU A 1 177 ? 21.440 13.368 -20.508 1.00 94.44 177 LEU A N 1
ATOM 1401 C CA . LEU A 1 177 ? 22.772 13.590 -21.082 1.00 94.44 177 LEU A CA 1
ATOM 1402 C C . LEU A 1 177 ? 23.121 15.074 -21.198 1.00 94.44 177 LEU A C 1
ATOM 1404 O O . LEU A 1 177 ? 24.231 15.470 -20.838 1.00 94.44 177 LEU A O 1
ATOM 1408 N N . LEU A 1 178 ? 22.174 15.910 -21.634 1.00 94.00 178 LEU A N 1
ATOM 1409 C CA . LEU A 1 178 ? 22.361 17.364 -21.696 1.00 94.00 178 LEU A CA 1
ATOM 1410 C C . LEU A 1 178 ? 22.653 17.963 -20.310 1.00 94.00 178 LEU A C 1
ATOM 1412 O O . LEU A 1 178 ? 23.491 18.856 -20.177 1.00 94.00 178 LEU A O 1
ATOM 1416 N N . GLU A 1 179 ? 22.022 17.425 -19.267 1.00 95.94 179 GLU A N 1
ATOM 1417 C CA . GLU A 1 179 ? 22.245 17.808 -17.865 1.00 95.94 179 GLU A CA 1
ATOM 1418 C C . GLU A 1 179 ? 23.486 17.130 -17.235 1.00 95.94 179 GLU A C 1
ATOM 1420 O O . GLU A 1 179 ? 23.844 17.395 -16.075 1.00 95.94 179 GLU A O 1
ATOM 1425 N N . LYS A 1 180 ? 24.206 16.320 -18.027 1.00 96.31 180 LYS A N 1
ATOM 1426 C CA . LYS A 1 180 ? 25.418 15.566 -17.667 1.00 96.31 180 LYS A CA 1
ATOM 1427 C C . LYS A 1 180 ? 25.193 14.577 -16.522 1.00 96.31 180 LYS A C 1
ATOM 1429 O O . LYS A 1 180 ? 26.020 14.489 -15.619 1.00 96.31 180 LYS A O 1
ATOM 1434 N N . VAL A 1 181 ? 24.055 13.891 -16.522 1.00 97.88 181 VAL A N 1
ATOM 1435 C CA . VAL A 1 181 ? 23.779 12.795 -15.586 1.00 97.88 181 VAL A CA 1
ATOM 1436 C C . VAL A 1 181 ? 24.800 11.672 -15.778 1.00 97.88 181 VAL A C 1
ATOM 1438 O O . VAL A 1 181 ? 25.081 11.274 -16.904 1.00 97.88 181 VAL A O 1
ATOM 1441 N N . GLU A 1 182 ? 25.345 11.165 -14.672 1.00 98.06 182 GLU A N 1
ATOM 1442 C CA . GLU A 1 182 ? 26.343 10.087 -14.645 1.00 98.06 182 GLU A CA 1
ATOM 1443 C C . GLU A 1 182 ? 25.706 8.718 -14.363 1.00 98.06 182 GLU A C 1
ATOM 1445 O O . GLU A 1 182 ? 26.176 7.698 -14.869 1.00 98.06 182 GLU A O 1
ATOM 1450 N N . TYR A 1 183 ? 24.633 8.695 -13.565 1.00 98.44 183 TYR A N 1
ATOM 1451 C CA . TYR A 1 183 ? 23.931 7.480 -13.147 1.00 98.44 183 TYR A CA 1
ATOM 1452 C C . TYR A 1 183 ? 22.434 7.623 -13.380 1.00 98.44 183 TYR A C 1
ATOM 1454 O O . TYR A 1 183 ? 21.829 8.611 -12.961 1.00 98.44 183 TYR A O 1
ATOM 1462 N N . VAL A 1 184 ? 21.819 6.617 -13.991 1.00 98.25 184 VAL A N 1
ATOM 1463 C CA . VAL A 1 184 ? 20.372 6.558 -14.187 1.00 98.25 184 VAL A CA 1
ATOM 1464 C C . VAL A 1 184 ? 19.821 5.326 -13.497 1.00 98.25 184 VAL A C 1
ATOM 1466 O O . VAL A 1 184 ? 20.236 4.207 -13.779 1.00 98.25 184 VAL A O 1
ATOM 1469 N N . ILE A 1 185 ? 18.862 5.534 -12.601 1.00 98.31 185 ILE A N 1
ATOM 1470 C CA . ILE A 1 185 ? 18.176 4.467 -11.883 1.00 98.31 185 ILE A CA 1
ATOM 1471 C C . ILE A 1 185 ? 16.754 4.372 -12.414 1.00 98.31 185 ILE A C 1
ATOM 1473 O O . ILE A 1 185 ? 16.002 5.345 -12.372 1.00 98.31 185 ILE A O 1
ATOM 1477 N N . MET A 1 186 ? 16.372 3.202 -12.907 1.00 97.25 186 MET A N 1
ATOM 1478 C CA . MET A 1 186 ? 15.091 3.005 -13.567 1.00 97.25 186 MET A CA 1
ATOM 1479 C C . MET A 1 186 ? 14.301 1.870 -12.922 1.00 97.25 186 MET A C 1
ATOM 1481 O O . MET A 1 186 ? 14.767 0.735 -12.834 1.00 97.25 186 MET A O 1
ATOM 1485 N N . GLU A 1 187 ? 13.063 2.157 -12.518 1.00 97.25 187 GLU A N 1
ATOM 1486 C CA . GLU A 1 187 ? 12.089 1.114 -12.218 1.00 97.25 187 GLU A CA 1
ATOM 1487 C C . GLU A 1 187 ? 11.676 0.416 -13.522 1.00 97.25 187 GLU A C 1
ATOM 1489 O O . GLU A 1 187 ? 11.128 1.028 -14.442 1.00 97.25 187 GLU A O 1
ATOM 1494 N N . VAL A 1 188 ? 11.904 -0.895 -13.589 1.00 96.19 188 VAL A N 1
ATOM 1495 C CA . VAL A 1 188 ? 11.600 -1.722 -14.759 1.00 96.19 188 VAL A CA 1
ATOM 1496 C C . VAL A 1 188 ? 10.410 -2.623 -14.437 1.00 96.19 188 VAL A C 1
ATOM 1498 O O . VAL A 1 188 ? 10.529 -3.662 -13.781 1.00 96.19 188 VAL A O 1
ATOM 1501 N N . SER A 1 189 ? 9.216 -2.199 -14.856 1.00 93.56 189 SER A N 1
ATOM 1502 C CA . SER A 1 189 ? 7.986 -2.977 -14.662 1.00 93.56 189 SER A CA 1
ATOM 1503 C C . SER A 1 189 ? 7.977 -4.270 -15.497 1.00 93.56 189 SER A C 1
ATOM 1505 O O . SER A 1 189 ? 8.605 -4.350 -16.547 1.00 93.56 189 SER A O 1
ATOM 1507 N N . SER A 1 190 ? 7.206 -5.284 -15.091 1.00 92.25 190 SER A N 1
ATOM 1508 C CA . SER A 1 190 ? 7.033 -6.486 -15.932 1.00 92.25 190 SER A CA 1
ATOM 1509 C C . SER A 1 190 ? 6.328 -6.184 -17.253 1.00 92.25 190 SER A C 1
ATOM 1511 O O . SER A 1 190 ? 6.584 -6.849 -18.247 1.00 92.25 190 SER A O 1
ATOM 1513 N N . HIS A 1 191 ? 5.450 -5.177 -17.270 1.00 89.44 191 HIS A N 1
ATOM 1514 C CA . HIS A 1 191 ? 4.770 -4.731 -18.481 1.00 89.44 191 HIS A CA 1
ATOM 1515 C C . HIS A 1 191 ? 5.759 -4.138 -19.486 1.00 89.44 191 HIS A C 1
ATOM 1517 O O . HIS A 1 191 ? 5.638 -4.401 -20.674 1.00 89.44 191 HIS A O 1
ATOM 1523 N N . SER A 1 192 ? 6.737 -3.345 -19.038 1.00 88.25 192 SER A N 1
ATOM 1524 C CA . SER A 1 192 ? 7.723 -2.752 -19.947 1.00 88.25 192 SER A CA 1
ATOM 1525 C C . SER A 1 192 ? 8.691 -3.775 -20.520 1.00 88.25 192 SER A C 1
ATOM 1527 O O . SER A 1 192 ? 9.046 -3.640 -21.686 1.00 88.25 192 SER A O 1
ATOM 1529 N N . LEU A 1 193 ? 9.058 -4.798 -19.746 1.00 90.56 193 LEU A N 1
ATOM 1530 C CA . LEU A 1 193 ? 9.840 -5.932 -20.244 1.00 90.56 193 LEU A CA 1
ATOM 1531 C C . LEU A 1 193 ? 9.036 -6.742 -21.265 1.00 90.56 193 LEU A C 1
ATOM 1533 O O . LEU A 1 193 ? 9.448 -6.852 -22.412 1.00 90.56 193 LEU A O 1
ATOM 1537 N N . PHE A 1 194 ? 7.820 -7.166 -20.903 1.00 87.56 194 PHE A N 1
ATOM 1538 C CA . PHE A 1 194 ? 6.946 -7.930 -21.798 1.00 87.56 194 PHE A CA 1
ATOM 1539 C C . PHE A 1 194 ? 6.609 -7.191 -23.105 1.00 87.56 194 PHE A C 1
ATOM 1541 O O . PHE A 1 194 ? 6.428 -7.818 -24.142 1.00 87.56 194 PHE A O 1
ATOM 1548 N N . LEU A 1 195 ? 6.502 -5.858 -23.065 1.00 88.62 195 LEU A N 1
ATOM 1549 C CA . LEU A 1 195 ? 6.225 -5.017 -24.236 1.00 88.62 195 LEU A CA 1
ATOM 1550 C C . LEU A 1 195 ? 7.495 -4.545 -24.967 1.00 88.62 195 LEU A C 1
ATOM 1552 O O . LEU A 1 195 ? 7.390 -3.637 -25.794 1.00 88.62 195 LEU A O 1
ATOM 1556 N N . ASP A 1 196 ? 8.662 -5.115 -24.649 1.00 90.94 196 ASP A N 1
ATOM 1557 C CA . ASP A 1 196 ? 9.967 -4.834 -25.263 1.00 90.94 196 ASP A CA 1
ATOM 1558 C C . ASP A 1 196 ? 10.412 -3.353 -25.181 1.00 90.94 196 ASP A C 1
ATOM 1560 O O . ASP A 1 196 ? 11.248 -2.896 -25.958 1.00 90.94 196 ASP A O 1
ATOM 1564 N N . ARG A 1 197 ? 9.905 -2.567 -24.216 1.00 91.00 197 ARG A N 1
ATOM 1565 C CA . ARG A 1 197 ? 10.197 -1.116 -24.121 1.00 91.00 197 ARG A CA 1
ATOM 1566 C C . ARG A 1 197 ? 11.640 -0.792 -23.749 1.00 91.00 197 ARG A C 1
ATOM 1568 O O . ARG A 1 197 ? 12.108 0.314 -23.989 1.00 91.00 197 ARG A O 1
ATOM 1575 N N . VAL A 1 198 ? 12.310 -1.732 -23.096 1.00 91.81 198 VAL A N 1
ATOM 1576 C CA . VAL A 1 198 ? 13.704 -1.598 -22.652 1.00 91.81 198 VAL A CA 1
ATOM 1577 C C . VAL A 1 198 ? 14.644 -2.491 -23.464 1.00 91.81 198 VAL A C 1
ATOM 1579 O O . VAL A 1 198 ? 15.802 -2.668 -23.091 1.00 91.81 198 VAL A O 1
ATOM 1582 N N . TYR A 1 199 ? 14.149 -3.073 -24.561 1.00 92.50 199 TYR A N 1
ATOM 1583 C CA . TYR A 1 199 ? 14.955 -3.908 -25.440 1.00 92.50 199 TYR A CA 1
ATOM 1584 C C . TYR A 1 199 ? 16.102 -3.095 -26.050 1.00 92.50 199 TYR A C 1
ATOM 1586 O O . TYR A 1 199 ? 15.921 -1.954 -26.472 1.00 92.50 199 TYR A O 1
ATOM 1594 N N . GLY A 1 200 ? 17.295 -3.685 -26.082 1.00 88.06 200 GLY A N 1
ATOM 1595 C CA . GLY A 1 200 ? 18.493 -3.036 -26.607 1.00 88.06 200 GLY A CA 1
ATOM 1596 C C . GLY A 1 200 ? 19.101 -1.964 -25.699 1.00 88.06 200 GLY A C 1
ATOM 1597 O O . GLY A 1 200 ? 20.096 -1.371 -26.102 1.00 88.06 200 GLY A O 1
ATOM 1598 N N . LEU A 1 201 ? 18.570 -1.705 -24.499 1.00 92.31 201 LEU A N 1
ATOM 1599 C CA . LEU A 1 201 ? 19.242 -0.837 -23.527 1.00 92.31 201 LEU A CA 1
ATOM 1600 C C . LEU A 1 201 ? 20.383 -1.583 -22.828 1.00 92.31 201 LEU A C 1
ATOM 1602 O O . LEU A 1 201 ? 20.237 -2.748 -22.453 1.00 92.31 201 LEU A O 1
ATOM 1606 N N . ASN A 1 202 ? 21.496 -0.885 -22.603 1.00 90.50 202 ASN A N 1
ATOM 1607 C CA . ASN A 1 202 ? 22.675 -1.460 -21.962 1.00 90.50 202 ASN A CA 1
ATOM 1608 C C . ASN A 1 202 ? 22.596 -1.216 -20.444 1.00 90.50 202 ASN A C 1
ATOM 1610 O O . ASN A 1 202 ? 22.995 -0.159 -19.958 1.00 90.50 202 ASN A O 1
ATOM 1614 N N . PHE A 1 203 ? 22.052 -2.167 -19.683 1.00 95.06 203 PHE A N 1
ATOM 1615 C CA . PHE A 1 203 ? 22.050 -2.080 -18.219 1.00 95.06 203 PHE A CA 1
ATOM 1616 C C . PHE A 1 203 ? 23.412 -2.490 -17.656 1.00 95.06 203 PHE A C 1
ATOM 1618 O O . PHE A 1 203 ? 23.916 -3.565 -17.965 1.00 95.06 203 PHE A O 1
ATOM 1625 N N . ASN A 1 204 ? 23.991 -1.655 -16.794 1.00 96.75 204 ASN A N 1
ATOM 1626 C CA . ASN A 1 204 ? 25.236 -1.975 -16.097 1.00 96.75 204 ASN A CA 1
ATOM 1627 C C . ASN A 1 204 ? 24.978 -2.830 -14.860 1.00 96.75 204 ASN A C 1
ATOM 1629 O O . ASN A 1 204 ? 25.771 -3.715 -14.555 1.00 96.75 204 ASN A O 1
ATOM 1633 N N . GLN A 1 205 ? 23.884 -2.552 -14.145 1.00 98.00 205 GLN A N 1
ATOM 1634 C CA . GLN A 1 205 ? 23.473 -3.334 -12.982 1.00 98.00 205 GLN A CA 1
ATOM 1635 C C . GLN A 1 205 ? 21.959 -3.559 -12.973 1.00 98.00 205 GLN A C 1
ATOM 1637 O O . GLN A 1 205 ? 21.195 -2.688 -13.402 1.00 98.00 205 GLN A O 1
ATOM 1642 N N . ALA A 1 206 ? 21.511 -4.700 -12.451 1.00 98.12 206 ALA A N 1
ATOM 1643 C CA . ALA A 1 206 ? 20.097 -4.973 -12.216 1.00 98.12 206 ALA A CA 1
ATOM 1644 C C . ALA A 1 206 ? 19.825 -5.451 -10.790 1.00 98.12 206 ALA A C 1
ATOM 1646 O O . ALA A 1 206 ? 20.623 -6.172 -10.197 1.00 98.12 206 ALA A O 1
ATOM 1647 N N . VAL A 1 207 ? 18.659 -5.086 -10.260 1.00 98.75 207 VAL A N 1
ATOM 1648 C CA . VAL A 1 207 ? 18.193 -5.480 -8.930 1.00 98.75 207 VAL A CA 1
ATOM 1649 C C . VAL A 1 207 ? 16.898 -6.275 -9.042 1.00 98.75 207 VAL A C 1
ATOM 1651 O O . VAL A 1 207 ? 15.940 -5.810 -9.668 1.00 98.75 207 VAL A O 1
ATOM 1654 N N . PHE A 1 208 ? 16.847 -7.443 -8.399 1.00 98.50 208 PHE A N 1
ATOM 1655 C CA . PHE A 1 208 ? 15.624 -8.225 -8.209 1.00 98.50 208 PHE A CA 1
ATOM 1656 C C . PHE A 1 208 ? 15.180 -8.154 -6.749 1.00 98.50 208 PHE A C 1
ATOM 1658 O O . PHE A 1 208 ? 15.921 -8.559 -5.852 1.00 98.50 208 PHE A O 1
ATOM 1665 N N . THR A 1 209 ? 13.964 -7.663 -6.500 1.00 97.12 209 THR A N 1
ATOM 1666 C CA . THR A 1 209 ? 13.456 -7.505 -5.129 1.00 97.12 209 THR A CA 1
ATOM 1667 C C . THR A 1 209 ? 12.675 -8.713 -4.612 1.00 97.12 209 THR A C 1
ATOM 1669 O O . THR A 1 209 ? 12.985 -9.228 -3.546 1.00 97.12 209 THR A O 1
ATOM 1672 N N . ASN A 1 210 ? 11.612 -9.118 -5.305 1.00 95.25 210 ASN A N 1
ATOM 1673 C CA . ASN A 1 210 ? 10.721 -10.232 -4.959 1.00 95.25 210 ASN A CA 1
ATOM 1674 C C . ASN A 1 210 ? 9.693 -10.473 -6.076 1.00 95.25 210 ASN A C 1
ATOM 1676 O O . ASN A 1 210 ? 9.426 -9.582 -6.900 1.00 95.25 210 ASN A O 1
ATOM 1680 N N . LEU A 1 211 ? 9.049 -11.640 -6.060 1.00 94.31 211 LEU A N 1
ATOM 1681 C CA . LEU A 1 211 ? 7.920 -11.972 -6.922 1.00 94.31 211 LEU A CA 1
ATOM 1682 C C . LEU A 1 211 ? 6.753 -12.567 -6.129 1.00 94.31 211 LEU A C 1
ATOM 1684 O O . LEU A 1 211 ? 6.771 -13.724 -5.727 1.00 94.31 211 LEU A O 1
ATOM 1688 N N . THR A 1 212 ? 5.687 -11.784 -5.981 1.00 88.62 212 THR A N 1
ATOM 1689 C CA . THR A 1 212 ? 4.442 -12.213 -5.332 1.00 88.62 212 THR A CA 1
ATOM 1690 C C . THR A 1 212 ? 3.253 -11.936 -6.248 1.00 88.62 212 THR A C 1
ATOM 1692 O O . THR A 1 212 ? 3.410 -11.325 -7.307 1.00 88.62 212 THR A O 1
ATOM 1695 N N . ARG A 1 213 ? 2.064 -12.453 -5.909 1.00 83.69 213 ARG A N 1
ATOM 1696 C CA . ARG A 1 213 ? 0.891 -12.371 -6.793 1.00 83.69 213 ARG A CA 1
ATOM 1697 C C . ARG A 1 213 ? 0.495 -10.915 -7.058 1.00 83.69 213 ARG A C 1
ATOM 1699 O O . ARG A 1 213 ? -0.022 -10.233 -6.175 1.00 83.69 213 ARG A O 1
ATOM 1706 N N . ASP A 1 214 ? 0.667 -10.494 -8.306 1.00 80.38 214 ASP A N 1
ATOM 1707 C CA . ASP A 1 214 ? 0.207 -9.218 -8.848 1.00 80.38 214 ASP A CA 1
ATOM 1708 C C . ASP A 1 214 ? 0.124 -9.311 -10.380 1.00 80.38 214 ASP A C 1
ATOM 1710 O O . ASP A 1 214 ? 0.724 -10.200 -10.984 1.00 80.38 214 ASP A O 1
ATOM 1714 N N . HIS A 1 215 ? -0.609 -8.397 -11.015 1.00 80.69 215 HIS A N 1
ATOM 1715 C CA . HIS A 1 215 ? -0.695 -8.271 -12.479 1.00 80.69 215 HIS A CA 1
ATOM 1716 C C . HIS A 1 215 ? -1.076 -9.557 -13.250 1.00 80.69 215 HIS A C 1
ATOM 1718 O O . HIS A 1 215 ? -0.726 -9.708 -14.426 1.00 80.69 215 HIS A O 1
ATOM 1724 N N . LEU A 1 216 ? -1.776 -10.506 -12.616 1.00 83.00 216 LEU A N 1
ATOM 1725 C CA . LEU A 1 216 ? -2.194 -11.753 -13.270 1.00 83.00 216 LEU A CA 1
ATOM 1726 C C . LEU A 1 216 ? -3.336 -11.546 -14.272 1.00 83.00 216 LEU A C 1
ATOM 1728 O O . LEU A 1 216 ? -3.487 -12.355 -15.183 1.00 83.00 216 LEU A O 1
ATOM 1732 N N . ASP A 1 217 ? -4.054 -10.424 -14.176 1.00 79.19 217 ASP A N 1
ATOM 1733 C CA . ASP A 1 217 ? -4.964 -9.919 -15.210 1.00 79.19 217 ASP A CA 1
ATOM 1734 C C . ASP A 1 217 ? -4.256 -9.708 -16.561 1.00 79.19 217 ASP A C 1
ATOM 1736 O O . ASP A 1 217 ? -4.882 -9.825 -17.614 1.00 79.19 217 ASP A O 1
ATOM 1740 N N . PHE A 1 218 ? -2.942 -9.461 -16.537 1.00 83.25 218 PHE A N 1
ATOM 1741 C CA . PHE A 1 218 ? -2.108 -9.307 -17.727 1.00 83.25 218 PHE A CA 1
ATOM 1742 C C . PHE A 1 218 ? -1.279 -10.565 -18.038 1.00 83.25 218 PHE A C 1
ATOM 1744 O O . PHE A 1 218 ? -1.339 -11.095 -19.147 1.00 83.25 218 PHE A O 1
ATOM 1751 N N . HIS A 1 219 ? -0.512 -11.067 -17.062 1.00 86.00 219 HIS A N 1
ATOM 1752 C CA . HIS A 1 219 ? 0.455 -12.162 -17.271 1.00 86.00 219 HIS A CA 1
ATOM 1753 C C . HIS A 1 219 ? -0.171 -13.562 -17.261 1.00 86.00 219 HIS A C 1
ATOM 1755 O O . HIS A 1 219 ? 0.487 -14.524 -17.646 1.00 86.00 219 HIS A O 1
ATOM 1761 N N . LYS A 1 220 ? -1.441 -13.698 -16.857 1.00 87.56 220 LYS A N 1
ATOM 1762 C CA . LYS A 1 220 ? -2.209 -14.955 -16.741 1.00 87.56 220 LYS A CA 1
ATOM 1763 C C . LYS A 1 220 ? -1.747 -15.906 -15.630 1.00 87.56 220 LYS A C 1
ATOM 1765 O O . LYS A 1 220 ? -2.590 -16.528 -14.994 1.00 87.56 220 LYS A O 1
ATOM 1770 N N . ASN A 1 221 ? -0.443 -16.050 -15.386 1.00 90.50 221 ASN A N 1
ATOM 1771 C CA . ASN A 1 221 ? 0.105 -16.893 -14.316 1.00 90.50 221 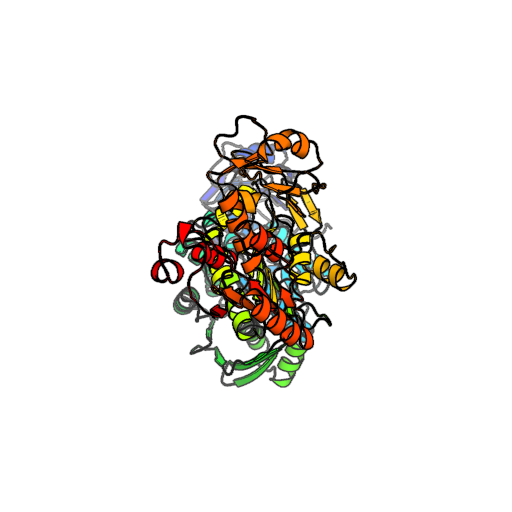ASN A CA 1
ATOM 1772 C C . ASN A 1 221 ? 1.467 -16.386 -13.794 1.00 90.50 221 ASN A C 1
ATOM 1774 O O . ASN A 1 221 ? 2.080 -15.491 -14.378 1.00 90.50 221 ASN A O 1
ATOM 1778 N N . MET A 1 222 ? 1.930 -16.964 -12.678 1.00 91.62 222 MET A N 1
ATOM 1779 C CA . MET A 1 222 ? 3.171 -16.558 -12.001 1.00 91.62 222 MET A CA 1
ATOM 1780 C C . MET A 1 222 ? 4.440 -16.855 -12.812 1.00 91.62 222 MET A C 1
ATOM 1782 O O . MET A 1 222 ? 5.357 -16.041 -12.784 1.00 91.62 222 MET A O 1
ATOM 1786 N N . GLU A 1 223 ? 4.495 -17.955 -13.571 1.00 94.56 223 GLU A N 1
ATOM 1787 C CA . GLU A 1 223 ? 5.672 -18.287 -14.393 1.00 94.56 223 GLU A CA 1
ATOM 1788 C C . GLU A 1 223 ? 5.851 -17.308 -15.556 1.00 94.56 223 GLU A C 1
ATOM 1790 O O . GLU A 1 223 ? 6.960 -16.850 -15.815 1.00 94.56 223 GLU A O 1
ATOM 1795 N N . ALA A 1 224 ? 4.765 -16.918 -16.227 1.00 93.38 224 ALA A N 1
ATOM 1796 C CA . ALA A 1 224 ? 4.803 -15.882 -17.255 1.00 93.38 224 ALA A CA 1
ATOM 1797 C C . ALA A 1 224 ? 5.208 -14.521 -16.664 1.00 93.38 224 ALA A C 1
ATOM 1799 O O . ALA A 1 224 ? 6.011 -13.797 -17.255 1.00 93.38 224 ALA A O 1
ATOM 1800 N N . TYR A 1 225 ? 4.711 -14.200 -15.464 1.00 94.38 225 TYR A N 1
ATOM 1801 C CA . TYR A 1 225 ? 5.092 -12.983 -14.749 1.00 94.38 225 TYR A CA 1
ATOM 1802 C C . TYR A 1 225 ? 6.580 -12.983 -14.352 1.00 94.38 225 TYR A C 1
ATOM 1804 O O . TYR A 1 225 ? 7.255 -11.959 -14.503 1.00 94.38 225 TYR A O 1
ATOM 1812 N N . PHE A 1 226 ? 7.109 -14.126 -13.902 1.00 96.44 226 PHE A N 1
ATOM 1813 C CA . PHE A 1 226 ? 8.533 -14.331 -13.636 1.00 96.44 226 PHE A CA 1
ATOM 1814 C C . PHE A 1 226 ? 9.370 -14.178 -14.907 1.00 96.44 226 PHE A C 1
ATOM 1816 O O . PHE A 1 226 ? 10.295 -13.368 -14.926 1.00 96.44 226 PHE A O 1
ATOM 1823 N N . ALA A 1 227 ? 9.010 -14.892 -15.978 1.00 95.44 227 ALA A N 1
ATOM 1824 C CA . ALA A 1 227 ? 9.721 -14.867 -17.252 1.00 95.44 227 ALA A CA 1
ATOM 1825 C C . ALA A 1 227 ? 9.833 -13.442 -17.812 1.00 95.44 227 ALA A C 1
ATOM 1827 O O . ALA A 1 227 ? 10.904 -13.045 -18.265 1.00 95.44 227 ALA A O 1
ATOM 1828 N N . ALA A 1 228 ? 8.768 -12.639 -17.699 1.00 95.00 228 ALA A N 1
ATOM 1829 C CA . ALA A 1 228 ? 8.809 -11.229 -18.073 1.00 95.00 228 ALA A CA 1
ATOM 1830 C C . ALA A 1 22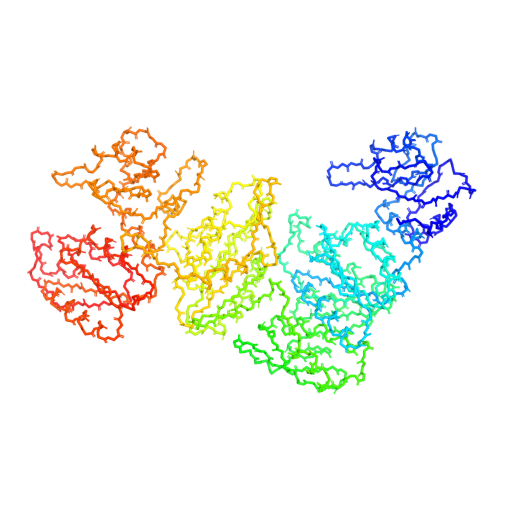8 ? 9.856 -10.441 -17.267 1.00 95.00 228 ALA A C 1
ATOM 1832 O O . ALA A 1 228 ? 10.589 -9.648 -17.841 1.00 95.00 228 ALA A O 1
ATOM 1833 N N . LYS A 1 229 ? 9.973 -10.646 -15.947 1.00 96.69 229 LYS A N 1
ATOM 1834 C CA . LYS A 1 229 ? 10.994 -9.955 -15.133 1.00 96.69 229 LYS A CA 1
ATOM 1835 C C . LYS A 1 229 ? 12.412 -10.465 -15.392 1.00 96.69 229 LYS A C 1
ATOM 1837 O O . LYS A 1 229 ? 13.344 -9.662 -15.396 1.00 96.69 229 LYS A O 1
ATOM 1842 N N . ALA A 1 230 ? 12.567 -11.767 -15.627 1.00 96.19 230 ALA A N 1
ATOM 1843 C CA . ALA A 1 230 ? 13.851 -12.404 -15.908 1.00 96.19 230 ALA A CA 1
ATOM 1844 C C . ALA A 1 230 ? 14.531 -11.828 -17.165 1.00 96.19 230 ALA A C 1
ATOM 1846 O O . ALA A 1 230 ? 15.757 -11.783 -17.225 1.00 96.19 230 ALA A O 1
ATOM 1847 N N . GLN A 1 231 ? 13.760 -11.288 -18.121 1.00 95.31 231 GLN A N 1
ATOM 1848 C CA . GLN A 1 231 ? 14.293 -10.599 -19.305 1.00 95.31 231 GLN A CA 1
ATOM 1849 C C . GLN A 1 231 ? 15.275 -9.465 -18.964 1.00 95.31 231 GLN A C 1
ATOM 1851 O O . GLN A 1 231 ? 16.236 -9.265 -19.699 1.00 95.31 231 GLN A O 1
ATOM 1856 N N . LEU A 1 232 ? 15.093 -8.746 -17.846 1.00 96.44 232 LEU A N 1
ATOM 1857 C CA . LEU A 1 232 ? 16.050 -7.709 -17.432 1.00 96.44 232 LEU A CA 1
ATOM 1858 C C . LEU A 1 232 ? 17.438 -8.302 -17.156 1.00 96.44 232 LEU A C 1
ATOM 1860 O O . LEU A 1 232 ? 18.450 -7.690 -17.474 1.00 96.44 232 LEU A O 1
ATOM 1864 N N . PHE A 1 233 ? 17.486 -9.499 -16.582 1.00 96.19 233 PHE A N 1
ATOM 1865 C CA . PHE A 1 233 ? 18.731 -10.159 -16.205 1.00 96.19 233 PHE A CA 1
ATOM 1866 C C . PHE A 1 233 ? 19.373 -10.893 -17.382 1.00 96.19 233 PHE A C 1
ATOM 1868 O O . PHE A 1 233 ? 20.591 -10.958 -17.461 1.00 96.19 233 PHE A O 1
ATOM 1875 N N . GLN A 1 234 ? 18.578 -11.322 -18.365 1.00 93.06 234 GLN A N 1
ATOM 1876 C CA . GLN A 1 234 ? 19.106 -11.745 -19.666 1.00 93.06 234 GLN A CA 1
ATOM 1877 C C . GLN A 1 234 ? 19.852 -10.598 -20.367 1.00 93.06 234 GLN A C 1
ATOM 1879 O O . GLN A 1 234 ? 20.887 -10.822 -20.988 1.00 93.06 234 GLN A O 1
ATOM 1884 N N . LEU A 1 235 ? 19.369 -9.351 -20.245 1.00 90.94 235 LEU A N 1
ATOM 1885 C CA . LEU A 1 235 ? 20.111 -8.185 -20.743 1.00 90.94 235 LEU A CA 1
ATOM 1886 C C . LEU A 1 235 ? 21.429 -7.985 -19.979 1.00 90.94 235 LEU A C 1
ATOM 1888 O O . LEU A 1 235 ? 22.431 -7.649 -20.600 1.00 90.94 235 LEU A O 1
ATOM 1892 N N . ILE A 1 236 ? 21.452 -8.223 -18.663 1.00 93.81 236 ILE A N 1
ATOM 1893 C CA . ILE A 1 236 ? 22.687 -8.164 -17.865 1.00 93.81 236 ILE A CA 1
ATOM 1894 C C . ILE A 1 236 ? 23.710 -9.204 -18.332 1.00 93.81 236 ILE A C 1
ATOM 1896 O O . ILE A 1 236 ? 24.870 -8.841 -18.521 1.00 93.81 236 ILE A O 1
ATOM 1900 N N . ASP A 1 237 ? 23.285 -10.447 -18.576 1.00 89.00 237 ASP A N 1
ATOM 1901 C CA . ASP A 1 237 ? 24.143 -11.504 -19.132 1.00 89.00 237 ASP A CA 1
ATOM 1902 C C . ASP A 1 237 ? 24.736 -11.092 -20.486 1.00 89.00 237 ASP A C 1
ATOM 1904 O O . ASP A 1 237 ? 25.944 -11.194 -20.697 1.00 89.00 237 ASP A O 1
ATOM 1908 N N . ASN A 1 238 ? 23.909 -10.547 -21.383 1.00 85.31 238 ASN A N 1
ATOM 1909 C CA . ASN A 1 238 ? 24.342 -10.153 -22.726 1.00 85.31 238 ASN A CA 1
ATOM 1910 C C . ASN A 1 238 ? 25.378 -9.015 -22.732 1.00 85.31 238 ASN A C 1
ATOM 1912 O O . ASN A 1 238 ? 26.197 -8.941 -23.648 1.00 85.31 238 ASN A O 1
ATOM 1916 N N . TYR A 1 239 ? 25.341 -8.124 -21.736 1.00 82.50 239 TYR A N 1
ATOM 1917 C CA . TYR A 1 239 ? 26.241 -6.968 -21.631 1.00 82.50 239 TYR A CA 1
ATOM 1918 C C . TYR A 1 239 ? 27.305 -7.109 -20.531 1.00 82.50 239 TYR A C 1
ATOM 1920 O O . TYR A 1 239 ? 28.049 -6.159 -20.286 1.00 82.50 239 TYR A O 1
ATOM 1928 N N . ASN A 1 240 ? 27.405 -8.285 -19.900 1.00 85.62 240 ASN A N 1
ATOM 1929 C CA . ASN A 1 240 ? 28.342 -8.587 -18.816 1.00 85.62 240 ASN A CA 1
ATOM 1930 C C . ASN A 1 240 ? 28.284 -7.562 -17.659 1.00 85.62 240 ASN A C 1
ATOM 1932 O O . ASN A 1 240 ? 29.315 -7.066 -17.197 1.00 85.62 240 ASN A O 1
ATOM 1936 N N . GLY A 1 241 ? 27.063 -7.202 -17.242 1.00 93.62 241 GLY A N 1
ATOM 1937 C CA . GLY A 1 241 ? 26.803 -6.339 -16.082 1.00 93.62 241 GLY A CA 1
ATOM 1938 C C . GLY A 1 241 ? 26.829 -7.100 -14.749 1.00 93.62 241 GLY A C 1
ATOM 1939 O O . GLY A 1 241 ? 27.302 -8.234 -14.688 1.00 93.62 241 GLY A O 1
ATOM 1940 N N . SER A 1 242 ? 26.281 -6.501 -13.683 1.00 97.00 242 SER A N 1
ATOM 1941 C CA . SER A 1 242 ? 26.101 -7.176 -12.385 1.00 97.00 242 SER A CA 1
ATOM 1942 C C . SER A 1 242 ? 24.640 -7.279 -11.930 1.00 97.00 242 SER A C 1
ATOM 1944 O O . SER A 1 242 ? 23.826 -6.382 -12.153 1.00 97.00 242 SER A O 1
ATOM 1946 N N . ALA A 1 243 ? 24.289 -8.373 -11.257 1.00 98.06 243 ALA A N 1
ATOM 1947 C CA . ALA A 1 243 ? 22.954 -8.633 -10.727 1.00 98.06 243 ALA A CA 1
ATOM 1948 C C . ALA A 1 243 ? 22.947 -8.677 -9.190 1.00 98.06 243 ALA A C 1
ATOM 1950 O O . ALA A 1 243 ? 23.789 -9.316 -8.568 1.00 98.06 243 ALA A O 1
ATOM 1951 N N . HIS A 1 244 ? 21.963 -8.028 -8.570 1.00 98.38 244 HIS A N 1
ATOM 1952 C CA . HIS A 1 244 ? 21.792 -7.938 -7.118 1.00 98.38 244 HIS A CA 1
ATOM 1953 C C . HIS A 1 244 ? 20.411 -8.485 -6.754 1.00 98.38 244 HIS A C 1
ATOM 1955 O O . HIS A 1 244 ? 19.385 -7.886 -7.082 1.00 98.38 244 HIS A O 1
ATOM 1961 N N . ILE A 1 245 ? 20.368 -9.660 -6.136 1.00 98.50 245 ILE A N 1
ATOM 1962 C CA . ILE A 1 245 ? 19.167 -10.496 -6.107 1.00 98.50 245 ILE A CA 1
ATOM 1963 C C . ILE A 1 245 ? 18.821 -10.840 -4.668 1.00 98.50 245 ILE A C 1
ATOM 1965 O O . ILE A 1 245 ? 19.642 -11.394 -3.948 1.00 98.50 245 ILE A O 1
ATOM 1969 N N . ASN A 1 246 ? 17.595 -10.547 -4.245 1.00 98.12 246 ASN A N 1
ATOM 1970 C CA . ASN A 1 246 ? 17.062 -11.133 -3.021 1.00 98.12 246 ASN A CA 1
ATOM 1971 C C . ASN A 1 246 ? 16.827 -12.637 -3.230 1.00 98.12 246 ASN A C 1
ATOM 1973 O O . ASN A 1 246 ? 15.917 -13.006 -3.972 1.00 98.12 246 ASN A O 1
ATOM 1977 N N . ILE A 1 247 ? 17.614 -13.482 -2.567 1.00 97.81 247 ILE A N 1
ATOM 1978 C CA . ILE A 1 247 ? 17.521 -14.947 -2.684 1.00 97.81 247 ILE A CA 1
ATOM 1979 C C . ILE A 1 247 ? 16.669 -15.589 -1.581 1.00 97.81 247 ILE A C 1
ATOM 1981 O O . ILE A 1 247 ? 16.421 -16.789 -1.633 1.00 97.81 247 ILE A O 1
ATOM 1985 N N . ASP A 1 248 ? 16.149 -14.799 -0.632 1.00 95.81 248 ASP A N 1
ATOM 1986 C CA . ASP A 1 248 ? 15.093 -15.270 0.280 1.00 95.81 248 ASP A CA 1
ATOM 1987 C C . ASP A 1 248 ? 13.751 -15.452 -0.459 1.00 95.81 248 ASP A C 1
ATOM 1989 O O . ASP A 1 248 ? 12.826 -16.095 0.038 1.00 95.81 248 ASP A O 1
ATOM 1993 N N . ASP A 1 249 ? 13.627 -14.872 -1.656 1.00 95.69 249 ASP A N 1
ATOM 1994 C CA . ASP A 1 249 ? 12.521 -15.107 -2.576 1.00 95.69 249 ASP A CA 1
ATOM 1995 C C . ASP A 1 249 ? 12.820 -16.320 -3.469 1.00 95.69 249 ASP A C 1
ATOM 1997 O O . ASP A 1 249 ? 13.857 -16.373 -4.124 1.00 95.69 249 ASP A O 1
ATOM 2001 N N . SER A 1 250 ? 11.890 -17.276 -3.552 1.00 96.19 250 SER A N 1
ATOM 2002 C CA . SER A 1 250 ? 12.090 -18.510 -4.334 1.00 96.19 250 SER A CA 1
ATOM 2003 C C . SER A 1 250 ? 12.357 -18.280 -5.830 1.00 96.19 250 SER A C 1
ATOM 2005 O O . SER A 1 250 ? 13.146 -19.006 -6.432 1.00 96.19 250 SER A O 1
ATOM 2007 N N . TYR A 1 251 ? 11.745 -17.256 -6.437 1.00 97.00 251 TYR A N 1
ATOM 2008 C CA . TYR A 1 251 ? 12.018 -16.882 -7.825 1.00 97.00 251 TYR A CA 1
ATOM 2009 C C . TYR A 1 251 ? 13.330 -16.108 -7.943 1.00 97.00 251 TYR A C 1
ATOM 2011 O O . TYR A 1 251 ? 14.008 -16.209 -8.962 1.00 97.00 251 TYR A O 1
ATOM 2019 N N . GLY A 1 252 ? 13.701 -15.363 -6.901 1.00 97.56 252 GLY A N 1
ATOM 2020 C CA . GLY A 1 252 ? 15.018 -14.751 -6.774 1.00 97.56 252 GLY A CA 1
ATOM 2021 C C . GLY A 1 252 ? 16.135 -15.790 -6.715 1.00 97.56 252 GLY A C 1
ATOM 2022 O O . GLY A 1 252 ? 17.101 -15.670 -7.459 1.00 97.56 252 GLY A O 1
ATOM 2023 N N . LEU A 1 253 ? 15.977 -16.851 -5.921 1.00 97.56 253 LEU A N 1
ATOM 2024 C CA . LEU A 1 253 ? 16.930 -17.962 -5.871 1.00 97.56 253 LEU A CA 1
ATOM 2025 C C . LEU A 1 253 ? 17.061 -18.653 -7.235 1.00 97.56 253 LEU A C 1
ATOM 2027 O O . LEU A 1 253 ? 18.172 -18.790 -7.737 1.00 97.56 253 LEU A O 1
ATOM 2031 N N . LYS A 1 254 ? 15.934 -18.989 -7.878 1.00 97.19 254 LYS A N 1
ATOM 2032 C CA . LYS A 1 254 ? 15.916 -19.554 -9.240 1.00 97.19 254 LYS A CA 1
ATOM 2033 C C . LYS A 1 254 ? 16.666 -18.662 -10.237 1.00 97.19 254 LYS A C 1
ATOM 2035 O O . LYS A 1 254 ? 17.523 -19.128 -10.976 1.00 97.19 254 LYS A O 1
ATOM 2040 N N . LEU A 1 255 ? 16.375 -17.361 -10.227 1.00 97.06 255 LEU A N 1
ATOM 2041 C CA . LEU A 1 255 ? 17.042 -16.384 -11.086 1.00 97.06 255 LEU A CA 1
ATOM 2042 C C . LEU A 1 255 ? 18.549 -16.301 -10.804 1.00 97.06 255 LEU A C 1
ATOM 2044 O O . LEU A 1 255 ? 19.341 -16.214 -11.737 1.00 97.06 255 LEU A O 1
ATOM 2048 N N . TYR A 1 256 ? 18.942 -16.315 -9.529 1.00 97.12 256 TYR A N 1
ATOM 2049 C CA . TYR A 1 256 ? 20.344 -16.315 -9.129 1.00 97.12 256 TYR A CA 1
ATOM 2050 C C . TYR A 1 256 ? 21.065 -17.557 -9.654 1.00 97.12 256 TYR A C 1
ATOM 2052 O O . TYR A 1 256 ? 22.167 -17.429 -10.174 1.00 97.12 256 TYR A O 1
ATOM 2060 N N . GLU A 1 257 ? 20.464 -18.742 -9.570 1.00 96.31 257 GLU A N 1
ATOM 2061 C CA . GLU A 1 257 ? 21.055 -19.986 -10.077 1.00 96.31 257 GLU A CA 1
ATOM 2062 C C . GLU A 1 257 ? 21.233 -19.971 -11.604 1.00 96.31 257 GLU A C 1
ATOM 2064 O O . GLU A 1 257 ? 22.300 -20.356 -12.084 1.00 96.31 257 GLU A O 1
ATOM 2069 N N . ASP A 1 258 ? 20.251 -19.444 -12.342 1.00 94.56 258 ASP A N 1
ATOM 2070 C CA . ASP A 1 258 ? 20.229 -19.426 -13.813 1.00 94.56 258 ASP A CA 1
ATOM 2071 C C . ASP A 1 258 ? 21.194 -18.398 -14.454 1.00 94.56 258 ASP A C 1
ATOM 2073 O O . ASP A 1 258 ? 21.524 -18.516 -15.636 1.00 94.56 258 ASP A O 1
ATOM 2077 N N . LEU A 1 259 ? 21.644 -17.380 -13.707 1.00 94.62 259 LEU A N 1
ATOM 2078 C CA . LEU A 1 259 ? 22.458 -16.273 -14.236 1.00 94.62 259 LEU A CA 1
ATOM 2079 C C . LEU A 1 259 ? 23.948 -16.600 -14.379 1.00 94.62 259 LEU A C 1
ATOM 2081 O O . LEU A 1 259 ? 24.548 -17.197 -13.481 1.00 94.62 259 LEU A O 1
ATOM 2085 N N . ASN A 1 260 ? 24.574 -16.117 -15.459 1.00 93.00 260 ASN A N 1
ATOM 2086 C CA . ASN A 1 260 ? 26.013 -16.298 -15.709 1.00 93.00 260 ASN A CA 1
ATOM 2087 C C . ASN A 1 260 ? 26.853 -15.048 -15.414 1.00 93.00 260 ASN A C 1
ATOM 2089 O O . ASN A 1 260 ? 28.042 -15.174 -15.121 1.00 93.00 260 ASN A O 1
ATOM 2093 N N . ALA A 1 261 ? 26.256 -13.858 -15.496 1.00 92.75 261 ALA A N 1
ATOM 2094 C CA . ALA A 1 261 ? 26.894 -12.596 -15.150 1.00 92.75 261 ALA A CA 1
ATOM 2095 C C . ALA A 1 261 ? 27.338 -12.546 -13.681 1.00 92.75 261 ALA A C 1
ATOM 2097 O O . ALA A 1 261 ? 26.945 -13.368 -12.847 1.00 92.75 261 ALA A O 1
ATOM 2098 N N . GLU A 1 262 ? 28.139 -11.531 -13.346 1.00 96.19 262 GLU A N 1
ATOM 2099 C CA . GLU A 1 262 ? 28.490 -11.255 -11.956 1.00 96.19 262 GLU A CA 1
ATOM 2100 C C . GLU A 1 262 ? 27.210 -11.060 -11.130 1.00 96.19 262 GLU A C 1
ATOM 2102 O O . GLU A 1 262 ? 26.358 -10.238 -11.465 1.00 96.19 262 GLU A O 1
ATOM 2107 N N . LYS A 1 263 ? 27.051 -11.825 -10.051 1.00 96.19 263 LYS A N 1
ATOM 2108 C CA . LYS A 1 263 ? 25.809 -11.868 -9.276 1.00 96.19 263 LYS A CA 1
ATOM 2109 C C . LYS A 1 263 ? 26.082 -11.869 -7.779 1.00 96.19 263 LYS A C 1
ATOM 2111 O O . LYS A 1 263 ? 27.056 -12.456 -7.323 1.00 96.19 263 LYS A O 1
ATOM 2116 N N . PHE A 1 264 ? 25.194 -11.218 -7.035 1.00 97.62 264 PHE A N 1
ATOM 2117 C CA . PHE A 1 264 ? 25.219 -11.128 -5.581 1.00 97.62 264 PHE A CA 1
ATOM 2118 C C . PHE A 1 264 ? 23.849 -11.523 -5.026 1.00 97.62 264 PHE A C 1
ATOM 2120 O O . PHE A 1 264 ? 22.849 -10.852 -5.298 1.00 97.62 264 PHE A O 1
ATOM 2127 N N . GLY A 1 265 ? 23.805 -12.602 -4.250 1.00 97.94 265 GLY A N 1
ATOM 2128 C CA . GLY A 1 265 ? 22.631 -13.065 -3.522 1.00 97.94 265 GLY A CA 1
ATOM 2129 C C . GLY A 1 265 ? 22.550 -12.430 -2.134 1.00 97.94 265 GLY A C 1
ATOM 2130 O O . GLY A 1 265 ? 23.426 -12.641 -1.297 1.00 97.94 265 GLY A O 1
ATOM 2131 N N . ILE A 1 266 ? 21.499 -11.649 -1.886 1.00 98.12 266 ILE A N 1
ATOM 2132 C CA . ILE A 1 266 ? 21.207 -10.992 -0.609 1.00 98.12 266 ILE A CA 1
ATOM 2133 C C . ILE A 1 266 ? 20.209 -11.854 0.172 1.00 98.12 266 ILE A C 1
ATOM 2135 O O . ILE A 1 266 ? 19.140 -12.165 -0.356 1.00 98.12 266 ILE A O 1
ATOM 2139 N N . SER A 1 267 ? 20.530 -12.192 1.424 1.00 96.69 267 SER A N 1
ATOM 2140 C CA . SER A 1 267 ? 19.694 -13.036 2.294 1.00 96.69 267 SER A CA 1
ATOM 2141 C C . SER A 1 267 ? 19.766 -12.622 3.769 1.00 96.69 267 SER A C 1
ATOM 2143 O O . SER A 1 267 ? 20.773 -12.080 4.237 1.00 96.69 267 SER A O 1
ATOM 2145 N N . PHE A 1 268 ? 18.707 -12.915 4.527 1.00 93.88 268 PHE A N 1
ATOM 2146 C CA . PHE A 1 268 ? 18.707 -12.875 5.995 1.00 93.88 268 PHE A CA 1
ATOM 2147 C C . PHE A 1 268 ? 19.371 -14.094 6.660 1.00 93.88 268 PHE A C 1
ATOM 2149 O O . PHE A 1 268 ? 19.606 -14.067 7.869 1.00 93.88 268 PHE A O 1
ATOM 2156 N N . GLU A 1 269 ? 19.648 -15.160 5.909 1.00 89.56 269 GLU A N 1
ATOM 2157 C CA . GLU A 1 269 ? 20.201 -16.415 6.428 1.00 89.56 269 GLU A CA 1
ATOM 2158 C C . GLU A 1 269 ? 21.580 -16.716 5.840 1.00 89.56 269 GLU A C 1
ATOM 2160 O O . GLU A 1 269 ? 22.578 -16.713 6.563 1.00 89.56 269 GLU A O 1
ATOM 2165 N N . SER A 1 270 ? 21.647 -16.979 4.533 1.00 88.00 270 SER A N 1
ATOM 2166 C CA . SER A 1 270 ? 22.876 -17.376 3.850 1.00 88.00 270 SER A CA 1
ATOM 2167 C C . SER A 1 270 ? 22.851 -16.933 2.391 1.00 88.00 270 SER A C 1
ATOM 2169 O O . SER A 1 270 ? 21.977 -17.326 1.626 1.00 88.00 270 SER A O 1
ATOM 2171 N N . GLY A 1 271 ? 23.824 -16.109 2.014 1.00 89.62 271 GLY A N 1
ATOM 2172 C CA . GLY A 1 271 ? 24.028 -15.608 0.658 1.00 89.62 271 GLY A CA 1
ATOM 2173 C C . GLY A 1 271 ? 25.395 -14.946 0.531 1.00 89.62 271 GLY A C 1
ATOM 2174 O O . GLY A 1 271 ? 26.116 -14.827 1.526 1.00 89.62 271 GLY A O 1
ATOM 2175 N N . ASP A 1 272 ? 25.733 -14.464 -0.667 1.00 95.56 272 ASP A N 1
ATOM 2176 C CA . ASP A 1 272 ? 26.941 -13.649 -0.889 1.00 95.56 272 ASP A CA 1
ATOM 2177 C C . ASP A 1 272 ? 26.956 -12.412 0.021 1.00 95.56 272 ASP A C 1
ATOM 2179 O O . ASP A 1 272 ? 28.009 -11.922 0.433 1.00 95.56 272 ASP A O 1
ATOM 2183 N N . ILE A 1 273 ? 25.756 -11.922 0.346 1.00 97.25 273 ILE A N 1
ATOM 2184 C CA . ILE A 1 273 ? 25.504 -10.793 1.228 1.00 97.25 273 ILE A CA 1
ATOM 2185 C C . ILE A 1 273 ? 24.521 -11.230 2.303 1.00 97.25 273 ILE A C 1
ATOM 2187 O O . ILE A 1 273 ? 23.386 -11.602 2.007 1.00 97.25 273 ILE A O 1
ATOM 2191 N N . THR A 1 274 ? 24.944 -11.156 3.563 1.00 96.81 274 THR A N 1
ATOM 2192 C CA . THR A 1 274 ? 24.120 -11.590 4.700 1.00 96.81 274 THR A CA 1
ATOM 2193 C C . THR A 1 274 ? 23.698 -10.405 5.563 1.00 96.81 274 THR A C 1
ATOM 2195 O O . THR A 1 274 ? 24.522 -9.552 5.905 1.00 96.81 274 THR A O 1
ATOM 2198 N N . ILE A 1 275 ? 22.418 -10.379 5.941 1.00 97.00 275 ILE A N 1
ATOM 2199 C CA . ILE A 1 275 ? 21.813 -9.393 6.841 1.00 97.00 275 ILE A CA 1
ATOM 2200 C C . ILE A 1 275 ? 21.472 -10.074 8.172 1.00 97.00 275 ILE A C 1
ATOM 2202 O O . ILE A 1 275 ? 20.677 -11.010 8.197 1.00 97.00 275 ILE A O 1
ATOM 2206 N N . SER A 1 276 ? 22.003 -9.583 9.291 1.00 95.69 276 SER A N 1
ATOM 2207 C CA . SER A 1 276 ? 21.763 -10.164 10.623 1.00 95.69 276 SER A CA 1
ATOM 2208 C C . SER A 1 276 ? 21.496 -9.103 11.695 1.00 95.69 276 SER A C 1
ATOM 2210 O O . SER A 1 276 ? 21.497 -7.905 11.417 1.00 95.69 276 SER A O 1
ATOM 2212 N N . ASP A 1 277 ? 21.244 -9.539 12.935 1.00 94.06 277 ASP A N 1
ATOM 2213 C CA . ASP A 1 277 ? 21.109 -8.677 14.125 1.00 94.06 277 ASP A CA 1
ATOM 2214 C C . ASP A 1 277 ? 20.097 -7.528 13.964 1.00 94.06 277 ASP A C 1
ATOM 2216 O O . ASP A 1 277 ? 20.337 -6.387 14.368 1.00 94.06 277 ASP A O 1
ATOM 2220 N N . ILE A 1 278 ? 18.958 -7.824 13.332 1.00 92.50 278 ILE A N 1
ATOM 2221 C CA . ILE A 1 278 ? 17.938 -6.823 13.024 1.00 92.50 278 ILE A CA 1
ATOM 2222 C C . ILE A 1 278 ? 17.192 -6.436 14.300 1.00 92.50 278 ILE A C 1
ATOM 2224 O O . ILE A 1 278 ? 16.548 -7.266 14.938 1.00 92.50 278 ILE A O 1
ATOM 2228 N N . SER A 1 279 ? 17.214 -5.147 14.617 1.00 89.88 279 SER A N 1
ATOM 2229 C CA . SER A 1 279 ? 16.393 -4.535 15.657 1.00 89.88 279 SER A CA 1
ATOM 2230 C C . SER A 1 279 ? 15.558 -3.428 15.033 1.00 89.88 279 SER A C 1
ATOM 2232 O O . SER A 1 279 ? 16.106 -2.518 14.414 1.00 89.88 279 SER A O 1
ATOM 2234 N N . ILE A 1 280 ? 14.238 -3.497 15.199 1.00 85.50 280 ILE A N 1
ATOM 2235 C CA . ILE A 1 280 ? 13.282 -2.514 14.677 1.00 85.50 280 ILE A CA 1
ATOM 2236 C C . ILE A 1 280 ? 12.615 -1.842 15.874 1.00 85.50 280 ILE A C 1
ATOM 2238 O O . ILE A 1 280 ? 12.083 -2.515 16.753 1.00 85.50 280 ILE A O 1
ATOM 2242 N N . ALA A 1 281 ? 12.643 -0.516 15.900 1.00 79.50 281 ALA A N 1
ATOM 2243 C CA . ALA A 1 281 ? 11.955 0.315 16.876 1.00 79.50 281 ALA A CA 1
ATOM 2244 C C . ALA A 1 281 ? 10.972 1.263 16.169 1.00 79.50 281 ALA A C 1
ATOM 2246 O O . ALA A 1 281 ? 10.986 1.390 14.945 1.00 79.50 281 ALA A O 1
ATOM 2247 N N . ASP A 1 282 ? 10.153 1.983 16.946 1.00 66.69 282 ASP A N 1
ATOM 2248 C CA . ASP A 1 282 ? 9.058 2.841 16.451 1.00 66.69 282 ASP A CA 1
ATOM 2249 C C . ASP A 1 282 ? 9.479 3.853 15.359 1.00 66.69 282 ASP A C 1
ATOM 2251 O O . ASP A 1 282 ? 8.632 4.314 14.594 1.00 66.69 282 ASP A O 1
ATOM 2255 N N . LYS A 1 283 ? 10.766 4.236 15.297 1.00 72.88 283 LYS A N 1
ATOM 2256 C CA . LYS A 1 283 ? 11.294 5.282 14.394 1.00 72.88 283 LYS A CA 1
ATOM 2257 C C . LYS A 1 283 ? 12.631 4.959 13.722 1.00 72.88 283 LYS A C 1
ATOM 2259 O O . LYS A 1 283 ? 13.139 5.784 12.971 1.00 72.88 283 LYS A O 1
ATOM 2264 N N . ASN A 1 284 ? 13.247 3.824 14.036 1.00 82.81 284 ASN A N 1
ATOM 2265 C CA . ASN A 1 284 ? 14.545 3.459 13.482 1.00 82.81 284 ASN A CA 1
ATOM 2266 C C . ASN A 1 284 ? 14.715 1.945 13.436 1.00 82.81 284 ASN A C 1
ATOM 2268 O O . ASN A 1 284 ? 14.077 1.214 14.191 1.00 82.81 284 ASN A O 1
ATOM 2272 N N . SER A 1 285 ? 15.603 1.499 12.559 1.00 88.94 285 SER A N 1
ATOM 2273 C CA . SER A 1 285 ? 16.074 0.121 12.519 1.00 88.94 285 SER A CA 1
ATOM 2274 C C . SER A 1 285 ? 17.597 0.093 12.579 1.00 88.94 285 SER A C 1
ATOM 2276 O O . SER A 1 285 ? 18.270 1.014 12.107 1.00 88.94 285 SER A O 1
ATOM 2278 N N . SER A 1 286 ? 18.149 -0.983 13.129 1.00 93.25 286 SER A N 1
ATOM 2279 C CA . SER A 1 286 ? 19.574 -1.300 13.052 1.00 93.25 286 SER A CA 1
ATOM 2280 C C . SER A 1 286 ? 19.785 -2.738 12.610 1.00 93.25 286 SER A C 1
ATOM 2282 O O . SER A 1 286 ? 18.978 -3.598 12.955 1.00 93.25 286 SER A O 1
ATOM 2284 N N . PHE A 1 287 ? 20.859 -2.994 11.868 1.00 95.88 287 PHE A N 1
ATOM 2285 C CA . PHE A 1 287 ? 21.194 -4.325 11.365 1.00 95.88 287 PHE A CA 1
ATOM 2286 C C . PHE A 1 287 ? 22.692 -4.445 11.064 1.00 95.88 287 PHE A C 1
ATOM 2288 O O . PHE A 1 287 ? 23.371 -3.447 10.808 1.00 95.88 287 PHE A O 1
ATOM 2295 N N . SER A 1 288 ? 23.196 -5.673 11.091 1.00 96.69 288 SER A N 1
ATOM 2296 C CA . SER A 1 288 ? 24.523 -6.045 10.605 1.00 96.69 288 SER A CA 1
ATOM 2297 C C . SER A 1 288 ? 24.433 -6.441 9.127 1.00 96.69 288 SER A C 1
ATOM 2299 O O . SER A 1 288 ? 23.462 -7.072 8.711 1.00 96.69 288 SER A O 1
ATOM 2301 N N . TYR A 1 289 ? 25.444 -6.089 8.337 1.00 96.94 289 TYR A N 1
ATOM 2302 C CA . TYR A 1 289 ? 25.504 -6.342 6.897 1.00 96.94 289 TYR A CA 1
ATOM 2303 C C . TYR A 1 289 ? 26.910 -6.809 6.514 1.00 96.94 289 TYR A C 1
ATOM 2305 O O . TYR A 1 289 ? 27.891 -6.132 6.822 1.00 96.94 289 TYR A O 1
ATOM 2313 N N . ALA A 1 290 ? 27.027 -7.965 5.866 1.00 95.50 290 ALA A N 1
ATOM 2314 C CA . ALA A 1 290 ? 28.305 -8.518 5.425 1.00 95.50 290 ALA A CA 1
ATOM 2315 C C . ALA A 1 290 ? 28.407 -8.498 3.895 1.00 95.50 290 ALA A C 1
ATOM 2317 O O . ALA A 1 290 ? 27.527 -9.033 3.228 1.00 95.50 290 ALA A O 1
ATOM 2318 N N . PHE A 1 291 ? 29.474 -7.903 3.355 1.00 93.00 291 PHE A N 1
ATOM 2319 C CA . PHE A 1 291 ? 29.747 -7.808 1.917 1.00 93.00 291 PHE A CA 1
ATOM 2320 C C . PHE A 1 291 ? 31.253 -7.873 1.667 1.00 93.00 291 PHE A C 1
ATOM 2322 O O . PHE A 1 291 ? 32.000 -7.125 2.295 1.00 93.00 291 PHE A O 1
ATOM 2329 N N . ASP A 1 292 ? 31.690 -8.760 0.772 1.00 83.94 292 ASP A N 1
ATOM 2330 C CA . ASP A 1 292 ? 33.095 -8.917 0.360 1.00 83.94 292 ASP A CA 1
ATOM 2331 C C . ASP A 1 292 ? 34.090 -8.955 1.543 1.00 83.94 292 ASP A C 1
ATOM 2333 O O . ASP A 1 292 ? 34.971 -8.112 1.705 1.00 83.94 292 ASP A O 1
ATOM 2337 N N . SER A 1 293 ? 33.884 -9.909 2.461 1.00 84.25 293 SER A N 1
ATOM 2338 C CA . SER A 1 293 ? 34.633 -10.082 3.726 1.00 84.25 293 SER A CA 1
ATOM 2339 C C . SER A 1 293 ? 34.559 -8.924 4.737 1.00 84.25 293 SER A C 1
ATOM 2341 O O . SER A 1 293 ? 34.984 -9.089 5.886 1.00 84.25 293 SER A O 1
ATOM 2343 N N . LYS A 1 294 ? 33.994 -7.769 4.370 1.00 91.44 294 LYS A N 1
ATOM 2344 C CA . LYS A 1 294 ? 33.754 -6.638 5.269 1.00 91.44 294 LYS A CA 1
ATOM 2345 C C . LYS A 1 294 ? 32.434 -6.831 6.010 1.00 91.44 294 LYS A C 1
ATOM 2347 O O . LYS A 1 294 ? 31.455 -7.351 5.474 1.00 91.44 294 LYS A O 1
ATOM 2352 N N . LYS A 1 295 ? 32.407 -6.393 7.267 1.00 94.56 295 LYS A N 1
ATOM 2353 C CA . LYS A 1 295 ? 31.204 -6.360 8.102 1.00 94.56 295 LYS A CA 1
ATOM 2354 C C . LYS A 1 295 ? 30.900 -4.920 8.463 1.00 94.56 295 LYS A C 1
ATOM 2356 O O . LYS A 1 295 ? 31.790 -4.207 8.915 1.00 94.56 295 LYS A O 1
ATOM 2361 N N . TYR A 1 296 ? 29.644 -4.552 8.290 1.00 95.88 296 TYR A N 1
ATOM 2362 C CA . TYR A 1 296 ? 29.110 -3.234 8.556 1.00 95.88 296 TYR A CA 1
ATOM 2363 C C . TYR A 1 296 ? 28.002 -3.332 9.599 1.00 95.88 296 TYR A C 1
ATOM 2365 O O . TYR A 1 296 ? 27.248 -4.308 9.628 1.00 95.88 296 TYR A O 1
ATOM 2373 N N . LYS A 1 297 ? 27.863 -2.303 10.427 1.00 96.38 297 LYS A N 1
ATOM 2374 C CA . LYS A 1 297 ? 26.686 -2.089 11.272 1.00 96.38 297 LYS A CA 1
ATOM 2375 C C . LYS A 1 297 ? 25.972 -0.823 10.845 1.00 96.38 297 LYS A C 1
ATOM 2377 O O . LYS A 1 297 ? 26.547 0.259 10.906 1.00 96.38 297 LYS A O 1
ATOM 2382 N N . PHE A 1 298 ? 24.707 -0.949 10.466 1.00 94.88 298 PHE A N 1
ATOM 2383 C CA . PHE A 1 298 ? 23.916 0.170 9.976 1.00 94.88 298 PHE A CA 1
ATOM 2384 C C . PHE A 1 298 ? 22.809 0.582 10.936 1.00 94.88 298 PHE A C 1
ATOM 2386 O O . PHE A 1 298 ? 22.212 -0.246 11.627 1.00 94.88 298 PHE A O 1
ATOM 2393 N N . LYS A 1 299 ? 22.520 1.886 10.943 1.00 91.25 299 LYS A N 1
ATOM 2394 C CA . LYS A 1 299 ? 21.327 2.488 11.546 1.00 91.25 299 LYS A CA 1
ATOM 2395 C C . LYS A 1 299 ? 20.582 3.305 10.499 1.00 91.25 299 LYS A C 1
ATOM 2397 O O . LYS A 1 299 ? 21.194 4.000 9.695 1.00 91.25 299 LYS A O 1
ATOM 2402 N N . THR A 1 300 ? 19.259 3.218 10.511 1.00 88.94 300 THR A N 1
ATOM 2403 C CA . THR A 1 300 ? 18.399 3.855 9.511 1.00 88.94 300 THR A CA 1
ATOM 2404 C C . THR A 1 300 ? 17.085 4.326 10.125 1.00 88.94 300 THR A C 1
ATOM 2406 O O . THR A 1 300 ? 16.602 3.733 11.088 1.00 88.94 300 THR A O 1
ATOM 2409 N N . ASN A 1 301 ? 16.484 5.371 9.553 1.00 84.81 301 ASN A N 1
ATOM 2410 C CA . ASN A 1 301 ? 15.154 5.867 9.938 1.00 84.81 301 ASN A CA 1
ATOM 2411 C C . ASN A 1 301 ? 14.011 5.064 9.291 1.00 84.81 301 ASN A C 1
ATOM 2413 O O . ASN A 1 301 ? 12.835 5.346 9.514 1.00 84.81 301 ASN A O 1
ATOM 2417 N N . PHE A 1 302 ? 14.345 4.080 8.455 1.00 85.31 302 PHE A N 1
ATOM 2418 C CA . PHE A 1 302 ? 13.370 3.219 7.806 1.00 85.31 302 PHE A CA 1
ATOM 2419 C C . PHE A 1 302 ? 12.930 2.130 8.779 1.00 85.31 302 PHE A C 1
ATOM 2421 O O . PHE A 1 302 ? 13.747 1.479 9.432 1.00 85.31 302 PHE A O 1
ATOM 2428 N N . ILE A 1 303 ? 11.623 1.933 8.862 1.00 82.00 303 ILE A N 1
ATOM 2429 C CA . ILE A 1 303 ? 10.988 0.964 9.752 1.00 82.00 303 ILE A CA 1
ATOM 2430 C C . ILE A 1 303 ? 10.639 -0.276 8.922 1.00 82.00 303 ILE A C 1
ATOM 2432 O O . ILE A 1 303 ? 10.428 -0.157 7.717 1.00 82.00 303 ILE A O 1
ATOM 2436 N N . ALA A 1 304 ? 10.540 -1.437 9.573 1.00 83.06 304 ALA A N 1
ATOM 2437 C CA . ALA A 1 304 ? 10.187 -2.743 9.008 1.00 83.06 304 ALA A CA 1
ATOM 2438 C C . ALA A 1 304 ? 11.321 -3.543 8.341 1.00 83.06 304 ALA A C 1
ATOM 2440 O O . ALA A 1 304 ? 12.213 -3.015 7.675 1.00 83.06 304 ALA A O 1
ATOM 2441 N N . LYS A 1 305 ? 11.224 -4.875 8.474 1.00 86.88 305 LYS A N 1
ATOM 2442 C CA . LYS A 1 305 ? 12.208 -5.844 7.961 1.00 86.88 305 LYS A CA 1
ATOM 2443 C C . LYS A 1 305 ? 12.350 -5.779 6.436 1.00 86.88 305 LYS A C 1
ATOM 2445 O O . LYS A 1 305 ? 13.460 -5.844 5.920 1.00 86.88 305 LYS A O 1
ATOM 2450 N N . HIS A 1 306 ? 11.253 -5.581 5.706 1.00 85.94 306 HIS A N 1
ATOM 2451 C CA . HIS A 1 306 ? 11.299 -5.457 4.245 1.00 85.94 306 HIS A CA 1
ATOM 2452 C C . HIS A 1 306 ? 12.062 -4.203 3.778 1.00 85.94 306 HIS A C 1
ATOM 2454 O O . HIS A 1 306 ? 12.683 -4.222 2.719 1.00 85.94 306 HIS A O 1
ATOM 2460 N N . ASN A 1 307 ? 12.078 -3.121 4.567 1.00 89.19 307 ASN A N 1
ATOM 2461 C CA . ASN A 1 307 ? 12.895 -1.951 4.246 1.00 89.19 307 ASN A CA 1
ATOM 2462 C C . ASN A 1 307 ? 14.378 -2.177 4.541 1.00 89.19 307 ASN A C 1
ATOM 2464 O O . ASN A 1 307 ? 15.208 -1.659 3.801 1.00 89.19 307 ASN A O 1
ATOM 2468 N N . VAL A 1 308 ? 14.721 -2.988 5.546 1.00 92.62 308 VAL A N 1
ATOM 2469 C CA . VAL A 1 308 ? 16.108 -3.437 5.752 1.00 92.62 308 VAL A CA 1
ATOM 2470 C C . VAL A 1 308 ? 16.616 -4.185 4.515 1.00 92.62 308 VAL A C 1
ATOM 2472 O O . VAL A 1 308 ? 17.721 -3.908 4.052 1.00 92.62 308 VAL A O 1
ATOM 2475 N N . LEU A 1 309 ? 15.793 -5.056 3.920 1.00 94.25 309 LEU A N 1
ATOM 2476 C CA . LEU A 1 309 ? 16.125 -5.722 2.657 1.00 94.25 309 LEU A CA 1
ATOM 2477 C C . LEU A 1 309 ? 16.282 -4.724 1.498 1.00 94.25 309 LEU A C 1
ATOM 2479 O O . LEU A 1 309 ? 17.279 -4.777 0.785 1.00 94.25 309 LEU A O 1
ATOM 2483 N N . ASN A 1 310 ? 15.346 -3.782 1.330 1.00 94.88 310 ASN A N 1
ATOM 2484 C CA . ASN A 1 310 ? 15.438 -2.753 0.283 1.00 94.88 310 ASN A CA 1
ATOM 2485 C C . ASN A 1 310 ? 16.724 -1.917 0.411 1.00 94.88 310 ASN A C 1
ATOM 2487 O O . ASN A 1 310 ? 17.406 -1.669 -0.581 1.00 94.88 310 ASN A O 1
ATOM 2491 N N . ILE A 1 311 ? 17.075 -1.503 1.632 1.00 95.31 311 ILE A N 1
ATOM 2492 C CA . ILE A 1 311 ? 18.323 -0.782 1.906 1.00 95.31 311 ILE A CA 1
ATOM 2493 C C . ILE A 1 311 ? 19.523 -1.664 1.575 1.00 95.31 311 ILE A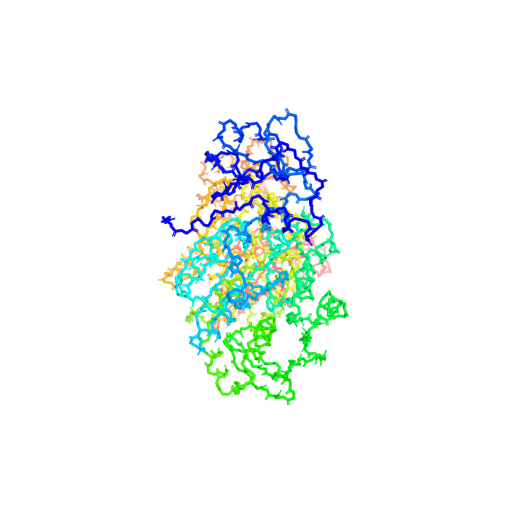 C 1
ATOM 2495 O O . ILE A 1 311 ? 20.455 -1.191 0.941 1.00 95.31 311 ILE A O 1
ATOM 2499 N N . SER A 1 312 ? 19.489 -2.940 1.948 1.00 96.75 312 SER A N 1
ATOM 2500 C CA . SER A 1 312 ? 20.577 -3.884 1.680 1.00 96.75 312 SER A CA 1
ATOM 2501 C C . SER A 1 312 ? 20.797 -4.110 0.180 1.00 96.75 312 SER A C 1
ATOM 2503 O O . SER A 1 312 ? 21.937 -4.105 -0.274 1.00 96.75 312 SER A O 1
ATOM 2505 N N . LEU A 1 313 ? 19.725 -4.206 -0.614 1.00 98.00 313 LEU A N 1
ATOM 2506 C CA . LEU A 1 313 ? 19.804 -4.266 -2.078 1.00 98.00 313 LEU A CA 1
ATOM 2507 C C . LEU A 1 313 ? 20.393 -2.973 -2.673 1.00 98.00 313 LEU A C 1
ATOM 2509 O O . LEU A 1 313 ? 21.259 -3.037 -3.543 1.00 98.00 313 LEU A O 1
ATOM 2513 N N . ALA A 1 314 ? 19.977 -1.800 -2.180 1.00 97.44 314 ALA A N 1
ATOM 2514 C CA . ALA A 1 314 ? 20.538 -0.517 -2.615 1.00 97.44 314 ALA A CA 1
ATOM 2515 C C . ALA A 1 314 ? 22.024 -0.369 -2.233 1.00 97.44 314 ALA A C 1
ATOM 2517 O O . ALA A 1 314 ? 22.829 0.095 -3.040 1.00 97.44 314 ALA A O 1
ATOM 2518 N N . LEU A 1 315 ? 22.399 -0.792 -1.021 1.00 97.19 315 LEU A N 1
ATOM 2519 C CA . LEU A 1 315 ? 23.780 -0.789 -0.536 1.00 97.19 315 LEU A CA 1
ATOM 2520 C C . LEU A 1 315 ? 24.664 -1.741 -1.335 1.00 97.19 315 LEU A C 1
ATOM 2522 O O . LEU A 1 315 ? 25.809 -1.398 -1.595 1.00 97.19 315 LEU A O 1
ATOM 2526 N N . SER A 1 316 ? 24.146 -2.896 -1.750 1.00 97.62 316 SER A N 1
ATOM 2527 C CA . SER A 1 316 ? 24.878 -3.851 -2.585 1.00 97.62 316 SER A CA 1
ATOM 2528 C C . SER A 1 316 ? 25.294 -3.234 -3.927 1.00 97.62 316 SER A C 1
ATOM 2530 O O . SER A 1 316 ? 26.468 -3.283 -4.292 1.00 97.62 316 SER A O 1
ATOM 2532 N N . VAL A 1 317 ? 24.361 -2.561 -4.608 1.00 98.06 317 VAL A N 1
ATOM 2533 C CA . VAL A 1 317 ? 24.634 -1.804 -5.843 1.00 98.06 317 VAL A CA 1
ATOM 2534 C C . VAL A 1 317 ? 25.629 -0.670 -5.589 1.00 98.06 317 VAL A C 1
ATOM 2536 O O . VAL A 1 317 ? 26.601 -0.492 -6.324 1.00 98.06 317 VAL A O 1
ATOM 2539 N N . PHE A 1 318 ? 25.413 0.102 -4.522 1.00 97.50 318 PHE A N 1
ATOM 2540 C CA . PHE A 1 318 ? 26.259 1.245 -4.191 1.00 97.50 318 PHE A CA 1
ATOM 2541 C C . PHE A 1 318 ? 27.698 0.829 -3.848 1.00 97.50 318 PHE A C 1
ATOM 2543 O O . PHE A 1 318 ? 28.643 1.412 -4.369 1.00 97.50 318 PHE A O 1
ATOM 2550 N N . LEU A 1 319 ? 27.887 -0.200 -3.021 1.00 96.31 319 LEU A N 1
ATOM 2551 C CA . LEU A 1 319 ? 29.205 -0.714 -2.640 1.00 96.31 319 LEU A CA 1
ATOM 2552 C C . LEU A 1 319 ? 29.943 -1.357 -3.816 1.00 96.31 319 LEU A C 1
ATOM 2554 O O . LEU A 1 319 ? 31.168 -1.306 -3.854 1.00 96.31 319 LEU A O 1
ATOM 2558 N N . LYS A 1 320 ? 29.226 -1.903 -4.805 1.00 95.75 320 LYS A N 1
ATOM 2559 C CA . LYS A 1 320 ? 29.840 -2.353 -6.060 1.00 95.75 320 LYS A CA 1
ATOM 2560 C C . LYS A 1 320 ? 30.426 -1.187 -6.866 1.00 95.75 320 LYS A C 1
ATOM 2562 O O . LYS A 1 320 ? 31.477 -1.343 -7.481 1.00 95.75 320 LYS A O 1
ATOM 2567 N N . LEU A 1 321 ? 29.767 -0.027 -6.854 1.00 96.25 321 LEU A N 1
ATOM 2568 C CA . LEU A 1 321 ? 30.256 1.195 -7.507 1.00 96.25 321 LEU A CA 1
ATOM 2569 C C . LEU A 1 321 ? 31.361 1.897 -6.699 1.00 96.25 321 LEU A C 1
ATOM 2571 O O . LEU A 1 321 ? 32.269 2.481 -7.287 1.00 96.25 321 LEU A O 1
ATOM 2575 N N . PHE A 1 322 ? 31.290 1.833 -5.367 1.00 95.62 322 PHE A N 1
ATOM 2576 C CA . PHE A 1 322 ? 32.190 2.524 -4.438 1.00 95.62 322 PHE A CA 1
ATOM 2577 C C . PHE A 1 322 ? 32.718 1.562 -3.349 1.00 95.62 322 PHE A C 1
ATOM 2579 O O . PHE A 1 322 ? 32.327 1.675 -2.182 1.00 95.62 322 PHE A O 1
ATOM 2586 N N . PRO A 1 323 ? 33.610 0.611 -3.696 1.00 93.25 323 PRO A N 1
ATOM 2587 C CA . PRO A 1 323 ? 34.050 -0.467 -2.792 1.00 93.25 323 PRO A CA 1
ATOM 2588 C C . PRO A 1 323 ? 34.890 0.007 -1.594 1.00 93.25 323 PRO A C 1
ATOM 2590 O O . PRO A 1 323 ? 35.004 -0.700 -0.584 1.00 93.25 323 PRO A O 1
ATOM 2593 N N . ASP A 1 324 ? 35.462 1.209 -1.686 1.00 91.69 324 ASP A N 1
ATOM 2594 C CA . ASP A 1 324 ? 36.311 1.809 -0.652 1.00 91.69 324 ASP A CA 1
ATOM 2595 C C . ASP A 1 324 ? 35.530 2.623 0.391 1.00 91.69 324 ASP A C 1
ATOM 2597 O O . ASP A 1 324 ? 36.120 3.138 1.342 1.00 91.69 324 ASP A O 1
ATOM 2601 N N . THR A 1 325 ? 34.205 2.735 0.257 1.00 91.88 325 THR A N 1
ATOM 2602 C CA . THR A 1 325 ? 33.376 3.477 1.215 1.00 91.88 325 THR A CA 1
ATOM 2603 C C . THR A 1 325 ? 33.327 2.759 2.569 1.00 91.88 325 THR A C 1
ATOM 2605 O O . THR A 1 325 ? 32.963 1.583 2.665 1.00 91.88 325 THR A O 1
ATOM 2608 N N . ASP A 1 326 ? 33.681 3.481 3.635 1.00 92.31 326 ASP A N 1
ATOM 2609 C CA . ASP A 1 326 ? 33.687 2.958 5.002 1.00 92.31 326 ASP A CA 1
ATOM 2610 C C . ASP A 1 326 ? 32.304 2.986 5.691 1.00 92.31 326 ASP A C 1
ATOM 2612 O O . ASP A 1 326 ? 31.343 3.619 5.239 1.00 92.31 326 ASP A O 1
ATOM 2616 N N . GLU A 1 327 ? 32.200 2.273 6.818 1.00 94.00 327 GLU A N 1
ATOM 2617 C CA . GLU A 1 327 ? 30.969 2.167 7.614 1.00 94.00 327 GLU A CA 1
ATOM 2618 C C . GLU A 1 327 ? 30.485 3.524 8.149 1.00 94.00 327 GLU A C 1
ATOM 2620 O O . GLU A 1 327 ? 29.278 3.781 8.185 1.00 94.00 327 GLU A O 1
ATOM 2625 N N . ALA A 1 328 ? 31.400 4.393 8.583 1.00 93.88 328 ALA A N 1
ATOM 2626 C CA . ALA A 1 328 ? 31.044 5.667 9.200 1.00 93.88 328 ALA A CA 1
ATOM 2627 C C . ALA A 1 328 ? 30.389 6.607 8.178 1.00 93.88 328 ALA A C 1
ATOM 2629 O O . ALA A 1 328 ? 29.364 7.234 8.466 1.00 93.88 328 ALA A O 1
ATOM 2630 N N . LYS A 1 329 ? 30.939 6.649 6.962 1.00 93.44 329 LYS A N 1
ATOM 2631 C CA . LYS A 1 329 ? 30.423 7.422 5.834 1.00 93.44 329 LYS A CA 1
ATOM 2632 C C . LYS A 1 329 ? 29.041 6.923 5.405 1.00 93.44 329 LYS A C 1
ATOM 2634 O O . LYS A 1 329 ? 28.107 7.721 5.333 1.00 93.44 329 LYS A O 1
ATOM 2639 N N . LEU A 1 330 ? 28.863 5.609 5.245 1.00 93.06 330 LEU A N 1
ATOM 2640 C CA . LEU A 1 330 ? 27.556 5.017 4.925 1.00 93.06 330 LEU A CA 1
ATOM 2641 C C . LEU A 1 330 ? 26.502 5.283 6.007 1.00 93.06 330 LEU A C 1
ATOM 2643 O O . LEU A 1 330 ? 25.376 5.656 5.686 1.00 93.06 330 LEU A O 1
ATOM 2647 N N . ASN A 1 331 ? 26.854 5.156 7.289 1.00 92.75 331 ASN A N 1
ATOM 2648 C CA . ASN A 1 331 ? 25.935 5.476 8.386 1.00 92.75 331 ASN A CA 1
ATOM 2649 C C . ASN A 1 331 ? 25.519 6.951 8.394 1.00 92.75 331 ASN A C 1
ATOM 2651 O O . ASN A 1 331 ? 24.354 7.256 8.660 1.00 92.75 331 ASN A O 1
ATOM 2655 N N . SER A 1 332 ? 26.443 7.865 8.080 1.00 91.88 332 SER A N 1
ATOM 2656 C CA . SER A 1 332 ? 26.133 9.290 7.916 1.00 91.88 332 SER A CA 1
ATOM 2657 C C . SER A 1 332 ? 25.134 9.520 6.780 1.00 91.88 332 SER A C 1
ATOM 2659 O O . SER A 1 332 ? 24.208 10.324 6.913 1.00 91.88 332 SER A O 1
ATOM 2661 N N . TYR A 1 333 ? 25.260 8.778 5.677 1.00 91.88 333 TYR A N 1
ATOM 2662 C CA . TYR A 1 333 ? 24.302 8.847 4.578 1.00 91.88 333 TYR A CA 1
ATOM 2663 C C . TYR A 1 333 ? 22.932 8.329 5.004 1.00 91.88 333 TYR A C 1
ATOM 2665 O O . TYR A 1 333 ? 21.972 9.097 4.964 1.00 91.88 333 TYR A O 1
ATOM 2673 N N . LEU A 1 334 ? 22.857 7.089 5.496 1.00 89.62 334 LEU A N 1
ATOM 2674 C CA . LEU A 1 334 ? 21.609 6.423 5.891 1.00 89.62 334 LEU A CA 1
ATOM 2675 C C . LEU A 1 334 ? 20.838 7.180 6.981 1.00 89.62 334 LEU A C 1
ATOM 2677 O O . LEU A 1 334 ? 19.612 7.259 6.915 1.00 89.62 334 LEU A O 1
ATOM 2681 N N . SER A 1 335 ? 21.535 7.783 7.948 1.00 85.12 335 SER A N 1
ATOM 2682 C CA . SER A 1 335 ? 20.903 8.561 9.026 1.00 85.12 335 SER A CA 1
ATOM 2683 C C . SER A 1 335 ? 20.210 9.834 8.522 1.00 85.12 335 SER A C 1
ATOM 2685 O O . SER A 1 335 ? 19.291 10.327 9.173 1.00 85.12 335 SER A O 1
ATOM 2687 N N . ASN A 1 336 ? 20.634 10.356 7.366 1.00 81.81 336 ASN A N 1
ATOM 2688 C CA . ASN A 1 336 ? 20.074 11.549 6.728 1.00 81.81 336 ASN A CA 1
ATOM 2689 C C . ASN A 1 336 ? 19.053 11.225 5.625 1.00 81.81 336 ASN A C 1
ATOM 2691 O O . ASN A 1 336 ? 18.500 12.148 5.025 1.00 81.81 336 ASN A O 1
ATOM 2695 N N . LEU A 1 337 ? 18.815 9.944 5.328 1.00 83.19 337 LEU A N 1
ATOM 2696 C CA . LEU A 1 337 ? 17.794 9.543 4.366 1.00 83.19 337 LEU A CA 1
ATOM 2697 C C . LEU A 1 337 ? 16.409 9.602 5.010 1.00 83.19 337 LEU A C 1
ATOM 2699 O O . LEU A 1 337 ? 16.217 9.248 6.177 1.00 83.19 337 LEU A O 1
ATOM 2703 N N . SER A 1 338 ? 15.438 10.040 4.215 1.00 75.56 338 SER A N 1
ATOM 2704 C CA . SER A 1 338 ? 14.026 10.030 4.585 1.00 75.56 338 SER A CA 1
ATOM 2705 C C . SER A 1 338 ? 13.313 8.889 3.862 1.00 75.56 338 SER A C 1
ATOM 2707 O O . SER A 1 338 ? 13.632 8.621 2.701 1.00 75.56 338 SER A O 1
ATOM 2709 N N . PRO A 1 339 ? 12.342 8.219 4.507 1.00 78.75 339 PRO A N 1
ATOM 2710 C CA . PRO A 1 339 ? 11.464 7.286 3.819 1.00 78.75 339 PRO A CA 1
ATOM 2711 C C . PRO A 1 339 ? 10.791 7.940 2.614 1.00 78.75 339 PRO A C 1
ATOM 2713 O O . PRO A 1 339 ? 10.422 9.115 2.651 1.00 78.75 339 PRO A O 1
ATOM 2716 N N . VAL A 1 340 ? 10.610 7.165 1.546 1.00 80.12 340 VAL A N 1
ATOM 2717 C CA . VAL A 1 340 ? 9.872 7.628 0.370 1.00 80.12 340 VAL A CA 1
ATOM 2718 C C . VAL A 1 340 ? 8.427 7.909 0.778 1.00 80.12 340 VAL A C 1
ATOM 2720 O O . VAL A 1 340 ? 7.792 7.067 1.416 1.00 80.12 340 VAL A O 1
ATOM 2723 N N . HIS A 1 341 ? 7.899 9.071 0.387 1.00 83.75 341 HIS A N 1
ATOM 2724 C CA . HIS A 1 341 ? 6.503 9.420 0.644 1.00 83.75 341 HIS A CA 1
ATOM 2725 C C . HIS A 1 341 ? 5.560 8.294 0.191 1.00 83.75 341 HIS A C 1
ATOM 2727 O O . HIS A 1 341 ? 5.704 7.742 -0.904 1.00 83.75 341 HIS A O 1
ATOM 2733 N N . GLY A 1 342 ? 4.613 7.926 1.052 1.00 85.25 342 GLY A N 1
ATOM 2734 C CA . GLY A 1 342 ? 3.673 6.837 0.815 1.00 85.25 342 GLY A CA 1
ATOM 2735 C C . GLY A 1 342 ? 4.256 5.419 0.829 1.00 85.25 342 GLY A C 1
ATOM 2736 O O . GLY A 1 342 ? 3.605 4.516 0.300 1.00 85.25 342 GLY A O 1
ATOM 2737 N N . ARG A 1 343 ? 5.466 5.202 1.366 1.00 88.81 343 ARG A N 1
ATOM 2738 C CA . ARG A 1 343 ? 6.083 3.876 1.581 1.00 88.81 343 ARG A CA 1
ATOM 2739 C C . ARG A 1 343 ? 6.429 3.711 3.065 1.00 88.81 343 ARG A C 1
ATOM 2741 O O . ARG A 1 343 ? 7.510 4.102 3.500 1.00 88.81 343 ARG A O 1
ATOM 2748 N N . LEU A 1 344 ? 5.488 3.164 3.828 1.00 88.50 344 LEU A N 1
ATOM 2749 C CA . LEU A 1 344 ? 5.484 3.054 5.286 1.00 88.50 344 LEU A CA 1
ATOM 2750 C C . LEU A 1 344 ? 5.917 4.363 5.957 1.00 88.50 344 LEU A C 1
ATOM 2752 O O . LEU A 1 344 ? 6.752 4.406 6.860 1.00 88.50 344 LEU A O 1
ATOM 2756 N N . GLU A 1 345 ? 5.361 5.455 5.446 1.00 88.62 345 GLU A N 1
ATOM 2757 C CA . GLU A 1 345 ? 5.719 6.808 5.821 1.00 88.62 345 GLU A CA 1
ATOM 2758 C C . GLU A 1 345 ? 5.105 7.154 7.176 1.00 88.62 345 GLU A C 1
ATOM 2760 O O . GLU A 1 345 ? 3.884 7.229 7.305 1.00 88.62 345 GLU A O 1
ATOM 2765 N N . ALA A 1 346 ? 5.948 7.401 8.177 1.00 88.56 346 ALA A N 1
ATOM 2766 C CA . ALA A 1 346 ? 5.502 7.824 9.497 1.00 88.56 346 ALA A CA 1
ATOM 2767 C C . ALA A 1 346 ? 5.109 9.314 9.512 1.00 88.56 346 ALA A C 1
ATOM 2769 O O . ALA A 1 346 ? 5.901 10.182 9.130 1.00 88.56 346 ALA A O 1
ATOM 2770 N N . ILE A 1 347 ? 3.915 9.628 10.020 1.00 88.94 347 ILE A N 1
ATOM 2771 C CA . ILE A 1 347 ? 3.449 11.004 10.239 1.00 88.94 347 ILE A CA 1
ATOM 2772 C C . ILE A 1 347 ? 3.591 11.359 11.721 1.00 88.94 347 ILE A C 1
ATOM 2774 O O . ILE A 1 347 ? 3.006 10.724 12.601 1.00 88.94 347 ILE A O 1
ATOM 2778 N N . GLN A 1 348 ? 4.382 12.396 11.996 1.00 87.00 348 GLN A N 1
ATOM 2779 C CA . GLN A 1 348 ? 4.627 12.871 13.356 1.00 87.00 348 GLN A CA 1
ATOM 2780 C C . GLN A 1 348 ? 3.402 13.585 13.933 1.00 87.00 348 GLN A C 1
ATOM 2782 O O . GLN A 1 348 ? 2.696 14.302 13.229 1.00 87.00 348 GLN A O 1
ATOM 2787 N N . ASN A 1 349 ? 3.172 13.386 15.229 1.00 89.94 349 ASN A N 1
ATOM 2788 C CA . ASN A 1 349 ? 2.104 14.014 15.998 1.00 89.94 349 ASN A CA 1
ATOM 2789 C C . ASN A 1 349 ? 2.453 13.997 17.497 1.00 89.94 349 ASN A C 1
ATOM 2791 O O . ASN A 1 349 ? 3.368 13.288 17.925 1.00 89.94 349 ASN A O 1
ATOM 2795 N N . GLU A 1 350 ? 1.691 14.749 18.289 1.00 88.38 350 GLU A N 1
ATOM 2796 C CA . GLU A 1 350 ? 1.855 14.860 19.747 1.00 88.38 350 GLU A CA 1
ATOM 2797 C C . GLU A 1 350 ? 0.823 14.031 20.537 1.00 88.38 350 GLU A C 1
ATOM 2799 O O . GLU A 1 350 ? 0.851 13.999 21.764 1.00 88.38 350 GLU A O 1
ATOM 2804 N N . LEU A 1 351 ? -0.070 13.314 19.845 1.00 86.06 351 LEU A N 1
ATOM 2805 C CA . LEU A 1 351 ? -1.157 12.531 20.449 1.00 86.06 351 LEU A CA 1
ATOM 2806 C C . LEU A 1 351 ? -0.678 11.177 21.006 1.00 86.06 351 LEU A C 1
ATOM 2808 O O . LEU A 1 351 ? -1.430 10.464 21.670 1.00 86.06 351 LEU A O 1
ATOM 2812 N N . GLY A 1 352 ? 0.578 10.808 20.740 1.00 88.38 352 GLY A N 1
ATOM 2813 C CA . GLY A 1 352 ? 1.143 9.521 21.145 1.00 88.38 352 GLY A CA 1
ATOM 2814 C C . GLY A 1 352 ? 0.586 8.337 20.352 1.00 88.38 352 GLY A C 1
ATOM 2815 O O . GLY A 1 352 ? 0.645 7.214 20.847 1.00 88.38 352 GLY A O 1
ATOM 2816 N N . ILE A 1 353 ? 0.048 8.588 19.155 1.00 92.06 353 ILE A N 1
ATOM 2817 C CA . ILE A 1 353 ? -0.378 7.571 18.184 1.00 92.06 353 ILE A CA 1
ATOM 2818 C C . ILE A 1 353 ? 0.680 7.424 17.089 1.00 92.06 353 ILE A C 1
ATOM 2820 O O . ILE A 1 353 ? 1.319 8.405 16.704 1.00 92.06 353 ILE A O 1
ATOM 2824 N N . SER A 1 354 ? 0.863 6.220 16.557 1.00 93.31 354 SER A N 1
ATOM 2825 C CA . SER A 1 354 ? 1.762 5.987 15.421 1.00 93.31 354 SER A CA 1
ATOM 2826 C C . SER A 1 354 ? 0.948 5.934 14.135 1.00 93.31 354 SER A C 1
ATOM 2828 O O . SER A 1 354 ? 0.120 5.045 13.972 1.00 93.31 354 SER A O 1
ATOM 2830 N N . ILE A 1 355 ? 1.159 6.878 13.219 1.00 94.88 355 ILE A N 1
ATOM 2831 C CA . ILE A 1 355 ? 0.389 6.972 11.971 1.00 94.88 355 ILE A CA 1
ATOM 2832 C C . ILE A 1 355 ? 1.312 6.661 10.800 1.00 94.88 355 ILE A C 1
ATOM 2834 O O . ILE A 1 355 ? 2.345 7.316 10.652 1.00 94.88 355 ILE A O 1
ATOM 2838 N N . TYR A 1 356 ? 0.919 5.710 9.958 1.00 94.31 356 TYR A N 1
ATOM 2839 C CA . TYR A 1 356 ? 1.664 5.305 8.772 1.00 94.31 356 TYR A CA 1
ATOM 2840 C C . TYR A 1 356 ? 0.808 5.413 7.510 1.00 94.31 356 TYR A C 1
ATOM 2842 O O . TYR A 1 356 ? -0.337 4.963 7.497 1.00 94.31 356 TYR A O 1
ATOM 2850 N N . VAL A 1 357 ? 1.377 5.963 6.436 1.00 95.06 357 VAL A N 1
ATOM 2851 C CA . VAL A 1 357 ? 0.787 5.953 5.088 1.00 95.06 357 VAL A CA 1
ATOM 2852 C C . VAL A 1 357 ? 1.607 5.032 4.191 1.00 95.06 357 VAL A C 1
ATOM 2854 O O . VAL A 1 357 ? 2.827 5.174 4.095 1.00 95.06 357 VAL A O 1
ATOM 2857 N N . ASP A 1 358 ? 0.946 4.092 3.520 1.00 94.56 358 ASP A N 1
ATOM 2858 C CA . ASP A 1 358 ? 1.603 3.105 2.667 1.00 94.56 358 ASP A CA 1
ATOM 2859 C C . ASP A 1 358 ? 0.820 2.810 1.374 1.00 94.56 358 ASP A C 1
ATOM 2861 O O . ASP A 1 358 ? -0.395 2.979 1.280 1.00 94.56 358 ASP A O 1
ATOM 2865 N N . TYR A 1 359 ? 1.534 2.367 0.342 1.00 93.62 359 TYR A N 1
ATOM 2866 C CA . TYR A 1 359 ? 0.980 2.008 -0.966 1.00 93.62 359 TYR A CA 1
ATOM 2867 C C . TYR A 1 359 ? 0.554 0.534 -1.070 1.00 93.62 359 TYR A C 1
ATOM 2869 O O . TYR A 1 359 ? 0.274 0.053 -2.168 1.00 93.62 359 TYR A O 1
ATOM 2877 N N . ALA A 1 360 ? 0.587 -0.237 0.015 1.00 92.38 360 ALA A N 1
ATOM 2878 C CA . ALA A 1 360 ? 0.202 -1.640 0.017 1.00 92.38 360 ALA A CA 1
ATOM 2879 C C . ALA A 1 360 ? -1.229 -1.804 -0.515 1.00 92.38 360 ALA A C 1
ATOM 2881 O O . ALA A 1 360 ? -2.207 -1.500 0.163 1.00 92.38 360 ALA A O 1
ATOM 2882 N N . HIS A 1 361 ? -1.336 -2.281 -1.756 1.00 90.94 361 HIS A N 1
ATOM 2883 C CA . HIS A 1 361 ? -2.588 -2.447 -2.505 1.00 90.94 361 HIS A CA 1
ATOM 2884 C C . HIS A 1 361 ? -2.714 -3.866 -3.097 1.00 90.94 361 HIS A C 1
ATOM 2886 O O . HIS A 1 361 ? -3.518 -4.123 -4.003 1.00 90.94 361 HIS A O 1
ATOM 2892 N N . THR A 1 362 ? -1.892 -4.792 -2.603 1.00 89.69 362 THR A N 1
ATOM 2893 C CA . THR A 1 362 ? -1.934 -6.230 -2.886 1.00 89.69 362 THR A CA 1
ATOM 2894 C C . THR A 1 362 ? -1.984 -6.994 -1.557 1.00 89.69 362 THR A C 1
ATOM 2896 O O . THR A 1 362 ? -1.535 -6.450 -0.543 1.00 89.69 362 THR A O 1
ATOM 2899 N N . PRO A 1 363 ? -2.518 -8.232 -1.523 1.00 90.81 363 PRO A N 1
ATOM 2900 C CA . PRO A 1 363 ? -2.599 -9.020 -0.291 1.00 90.81 363 PRO A CA 1
ATOM 2901 C C . PRO A 1 363 ? -1.235 -9.199 0.379 1.00 90.81 363 PRO A C 1
ATOM 2903 O O . PRO A 1 363 ? -1.101 -8.961 1.570 1.00 90.81 363 PRO A O 1
ATOM 2906 N N . ASP A 1 364 ? -0.211 -9.531 -0.408 1.00 87.19 364 ASP A N 1
ATOM 2907 C CA . ASP A 1 364 ? 1.157 -9.723 0.077 1.00 87.19 364 ASP A CA 1
ATOM 2908 C C . ASP A 1 364 ? 1.781 -8.429 0.623 1.00 87.19 364 ASP A C 1
ATOM 2910 O O . ASP A 1 364 ? 2.345 -8.424 1.715 1.00 87.19 364 ASP A O 1
ATOM 2914 N N . ALA A 1 365 ? 1.639 -7.301 -0.085 1.00 88.75 365 ALA A N 1
ATOM 2915 C CA . ALA A 1 365 ? 2.155 -6.026 0.413 1.00 88.75 365 ALA A CA 1
ATOM 2916 C C . ALA A 1 365 ? 1.482 -5.633 1.738 1.00 88.75 365 ALA A C 1
ATOM 2918 O O . ALA A 1 365 ? 2.153 -5.169 2.659 1.00 88.75 365 ALA A O 1
ATOM 2919 N N . LEU A 1 366 ? 0.169 -5.862 1.848 1.00 93.94 366 LEU A N 1
ATOM 2920 C CA . LEU A 1 366 ? -0.595 -5.566 3.055 1.00 93.94 366 LEU A CA 1
ATOM 2921 C C . LEU A 1 366 ? -0.200 -6.495 4.213 1.00 93.94 366 LEU A C 1
ATOM 2923 O O . LEU A 1 366 ? 0.054 -6.007 5.309 1.00 93.94 366 LEU A O 1
ATOM 2927 N N . GLU A 1 367 ? -0.063 -7.801 3.966 1.00 92.38 367 GLU A N 1
ATOM 2928 C CA . GLU A 1 367 ? 0.433 -8.790 4.936 1.00 92.38 367 GLU A CA 1
ATOM 2929 C C . GLU A 1 367 ? 1.819 -8.401 5.478 1.00 92.38 367 GLU A C 1
ATOM 2931 O O . GLU A 1 367 ? 2.029 -8.381 6.691 1.00 92.38 367 GLU A O 1
ATOM 2936 N N . ASN A 1 368 ? 2.753 -8.037 4.594 1.00 87.94 368 ASN A N 1
ATOM 2937 C CA . ASN A 1 368 ? 4.128 -7.688 4.958 1.00 87.94 368 ASN A CA 1
ATOM 2938 C C . ASN A 1 368 ? 4.210 -6.413 5.809 1.00 87.94 368 ASN A C 1
ATOM 2940 O O . ASN A 1 368 ? 4.973 -6.351 6.784 1.00 87.94 368 ASN A O 1
ATOM 2944 N N . VAL A 1 369 ? 3.430 -5.388 5.457 1.00 91.38 369 VAL A N 1
ATOM 2945 C CA . VAL A 1 369 ? 3.366 -4.143 6.229 1.00 91.38 369 VAL A CA 1
ATOM 2946 C C . VAL A 1 369 ? 2.719 -4.391 7.587 1.00 91.38 369 VAL A C 1
ATOM 2948 O O . VAL A 1 369 ? 3.296 -4.026 8.612 1.00 91.38 369 VAL A O 1
ATOM 2951 N N . LEU A 1 370 ? 1.570 -5.067 7.620 1.00 94.44 370 LEU A N 1
ATOM 2952 C CA . LEU A 1 370 ? 0.857 -5.353 8.862 1.00 94.44 370 LEU A CA 1
ATOM 2953 C C . LEU A 1 370 ? 1.675 -6.226 9.812 1.00 94.44 370 LEU A C 1
ATOM 2955 O O . LEU A 1 370 ? 1.813 -5.868 10.978 1.00 94.44 370 LEU A O 1
ATOM 2959 N N . GLY A 1 371 ? 2.293 -7.305 9.326 1.00 90.94 371 GLY A N 1
ATOM 2960 C CA . GLY A 1 371 ? 3.152 -8.160 10.149 1.00 90.94 371 GLY A CA 1
ATOM 2961 C C . GLY A 1 371 ? 4.336 -7.396 10.757 1.00 90.94 371 GLY A C 1
ATOM 2962 O O . GLY A 1 371 ? 4.708 -7.614 11.914 1.00 90.94 371 GLY A O 1
ATOM 2963 N N . SER A 1 372 ? 4.882 -6.423 10.020 1.00 86.62 372 SER A N 1
ATOM 2964 C CA . SER A 1 372 ? 5.931 -5.539 10.539 1.00 86.62 372 SER A CA 1
ATOM 2965 C C . SER A 1 372 ? 5.410 -4.622 11.652 1.00 86.62 372 SER A C 1
ATOM 2967 O O . SER A 1 372 ? 6.082 -4.447 12.665 1.00 86.62 372 SER A O 1
ATOM 2969 N N . LEU A 1 373 ? 4.203 -4.069 11.497 1.00 91.06 373 LEU A N 1
ATOM 2970 C CA . LEU A 1 373 ? 3.579 -3.197 12.498 1.00 91.06 373 LEU A CA 1
ATOM 2971 C C . LEU A 1 373 ? 3.110 -3.954 13.746 1.00 91.06 373 LEU A C 1
ATOM 2973 O O . LEU A 1 373 ? 3.189 -3.405 14.842 1.00 91.06 373 LEU A O 1
ATOM 2977 N N . VAL A 1 374 ? 2.694 -5.219 13.620 1.00 91.19 374 VAL A N 1
ATOM 2978 C CA . VAL A 1 374 ? 2.355 -6.082 14.769 1.00 91.19 374 VAL A CA 1
ATOM 2979 C C . VAL A 1 374 ? 3.535 -6.203 15.731 1.00 91.19 374 VAL A C 1
ATOM 2981 O O . VAL A 1 374 ? 3.347 -6.159 16.943 1.00 91.19 374 VAL A O 1
ATOM 2984 N N . SER A 1 375 ? 4.758 -6.264 15.204 1.00 83.62 375 SER A N 1
ATOM 2985 C CA . SER A 1 375 ? 5.986 -6.348 16.009 1.00 83.62 375 SER A CA 1
ATOM 2986 C C . SER A 1 375 ? 6.252 -5.081 16.842 1.00 83.62 375 SER A C 1
ATOM 2988 O O . SER A 1 375 ? 6.987 -5.130 17.823 1.00 83.62 375 SER A O 1
ATOM 2990 N N . LEU A 1 376 ? 5.658 -3.947 16.452 1.00 84.88 376 LEU A N 1
ATOM 2991 C CA . LEU A 1 376 ? 5.792 -2.636 17.105 1.00 84.88 376 LEU A CA 1
ATOM 2992 C C . LEU A 1 376 ? 4.583 -2.281 17.982 1.00 84.88 376 LEU A C 1
ATOM 2994 O O . LEU A 1 376 ? 4.584 -1.273 18.692 1.00 84.88 376 LEU A O 1
ATOM 2998 N N . LYS A 1 377 ? 3.524 -3.087 17.910 1.00 88.19 377 LYS A N 1
ATOM 2999 C CA . LYS A 1 377 ? 2.223 -2.811 18.507 1.00 88.19 377 LYS A CA 1
ATOM 3000 C C . LYS A 1 377 ? 2.305 -2.799 20.037 1.00 88.19 377 LYS A C 1
ATOM 3002 O O . LYS A 1 377 ? 2.666 -3.790 20.665 1.00 88.19 377 LYS A O 1
ATOM 3007 N N . LYS A 1 378 ? 1.909 -1.670 20.635 1.00 90.56 378 LYS A N 1
ATOM 3008 C CA . LYS A 1 378 ? 1.726 -1.489 22.092 1.00 90.56 378 LYS A CA 1
ATOM 3009 C C . LYS A 1 378 ? 0.256 -1.280 22.480 1.00 90.56 378 LYS A C 1
ATOM 3011 O O . LYS A 1 378 ? -0.123 -1.604 23.601 1.00 90.56 378 LYS A O 1
ATOM 3016 N N . GLY A 1 379 ? -0.544 -0.713 21.575 1.00 91.19 379 GLY A N 1
ATOM 3017 C CA . GLY A 1 379 ? -1.999 -0.573 21.669 1.00 91.19 379 GLY A CA 1
ATOM 3018 C C . GLY A 1 379 ? -2.700 -1.394 20.588 1.00 91.19 379 GLY A C 1
ATOM 3019 O O . GLY A 1 379 ? -2.321 -2.535 20.330 1.00 91.19 379 GLY A O 1
ATOM 3020 N N . ARG A 1 380 ? -3.710 -0.819 19.937 1.00 92.88 380 ARG A N 1
ATOM 3021 C CA . ARG A 1 380 ? -4.393 -1.412 18.780 1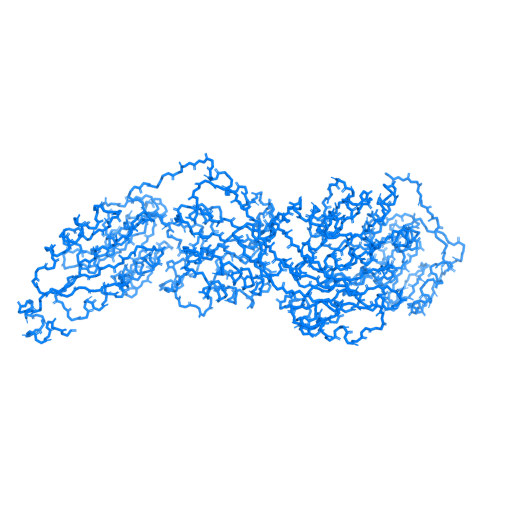.00 92.88 380 ARG A CA 1
ATOM 3022 C C . ARG A 1 380 ? -3.667 -1.126 17.469 1.00 92.88 380 ARG A C 1
ATOM 3024 O O . ARG A 1 380 ? -2.954 -0.139 17.357 1.00 92.88 380 ARG A O 1
ATOM 3031 N N . LEU A 1 381 ? -3.902 -1.955 16.461 1.00 95.88 381 LEU A N 1
ATOM 3032 C CA . LEU A 1 381 ? -3.582 -1.707 15.060 1.00 95.88 381 LEU A CA 1
ATOM 3033 C C . LEU A 1 381 ? -4.892 -1.498 14.290 1.00 95.88 381 LEU A C 1
ATOM 3035 O O . LEU A 1 381 ? -5.694 -2.424 14.159 1.00 95.88 381 LEU A O 1
ATOM 3039 N N . ILE A 1 382 ? -5.107 -0.272 13.815 1.00 96.38 382 ILE A N 1
ATOM 3040 C CA . ILE A 1 382 ? -6.267 0.149 13.027 1.00 96.38 382 ILE A CA 1
ATOM 3041 C C . ILE A 1 382 ? -5.821 0.313 11.575 1.00 96.38 382 ILE A C 1
ATOM 3043 O O . ILE A 1 382 ? -4.967 1.147 11.278 1.00 96.38 382 ILE A O 1
ATOM 3047 N N . THR A 1 383 ? -6.414 -0.448 10.664 1.00 98.19 383 THR A N 1
ATOM 3048 C CA . THR A 1 383 ? -6.023 -0.447 9.249 1.00 98.19 383 THR A CA 1
ATOM 3049 C C . THR A 1 383 ? -7.128 0.124 8.388 1.00 98.19 383 THR A C 1
ATOM 3051 O O . THR A 1 383 ? -8.266 -0.315 8.482 1.00 98.19 383 THR A O 1
ATOM 3054 N N . ILE A 1 384 ? -6.796 1.066 7.512 1.00 98.38 384 ILE A N 1
ATOM 3055 C CA . ILE A 1 384 ? -7.707 1.657 6.535 1.00 98.38 384 ILE A CA 1
ATOM 3056 C C . ILE A 1 384 ? -7.225 1.261 5.148 1.00 98.38 384 ILE A C 1
ATOM 3058 O O . ILE A 1 384 ? -6.090 1.572 4.785 1.00 98.38 384 ILE A O 1
ATOM 3062 N N . PHE A 1 385 ? -8.066 0.601 4.357 1.00 98.25 385 PHE A N 1
ATOM 3063 C CA . PHE A 1 385 ? -7.714 0.279 2.976 1.00 98.25 385 PHE A CA 1
ATOM 3064 C C . PHE A 1 385 ? -8.940 0.219 2.062 1.00 98.25 385 PHE A C 1
ATOM 3066 O O . PHE A 1 385 ? -10.083 0.132 2.507 1.00 98.25 385 PHE A O 1
ATOM 3073 N N . GLY A 1 386 ? -8.677 0.273 0.760 1.00 96.69 386 GLY A N 1
ATOM 3074 C CA . GLY A 1 386 ? -9.657 0.032 -0.291 1.00 96.69 386 GLY A CA 1
ATOM 3075 C C . GLY A 1 386 ? -9.031 -0.771 -1.426 1.00 96.69 386 GLY A C 1
ATOM 3076 O O . GLY A 1 386 ? -7.839 -1.085 -1.394 1.00 96.69 386 GLY A O 1
ATOM 3077 N N . ALA A 1 387 ? -9.824 -1.080 -2.448 1.00 95.25 387 ALA A N 1
ATOM 3078 C CA . ALA A 1 387 ? -9.339 -1.705 -3.674 1.00 95.25 387 ALA A CA 1
ATOM 3079 C C . ALA A 1 387 ? -9.678 -0.842 -4.894 1.00 95.25 387 ALA A C 1
ATOM 3081 O O . ALA A 1 387 ? -10.707 -0.170 -4.941 1.00 95.25 387 ALA A O 1
ATOM 3082 N N . GLY A 1 388 ? -8.797 -0.859 -5.893 1.00 93.00 388 GLY A N 1
ATOM 3083 C CA . GLY A 1 388 ? -9.043 -0.177 -7.158 1.00 93.00 388 GLY A CA 1
ATOM 3084 C C . GLY A 1 388 ? -10.095 -0.904 -8.002 1.00 93.00 388 GLY A C 1
ATOM 3085 O O . GLY A 1 388 ? -10.042 -2.129 -8.145 1.00 93.00 388 GLY A O 1
ATOM 3086 N N . GLY A 1 389 ? -11.006 -0.147 -8.613 1.00 92.00 389 GLY A N 1
ATOM 3087 C CA . GLY A 1 389 ? -11.958 -0.671 -9.593 1.00 92.00 389 GLY A CA 1
ATOM 3088 C C . GLY A 1 389 ? -11.305 -0.979 -10.943 1.00 92.00 389 GLY A C 1
ATOM 3089 O O . GLY A 1 389 ? -10.218 -0.468 -11.231 1.00 92.00 389 GLY A O 1
ATOM 3090 N N . ASN A 1 390 ? -11.945 -1.817 -11.763 1.00 88.44 390 ASN A N 1
ATOM 3091 C CA . ASN A 1 390 ? -11.427 -2.300 -13.055 1.00 88.44 390 ASN A CA 1
ATOM 3092 C C . ASN A 1 390 ? -10.023 -2.952 -12.943 1.00 88.44 390 ASN A C 1
ATOM 3094 O O . ASN A 1 390 ? -9.146 -2.716 -13.774 1.00 88.44 390 ASN A O 1
ATOM 3098 N N . ARG A 1 391 ? -9.780 -3.720 -11.875 1.00 85.50 391 ARG A N 1
ATOM 3099 C CA . ARG A 1 391 ? -8.523 -4.442 -11.582 1.00 85.50 391 ARG A CA 1
ATOM 3100 C C . ARG A 1 391 ? -8.831 -5.870 -11.121 1.00 85.50 391 ARG A C 1
ATOM 3102 O O . ARG A 1 391 ? -10.002 -6.205 -10.970 1.00 85.50 391 ARG A O 1
ATOM 3109 N N . ASP A 1 392 ? -7.793 -6.676 -10.867 1.00 83.12 392 ASP A N 1
ATOM 3110 C CA . ASP A 1 392 ? -7.922 -8.039 -10.321 1.00 83.12 392 ASP A CA 1
ATOM 3111 C C . ASP A 1 392 ? -8.896 -8.065 -9.125 1.00 83.12 392 ASP A C 1
ATOM 3113 O O . ASP A 1 392 ? -8.647 -7.440 -8.088 1.00 83.12 392 ASP A O 1
ATOM 3117 N N . LYS A 1 393 ? -10.027 -8.756 -9.302 1.00 90.69 393 LYS A N 1
ATOM 3118 C CA . LYS A 1 393 ? -11.071 -8.925 -8.284 1.00 90.69 393 LYS A CA 1
ATOM 3119 C C . LYS A 1 393 ? -10.718 -10.020 -7.285 1.00 90.69 393 LYS A C 1
ATOM 3121 O O . LYS A 1 393 ? -11.067 -9.902 -6.114 1.00 90.69 393 LYS A O 1
ATOM 3126 N N . GLU A 1 394 ? -9.975 -11.041 -7.712 1.00 89.88 394 GLU A N 1
ATOM 3127 C CA . GLU A 1 394 ? -9.646 -12.214 -6.894 1.00 89.88 394 GLU A CA 1
ATOM 3128 C C . GLU A 1 394 ? -8.770 -11.847 -5.692 1.00 89.88 394 GLU A C 1
ATOM 3130 O O . GLU A 1 394 ? -8.780 -12.534 -4.672 1.00 89.88 394 GLU A O 1
ATOM 3135 N N . LYS A 1 395 ? -8.036 -10.730 -5.768 1.00 91.50 395 LYS A N 1
ATOM 3136 C CA . LYS A 1 395 ? -7.230 -10.247 -4.642 1.00 91.50 395 LYS A CA 1
ATOM 3137 C C . LYS A 1 395 ? -8.040 -9.543 -3.548 1.00 91.50 395 LYS A C 1
ATOM 3139 O O . LYS A 1 395 ? -7.534 -9.415 -2.436 1.00 91.50 395 LYS A O 1
ATOM 3144 N N . ARG A 1 396 ? -9.261 -9.069 -3.830 1.00 95.19 396 ARG A N 1
ATOM 3145 C CA . ARG A 1 396 ? -10.044 -8.221 -2.907 1.00 95.19 396 ARG A CA 1
ATOM 3146 C C . ARG A 1 396 ? -10.373 -8.934 -1.582 1.00 95.19 396 ARG A C 1
ATOM 3148 O O . ARG A 1 396 ? -10.011 -8.370 -0.546 1.00 95.19 396 ARG A O 1
ATOM 3155 N N . PRO A 1 397 ? -10.910 -10.175 -1.571 1.00 96.31 397 PRO A N 1
ATOM 3156 C CA . PRO A 1 397 ? -11.140 -10.907 -0.321 1.00 96.31 397 PRO A CA 1
ATOM 3157 C C . PRO A 1 397 ? -9.842 -11.227 0.428 1.00 96.31 397 PRO A C 1
ATOM 3159 O O . PRO A 1 397 ? -9.784 -11.207 1.657 1.00 96.31 397 PRO A O 1
ATOM 3162 N N . LEU A 1 398 ? -8.764 -11.507 -0.312 1.00 95.38 398 LEU A N 1
ATOM 3163 C CA . LEU A 1 398 ? -7.464 -11.849 0.268 1.00 95.38 398 LEU A CA 1
ATOM 3164 C C . LEU A 1 398 ? -6.846 -10.664 1.022 1.00 95.38 398 LEU A C 1
ATOM 3166 O O . LEU A 1 398 ? -6.226 -10.867 2.063 1.00 95.38 398 LEU A O 1
ATOM 3170 N N . MET A 1 399 ? -7.051 -9.433 0.541 1.00 95.94 399 MET A N 1
ATOM 3171 C CA . MET A 1 399 ? -6.616 -8.226 1.251 1.00 95.94 399 MET A CA 1
ATOM 3172 C C . MET A 1 399 ? -7.341 -8.070 2.592 1.00 95.94 399 MET A C 1
ATOM 3174 O O . MET A 1 399 ? -6.688 -7.809 3.602 1.00 95.94 399 MET A O 1
ATOM 3178 N N . LEU A 1 400 ? -8.663 -8.285 2.635 1.00 97.44 400 LEU A N 1
ATOM 3179 C CA . LEU A 1 400 ? -9.405 -8.238 3.898 1.00 97.44 400 LEU A CA 1
ATOM 3180 C C . LEU A 1 400 ? -8.940 -9.329 4.862 1.00 97.44 400 LEU A C 1
ATOM 3182 O O . LEU A 1 400 ? -8.731 -9.052 6.041 1.00 97.44 400 LEU A O 1
ATOM 3186 N N . LYS A 1 401 ? -8.711 -10.545 4.360 1.00 96.19 401 LYS A N 1
ATOM 3187 C CA . LYS A 1 401 ? -8.184 -11.653 5.163 1.00 96.19 401 LYS A CA 1
ATOM 3188 C C . LYS A 1 401 ? -6.846 -11.298 5.823 1.00 96.19 401 LYS A C 1
ATOM 3190 O O . LYS A 1 401 ? -6.678 -11.549 7.014 1.00 96.19 401 LYS A O 1
ATOM 3195 N N . SER A 1 402 ? -5.921 -10.686 5.081 1.00 95.00 402 SER A N 1
ATOM 3196 C CA . SER A 1 402 ? -4.657 -10.186 5.640 1.00 95.00 402 SER A CA 1
ATOM 3197 C C . SER A 1 402 ? -4.875 -9.066 6.661 1.00 95.00 402 SER A C 1
ATOM 3199 O O . SER A 1 402 ? -4.266 -9.088 7.728 1.00 95.00 402 SER A O 1
ATOM 3201 N N . ALA A 1 403 ? -5.785 -8.123 6.395 1.00 96.81 403 ALA A N 1
ATOM 3202 C CA . ALA A 1 403 ? -6.107 -7.048 7.334 1.00 96.81 403 ALA A CA 1
ATOM 3203 C C . ALA A 1 403 ? -6.659 -7.576 8.668 1.00 96.81 403 ALA A C 1
ATOM 3205 O O . ALA A 1 403 ? -6.137 -7.216 9.725 1.00 96.81 403 ALA A O 1
ATOM 3206 N N . LEU A 1 404 ? -7.649 -8.473 8.620 1.00 95.19 404 LEU A N 1
ATOM 3207 C CA . LEU A 1 404 ? -8.301 -9.061 9.797 1.00 95.19 404 LEU A CA 1
ATOM 3208 C C . LEU A 1 404 ? -7.372 -9.956 10.622 1.00 95.19 404 LEU A C 1
ATOM 3210 O O . LEU A 1 404 ? -7.539 -10.056 11.833 1.00 95.19 404 LEU A O 1
ATOM 3214 N N . LYS A 1 405 ? -6.380 -10.588 9.987 1.00 95.38 405 LYS A N 1
ATOM 3215 C CA . LYS A 1 405 ? -5.396 -11.427 10.680 1.00 95.38 405 LYS A CA 1
ATOM 3216 C C . LYS A 1 405 ? -4.532 -10.633 11.666 1.00 95.38 405 LYS A C 1
ATOM 3218 O O . LYS A 1 405 ? -4.139 -11.176 12.695 1.00 95.38 405 LYS A O 1
ATOM 3223 N N . HIS A 1 406 ? -4.220 -9.377 11.346 1.00 94.75 406 HIS A N 1
ATOM 3224 C CA . HIS A 1 406 ? -3.229 -8.578 12.081 1.00 94.75 406 HIS A CA 1
ATOM 3225 C C . HIS A 1 406 ? -3.815 -7.363 12.806 1.00 94.75 406 HIS A C 1
ATOM 3227 O O . HIS A 1 406 ? -3.256 -6.914 13.809 1.00 94.75 406 HIS A O 1
ATOM 3233 N N . SER A 1 407 ? -4.918 -6.812 12.298 1.00 95.75 407 SER A N 1
ATOM 3234 C CA . SER A 1 407 ? -5.518 -5.568 12.797 1.00 95.75 407 SER A CA 1
ATOM 3235 C C . SER A 1 407 ? -6.595 -5.859 13.839 1.00 95.75 407 SER A C 1
ATOM 3237 O O . SER A 1 407 ? -7.371 -6.799 13.690 1.00 95.75 407 SER A O 1
ATOM 3239 N N . ASP A 1 408 ? -6.706 -5.016 14.866 1.00 93.44 408 ASP A N 1
ATOM 3240 C CA . ASP A 1 408 ? -7.831 -5.089 15.813 1.00 93.44 408 ASP A CA 1
ATOM 3241 C C . ASP A 1 408 ? -9.102 -4.475 15.225 1.00 93.44 408 ASP A C 1
ATOM 3243 O O . ASP A 1 408 ? -10.204 -4.848 15.617 1.00 93.44 408 ASP A O 1
ATOM 3247 N N . LEU A 1 409 ? -8.939 -3.542 14.282 1.00 92.75 409 LEU A N 1
ATOM 3248 C CA . LEU A 1 409 ? -10.018 -2.949 13.507 1.00 92.75 409 LEU A CA 1
ATOM 3249 C C . LEU A 1 409 ? -9.558 -2.692 12.075 1.00 92.75 409 LEU A C 1
ATOM 3251 O O . LEU A 1 409 ? -8.499 -2.110 11.840 1.00 92.75 409 LEU A O 1
ATOM 3255 N N . THR A 1 410 ? -10.400 -3.065 11.121 1.00 96.19 410 THR A N 1
ATOM 3256 C CA . THR A 1 410 ? -10.211 -2.762 9.704 1.00 96.19 410 THR A CA 1
ATOM 3257 C C . THR A 1 410 ? -11.311 -1.825 9.213 1.00 96.19 410 THR A C 1
ATOM 3259 O O . THR A 1 410 ? -12.486 -2.130 9.356 1.00 96.19 410 THR A O 1
ATOM 3262 N N . ILE A 1 411 ? -10.966 -0.694 8.605 1.00 96.25 411 ILE A N 1
ATOM 3263 C CA . ILE A 1 411 ? -11.912 0.214 7.953 1.00 96.25 411 ILE A CA 1
ATOM 3264 C C . ILE A 1 411 ? -11.765 0.061 6.439 1.00 96.25 411 ILE A C 1
ATOM 3266 O O . ILE A 1 411 ? -10.709 0.341 5.869 1.00 96.25 411 ILE A O 1
ATOM 3270 N N . ILE A 1 412 ? -12.835 -0.383 5.787 1.00 97.38 412 ILE A N 1
ATOM 3271 C CA . ILE A 1 412 ? -12.913 -0.534 4.336 1.00 97.38 412 ILE A CA 1
ATOM 3272 C C . ILE A 1 412 ? -13.476 0.759 3.750 1.00 97.38 412 ILE A C 1
ATOM 3274 O O . ILE A 1 412 ? -14.518 1.254 4.187 1.00 97.38 412 ILE A O 1
ATOM 3278 N N . THR A 1 413 ? -12.783 1.305 2.755 1.00 96.62 413 THR A N 1
ATOM 3279 C CA . THR A 1 413 ? -13.127 2.580 2.120 1.00 96.62 413 THR A CA 1
ATOM 3280 C C . THR A 1 413 ? -12.875 2.554 0.613 1.00 96.62 413 THR A C 1
ATOM 3282 O O . THR A 1 413 ? -12.318 1.593 0.077 1.00 96.62 413 THR A O 1
ATOM 3285 N N . ASN A 1 414 ? -13.260 3.616 -0.091 1.00 95.19 414 ASN A N 1
ATOM 3286 C CA . ASN A 1 414 ? -12.971 3.754 -1.513 1.00 95.19 414 ASN A CA 1
ATOM 3287 C C . ASN A 1 414 ? -11.482 4.069 -1.739 1.00 95.19 414 ASN A C 1
ATOM 3289 O O . ASN A 1 414 ? -10.933 4.994 -1.145 1.00 95.19 414 ASN A O 1
ATOM 3293 N N . ASP A 1 415 ? -10.832 3.328 -2.641 1.00 95.19 415 ASP A N 1
ATOM 3294 C CA . ASP A 1 415 ? -9.537 3.701 -3.230 1.00 95.19 415 ASP A CA 1
ATOM 3295 C C . ASP A 1 415 ? -9.804 4.508 -4.511 1.00 95.19 415 ASP A C 1
ATOM 3297 O O . ASP A 1 415 ? -10.402 5.573 -4.445 1.00 95.19 415 ASP A O 1
ATOM 3301 N N . ASN A 1 416 ? -9.436 4.008 -5.686 1.00 94.94 416 ASN A N 1
ATOM 3302 C CA . ASN A 1 416 ? -9.805 4.532 -6.991 1.00 94.94 416 ASN A CA 1
ATOM 3303 C C . ASN A 1 416 ? -10.904 3.638 -7.597 1.00 94.94 416 ASN A C 1
ATOM 3305 O O . ASN A 1 416 ? -10.561 2.664 -8.276 1.00 94.94 416 ASN A O 1
ATOM 3309 N N . PRO A 1 417 ? -12.202 3.919 -7.371 1.00 92.56 417 PRO A N 1
ATOM 3310 C CA . PRO A 1 417 ? -13.287 3.098 -7.915 1.00 92.56 417 PRO A CA 1
ATOM 3311 C C . PRO A 1 417 ? -13.354 3.119 -9.451 1.00 92.56 417 PRO A C 1
ATOM 3313 O O . PRO A 1 417 ? -13.796 2.145 -10.054 1.00 92.56 417 PRO A O 1
ATOM 3316 N N . ARG A 1 418 ? -12.837 4.168 -10.113 1.00 93.56 418 ARG A N 1
ATOM 3317 C CA . ARG A 1 418 ? -12.896 4.320 -11.580 1.00 93.56 418 ARG A CA 1
ATOM 3318 C C . ARG A 1 418 ? -14.344 4.192 -12.066 1.00 93.56 418 ARG A C 1
ATOM 3320 O O . ARG A 1 418 ? -15.210 4.884 -11.543 1.00 93.56 418 ARG A O 1
ATOM 3327 N N . THR A 1 419 ? -14.599 3.350 -13.063 1.00 92.19 419 THR A N 1
ATOM 3328 C CA . THR A 1 419 ? -15.939 3.126 -13.630 1.00 92.19 419 THR A CA 1
ATOM 3329 C C . THR A 1 419 ? -16.717 2.024 -12.913 1.00 92.19 419 THR A C 1
ATOM 3331 O O . THR A 1 419 ? -17.879 1.797 -13.230 1.00 92.19 419 THR A O 1
ATOM 3334 N N . GLU A 1 420 ? -16.096 1.327 -11.959 1.00 92.50 420 GLU A N 1
ATOM 3335 C CA . GLU A 1 420 ? -16.746 0.257 -11.210 1.00 92.50 420 GLU A CA 1
ATOM 3336 C C . GLU A 1 420 ? -17.499 0.828 -9.992 1.00 92.50 420 GLU A C 1
ATOM 3338 O O . GLU A 1 420 ? -16.941 1.666 -9.275 1.00 92.50 420 GLU A O 1
ATOM 3343 N N . PRO A 1 421 ? -18.744 0.388 -9.721 1.00 90.31 421 PRO A N 1
ATOM 3344 C CA . PRO A 1 421 ? -19.491 0.828 -8.546 1.00 90.31 421 PRO A CA 1
ATOM 3345 C C . PRO A 1 421 ? -18.753 0.508 -7.241 1.00 90.31 421 PRO A C 1
ATOM 3347 O O . PRO A 1 421 ? -18.311 -0.623 -7.025 1.00 90.31 421 PRO A O 1
ATOM 3350 N N . ALA A 1 422 ? -18.654 1.492 -6.342 1.00 89.75 422 ALA A N 1
ATOM 3351 C CA . ALA A 1 422 ? -17.973 1.350 -5.052 1.00 89.75 422 ALA A CA 1
ATOM 3352 C C . ALA A 1 422 ? -18.538 0.193 -4.208 1.00 89.75 422 ALA A C 1
ATOM 3354 O O . ALA A 1 422 ? -17.784 -0.568 -3.604 1.00 89.75 422 ALA A O 1
ATOM 3355 N N . GLU A 1 423 ? -19.861 0.024 -4.216 1.00 89.81 423 GLU A N 1
ATOM 3356 C CA . GLU A 1 423 ? -20.546 -1.086 -3.550 1.00 89.81 423 GLU A CA 1
ATOM 3357 C C . GLU A 1 423 ? -20.116 -2.460 -4.075 1.00 89.81 423 GLU A C 1
ATOM 3359 O O . GLU A 1 423 ? -19.851 -3.351 -3.276 1.00 89.81 423 GLU A O 1
ATOM 3364 N N . SER A 1 424 ? -19.947 -2.624 -5.393 1.00 91.56 424 SER A N 1
ATOM 3365 C CA . SER A 1 424 ? -19.480 -3.880 -5.986 1.00 91.56 424 SER A CA 1
ATOM 3366 C C . SER A 1 424 ? -18.060 -4.197 -5.536 1.00 91.56 424 SER A C 1
ATOM 3368 O O . SER A 1 424 ? -17.762 -5.347 -5.230 1.00 91.56 424 SER A O 1
ATOM 3370 N N . ILE A 1 425 ? -17.190 -3.186 -5.458 1.00 94.38 425 ILE A N 1
ATOM 3371 C CA . ILE A 1 425 ? -15.814 -3.369 -4.990 1.00 94.38 425 ILE A CA 1
ATOM 3372 C C . ILE A 1 425 ? -15.806 -3.822 -3.531 1.00 94.38 425 ILE A C 1
ATOM 3374 O O . ILE A 1 425 ? -15.094 -4.761 -3.190 1.00 94.38 425 ILE A O 1
ATOM 3378 N N . ILE A 1 426 ? -16.586 -3.170 -2.668 1.00 94.31 426 ILE A N 1
ATOM 3379 C CA . ILE A 1 426 ? -16.632 -3.501 -1.241 1.00 94.31 426 ILE A CA 1
ATOM 3380 C C . ILE A 1 426 ? -17.284 -4.866 -1.011 1.00 94.31 426 ILE A C 1
ATOM 3382 O O . ILE A 1 426 ? -16.756 -5.635 -0.212 1.00 94.31 426 ILE A O 1
ATOM 3386 N N . ASN A 1 427 ? -18.348 -5.204 -1.746 1.00 92.62 427 ASN A N 1
ATOM 3387 C CA . ASN A 1 427 ? -18.951 -6.540 -1.731 1.00 92.62 427 ASN A CA 1
ATOM 3388 C C . ASN A 1 427 ? -17.920 -7.618 -2.089 1.00 92.62 427 ASN A C 1
ATOM 3390 O O . ASN A 1 427 ? -17.819 -8.619 -1.384 1.00 92.62 427 ASN A O 1
ATOM 3394 N N . ASP A 1 428 ? -17.095 -7.380 -3.114 1.00 95.25 428 ASP A N 1
ATOM 3395 C CA . ASP A 1 428 ? -15.997 -8.284 -3.463 1.00 95.25 428 ASP A CA 1
ATOM 3396 C C . ASP A 1 428 ? -14.924 -8.346 -2.354 1.00 95.25 428 ASP A C 1
ATOM 3398 O O . ASP A 1 428 ? -14.345 -9.403 -2.131 1.00 95.25 428 ASP A O 1
ATOM 3402 N N . ILE A 1 429 ? -14.637 -7.246 -1.641 1.00 96.69 429 ILE A N 1
ATOM 3403 C CA . ILE A 1 429 ? -13.680 -7.236 -0.512 1.00 96.69 429 ILE A CA 1
ATOM 3404 C C . ILE A 1 429 ? -14.189 -8.092 0.655 1.00 96.69 429 ILE A C 1
ATOM 3406 O O . ILE A 1 429 ? -13.402 -8.822 1.255 1.00 96.69 429 ILE A O 1
ATOM 3410 N N . VAL A 1 430 ? -15.476 -7.999 1.000 1.00 95.12 430 VAL A N 1
ATOM 3411 C CA . VAL A 1 430 ? -16.053 -8.713 2.155 1.00 95.12 430 VAL A CA 1
ATOM 3412 C C . VAL A 1 430 ? -16.557 -10.116 1.820 1.00 95.12 430 VAL A C 1
ATOM 3414 O O . VAL A 1 430 ? -16.974 -10.845 2.719 1.00 95.12 430 VAL A O 1
ATOM 3417 N N . ALA A 1 431 ? -16.517 -10.519 0.548 1.00 92.50 431 ALA A N 1
ATOM 3418 C CA . ALA A 1 431 ? -17.005 -11.816 0.098 1.00 92.50 431 ALA A CA 1
ATOM 3419 C C . ALA A 1 431 ? -16.383 -12.970 0.907 1.00 92.50 431 ALA A C 1
ATOM 3421 O O . ALA A 1 431 ? -15.165 -13.074 1.059 1.00 92.50 431 ALA A O 1
ATOM 3422 N N . GLY A 1 432 ? -17.237 -13.844 1.445 1.00 90.75 432 GLY A N 1
ATOM 3423 C CA . GLY A 1 432 ? -16.818 -14.980 2.274 1.00 90.75 432 GLY A CA 1
ATOM 3424 C C . GLY A 1 432 ? -16.375 -14.622 3.699 1.00 90.75 432 GLY A C 1
ATOM 3425 O O . GLY A 1 432 ? -15.933 -15.511 4.423 1.00 90.75 432 GLY A O 1
ATOM 3426 N N . THR A 1 433 ? -16.500 -13.360 4.120 1.00 92.75 433 THR A N 1
ATOM 3427 C CA . THR A 1 433 ? -16.198 -12.912 5.487 1.00 92.75 433 THR A CA 1
ATOM 3428 C C . THR A 1 433 ? -17.500 -12.695 6.267 1.00 92.75 433 THR A C 1
ATOM 3430 O O . THR A 1 433 ? -18.367 -11.963 5.785 1.00 92.75 433 THR A O 1
ATOM 3433 N N . PRO A 1 434 ? -17.672 -13.284 7.468 1.00 90.06 434 PRO A N 1
ATOM 3434 C CA . PRO A 1 434 ? -18.860 -13.046 8.286 1.00 90.06 434 PRO A CA 1
ATOM 3435 C C . PRO A 1 434 ? -19.064 -11.554 8.581 1.00 90.06 434 PRO A C 1
ATOM 3437 O O . PRO A 1 434 ? -18.128 -10.844 8.946 1.00 90.06 434 PRO A O 1
ATOM 3440 N N . SER A 1 435 ? -20.300 -11.066 8.469 1.00 85.12 435 SER A N 1
ATOM 3441 C CA . SER A 1 435 ? -20.622 -9.635 8.584 1.00 85.12 435 SER A CA 1
ATOM 3442 C C . SER A 1 435 ? -20.337 -9.039 9.969 1.00 85.12 435 SER A C 1
ATOM 3444 O O . SER A 1 435 ? -20.146 -7.828 10.075 1.00 85.12 435 SER A O 1
ATOM 3446 N N . LEU A 1 436 ? -20.246 -9.869 11.015 1.00 84.69 436 LEU A N 1
ATOM 3447 C CA . LEU A 1 436 ? -19.899 -9.477 12.388 1.00 84.69 436 LEU A CA 1
ATOM 3448 C C . LEU A 1 436 ? -18.386 -9.412 12.669 1.00 84.69 436 LEU A C 1
ATOM 3450 O O . LEU A 1 436 ? -18.000 -8.980 13.755 1.00 84.69 436 LEU A O 1
ATOM 3454 N N . GLU A 1 437 ? -17.531 -9.780 11.708 1.00 89.00 437 GLU A N 1
ATOM 3455 C CA . GLU A 1 437 ? -16.072 -9.662 11.841 1.00 89.00 437 GLU A CA 1
ATOM 3456 C C . GLU A 1 437 ? -15.613 -8.217 12.080 1.00 89.00 437 GLU A C 1
ATOM 3458 O O . GLU A 1 437 ? -16.352 -7.252 11.859 1.00 89.00 437 GLU A O 1
ATOM 3463 N N . LYS A 1 438 ? -14.355 -8.048 12.497 1.00 87.19 438 LYS A N 1
ATOM 3464 C CA . LYS A 1 438 ? -13.769 -6.761 12.928 1.00 87.19 438 LYS A CA 1
ATOM 3465 C C . LYS A 1 438 ? -13.431 -5.792 11.782 1.00 87.19 438 LYS A C 1
ATOM 3467 O O . LYS A 1 438 ? -12.407 -5.105 11.813 1.00 87.19 438 LYS A O 1
ATOM 3472 N N . PHE A 1 439 ? -14.282 -5.725 10.762 1.00 92.88 439 PHE A N 1
ATOM 3473 C CA . PHE A 1 439 ? -14.230 -4.698 9.725 1.00 92.88 439 PHE A CA 1
ATOM 3474 C C . PHE A 1 439 ? -15.392 -3.709 9.841 1.00 92.88 439 PHE A C 1
ATOM 3476 O O . PHE A 1 439 ? -16.457 -4.056 10.336 1.00 92.88 439 PHE A O 1
ATOM 3483 N N . TYR A 1 440 ? -15.222 -2.490 9.348 1.00 93.25 440 TYR A N 1
ATOM 3484 C CA . TYR A 1 440 ? -16.262 -1.469 9.297 1.00 93.25 440 TYR A CA 1
ATOM 3485 C C . TYR A 1 440 ? -16.189 -0.723 7.971 1.00 93.25 440 TYR A C 1
ATOM 3487 O O . TYR A 1 440 ? -15.096 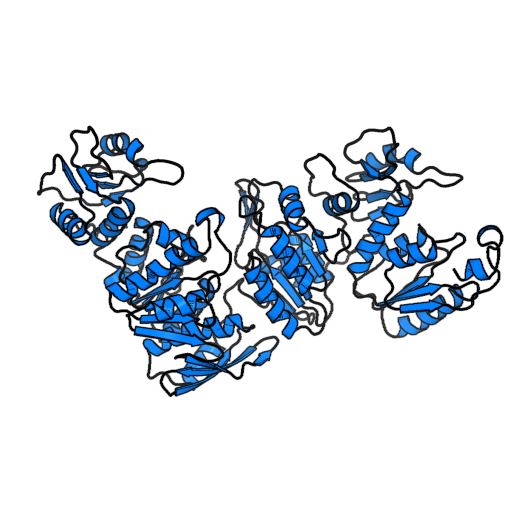-0.495 7.455 1.00 93.25 440 TYR A O 1
ATOM 3495 N N . ILE A 1 441 ? -17.329 -0.349 7.401 1.00 93.75 441 ILE A N 1
ATOM 3496 C CA . ILE A 1 441 ? -17.368 0.312 6.092 1.00 93.75 441 ILE A CA 1
ATOM 3497 C C . ILE A 1 441 ? -17.596 1.807 6.277 1.00 93.75 441 ILE A C 1
ATOM 3499 O O . ILE A 1 441 ? -18.562 2.224 6.909 1.00 93.75 441 ILE A O 1
ATOM 3503 N N . ILE A 1 442 ? -16.703 2.605 5.691 1.00 92.62 442 ILE A N 1
ATOM 3504 C CA . ILE A 1 442 ? -16.870 4.048 5.510 1.00 92.62 442 ILE A CA 1
ATOM 3505 C C . ILE A 1 442 ? -16.402 4.361 4.089 1.00 92.62 442 ILE A C 1
ATOM 3507 O O . ILE A 1 442 ? -15.201 4.484 3.841 1.00 92.62 442 ILE A O 1
ATOM 3511 N N . ARG A 1 443 ? -17.338 4.458 3.136 1.00 93.19 443 ARG A N 1
ATOM 3512 C CA . ARG A 1 443 ? -17.005 4.631 1.709 1.00 93.19 443 ARG A CA 1
ATOM 3513 C C . ARG A 1 443 ? -16.198 5.895 1.421 1.00 93.19 443 ARG A C 1
ATOM 3515 O O . ARG A 1 443 ? -15.275 5.858 0.609 1.00 93.19 443 ARG A O 1
ATOM 3522 N N . ASP A 1 444 ? -16.503 6.997 2.100 1.00 93.06 444 ASP A N 1
ATOM 3523 C CA . ASP A 1 444 ? -15.725 8.232 1.992 1.00 93.06 444 ASP A CA 1
ATOM 3524 C C . ASP A 1 444 ? -14.354 8.088 2.674 1.00 93.06 444 ASP A C 1
ATOM 3526 O O . ASP A 1 444 ? -14.260 7.862 3.884 1.00 93.06 444 ASP A O 1
ATOM 3530 N N . ARG A 1 445 ? -13.279 8.229 1.890 1.00 95.38 445 ARG A N 1
ATOM 3531 C CA . ARG A 1 445 ? -11.908 7.994 2.359 1.00 95.38 445 ARG A CA 1
ATOM 3532 C C . ARG A 1 445 ? -11.419 9.059 3.334 1.00 95.38 445 ARG A C 1
ATOM 3534 O O . ARG A 1 445 ? -10.719 8.720 4.287 1.00 95.38 445 ARG A O 1
ATOM 3541 N N . GLU A 1 446 ? -11.797 10.323 3.145 1.00 94.62 446 GLU A N 1
ATOM 3542 C CA . GLU A 1 446 ? -11.441 11.391 4.085 1.00 94.62 446 GLU A CA 1
ATOM 3543 C C . GLU A 1 446 ? -12.065 11.119 5.452 1.00 94.62 446 GLU A C 1
ATOM 3545 O O . GLU A 1 446 ? -11.396 11.160 6.488 1.00 94.62 446 GLU A O 1
ATOM 3550 N N . LYS A 1 447 ? -13.355 10.784 5.436 1.00 91.19 447 LYS A N 1
ATOM 3551 C CA . LYS A 1 447 ? -14.138 10.465 6.619 1.00 91.19 447 LYS A CA 1
ATOM 3552 C C . LYS A 1 447 ? -13.611 9.214 7.308 1.00 91.19 447 LYS A C 1
ATOM 3554 O O . LYS A 1 447 ? -13.509 9.224 8.532 1.00 91.19 447 LYS A O 1
ATOM 3559 N N . ALA A 1 448 ? -13.221 8.180 6.562 1.00 94.19 448 ALA A N 1
ATOM 3560 C CA . ALA A 1 448 ? -12.599 6.976 7.111 1.00 94.19 448 ALA A CA 1
ATOM 3561 C C . ALA A 1 448 ? -11.310 7.308 7.884 1.00 94.19 448 ALA A C 1
ATOM 3563 O O . ALA A 1 448 ? -11.163 6.908 9.040 1.00 94.19 448 ALA A O 1
ATOM 3564 N N . ILE A 1 449 ? -10.419 8.108 7.284 1.00 95.44 449 ILE A N 1
ATOM 3565 C CA . ILE A 1 449 ? -9.158 8.547 7.905 1.00 95.44 449 ILE A CA 1
ATOM 3566 C C . ILE A 1 449 ? -9.422 9.383 9.157 1.00 95.44 449 ILE A C 1
ATOM 3568 O O . ILE A 1 449 ? -8.901 9.068 10.227 1.00 95.44 449 ILE A O 1
ATOM 3572 N N . LYS A 1 450 ? -10.272 10.411 9.058 1.00 92.81 450 LYS A N 1
ATOM 3573 C CA . LYS A 1 450 ? -10.653 11.255 10.203 1.00 92.81 450 LYS A CA 1
ATOM 3574 C C . LYS A 1 450 ? -11.259 10.430 11.336 1.00 92.81 450 LYS A C 1
ATOM 3576 O O . LYS A 1 450 ? -10.951 10.656 12.500 1.00 92.81 450 LYS A O 1
ATOM 3581 N N . THR A 1 451 ? -12.094 9.452 11.002 1.00 89.44 451 THR A N 1
ATOM 3582 C CA . THR A 1 451 ? -12.739 8.577 11.984 1.00 89.44 451 THR A CA 1
ATOM 3583 C C . THR A 1 451 ? -11.722 7.694 12.707 1.00 89.44 451 THR A C 1
ATOM 3585 O O . THR A 1 451 ? -11.756 7.613 13.933 1.00 89.44 451 THR A O 1
ATOM 3588 N N . ALA A 1 452 ? -10.769 7.094 11.988 1.00 92.81 452 ALA A N 1
ATOM 3589 C CA . ALA A 1 452 ? -9.688 6.324 12.605 1.00 92.81 452 ALA A CA 1
ATOM 3590 C C . ALA A 1 452 ? -8.820 7.183 13.535 1.00 92.81 452 ALA A C 1
ATOM 3592 O O . ALA A 1 452 ? -8.486 6.746 14.633 1.00 92.81 452 ALA A O 1
ATOM 3593 N N . LEU A 1 453 ? -8.500 8.417 13.126 1.00 92.06 453 LEU A N 1
ATOM 3594 C CA . LEU A 1 453 ? -7.727 9.364 13.937 1.00 92.06 453 LEU A CA 1
ATOM 3595 C C . LEU A 1 453 ? -8.462 9.761 15.222 1.00 92.06 453 LEU A C 1
ATOM 3597 O O . LEU A 1 453 ? -7.831 9.863 16.268 1.00 92.06 453 LEU A O 1
ATOM 3601 N N . LYS A 1 454 ? -9.788 9.943 15.162 1.00 88.19 454 LYS A N 1
ATOM 3602 C CA . LYS A 1 454 ? -10.631 10.199 16.342 1.00 88.19 454 LYS A CA 1
ATOM 3603 C C . LYS A 1 454 ? -10.733 8.974 17.259 1.00 88.19 454 LYS A C 1
ATOM 3605 O O . LYS A 1 454 ? -10.849 9.127 18.470 1.00 88.19 454 LYS A O 1
ATOM 3610 N N . LEU A 1 455 ? -10.732 7.768 16.688 1.00 88.56 455 LEU A N 1
ATOM 3611 C CA . LEU A 1 455 ? -10.877 6.510 17.424 1.00 88.56 455 LEU A CA 1
ATOM 3612 C C . LEU A 1 455 ? -9.585 6.064 18.122 1.00 88.56 455 LEU A C 1
ATOM 3614 O O . LEU A 1 455 ? -9.661 5.377 19.141 1.00 88.56 455 LEU A O 1
ATOM 3618 N N . ALA A 1 456 ? -8.420 6.380 17.558 1.00 90.25 456 ALA A N 1
ATOM 3619 C CA . ALA A 1 456 ? -7.132 5.922 18.063 1.00 90.25 456 ALA A CA 1
ATOM 3620 C C . ALA A 1 456 ? -6.762 6.587 19.397 1.00 90.25 456 ALA A C 1
ATOM 3622 O O . ALA A 1 456 ? -6.768 7.810 19.531 1.00 90.25 456 ALA A O 1
ATOM 3623 N N . GLY A 1 457 ? -6.403 5.766 20.384 1.00 87.69 457 GLY A N 1
ATOM 3624 C CA . GLY A 1 457 ? -5.873 6.207 21.671 1.00 87.69 457 GLY A CA 1
ATOM 3625 C C . GLY A 1 457 ? -4.349 6.117 21.724 1.00 87.69 457 GLY A C 1
ATOM 3626 O O . GLY A 1 457 ? -3.713 5.533 20.851 1.00 87.69 457 GLY A O 1
ATOM 3627 N N . LYS A 1 458 ? -3.740 6.665 22.781 1.00 88.06 458 LYS A N 1
ATOM 3628 C CA . LYS A 1 458 ? -2.284 6.601 23.004 1.00 88.06 458 LYS A CA 1
ATOM 3629 C C . LYS A 1 458 ? -1.748 5.170 22.821 1.00 88.06 458 LYS A C 1
ATOM 3631 O O . LYS A 1 458 ? -2.281 4.236 23.412 1.00 88.06 458 LYS A O 1
ATOM 3636 N N . ASN A 1 459 ? -0.638 5.040 22.095 1.00 91.56 459 ASN A N 1
ATOM 3637 C CA . ASN A 1 459 ? 0.032 3.797 21.689 1.00 91.56 459 ASN A CA 1
ATOM 3638 C C . ASN A 1 459 ? -0.670 2.974 20.592 1.00 91.56 459 ASN A C 1
ATOM 3640 O O . ASN A 1 459 ? -0.123 1.941 20.194 1.00 91.56 459 ASN A O 1
ATOM 3644 N N . ASP A 1 460 ? -1.834 3.402 20.096 1.00 94.00 460 ASP A N 1
ATOM 3645 C CA . ASP A 1 460 ? -2.440 2.791 18.914 1.00 94.00 460 ASP A CA 1
ATOM 3646 C C . ASP A 1 460 ? -1.616 3.123 17.657 1.00 94.00 460 ASP A C 1
ATOM 3648 O O . ASP A 1 460 ? -0.989 4.183 17.537 1.00 94.00 460 ASP A O 1
ATOM 3652 N N . ILE A 1 461 ? -1.637 2.193 16.709 1.00 95.62 461 ILE A N 1
ATOM 3653 C CA . ILE A 1 461 ? -1.070 2.315 15.374 1.00 95.62 461 ILE A CA 1
ATOM 3654 C C . ILE A 1 461 ? -2.221 2.468 14.379 1.00 95.62 461 ILE A C 1
ATOM 3656 O O . ILE A 1 461 ? -3.159 1.672 14.390 1.00 95.62 461 ILE A O 1
ATOM 3660 N N . ILE A 1 462 ? -2.126 3.450 13.486 1.00 97.19 462 ILE A N 1
ATOM 3661 C CA . ILE A 1 462 ? -3.003 3.600 12.325 1.00 97.19 462 ILE A CA 1
ATOM 3662 C C . ILE A 1 462 ? -2.180 3.344 11.064 1.00 97.19 462 ILE A C 1
ATOM 3664 O O . ILE A 1 462 ? -1.183 4.027 10.829 1.00 97.19 462 ILE A O 1
ATOM 3668 N N . LEU A 1 463 ? -2.621 2.404 10.232 1.00 97.81 463 LEU A N 1
ATOM 3669 C CA . LEU A 1 463 ? -2.107 2.202 8.882 1.00 97.81 463 LEU A CA 1
ATOM 3670 C C . LEU A 1 463 ? -3.140 2.675 7.857 1.00 97.81 463 LEU A C 1
ATOM 3672 O O . LEU A 1 463 ? -4.250 2.154 7.808 1.00 97.81 463 LEU A O 1
ATOM 3676 N N . ILE A 1 464 ? -2.757 3.616 7.000 1.00 98.38 464 ILE A N 1
ATOM 3677 C CA . ILE A 1 464 ? -3.543 4.068 5.850 1.00 98.38 464 ILE A CA 1
ATOM 3678 C C . ILE A 1 464 ? -2.893 3.482 4.594 1.00 98.38 464 ILE A C 1
ATOM 3680 O O . ILE A 1 464 ? -1.858 3.967 4.142 1.00 98.38 464 ILE A O 1
ATOM 3684 N N . ALA A 1 465 ? -3.478 2.412 4.059 1.00 97.50 465 ALA A N 1
ATOM 3685 C CA . ALA A 1 465 ? -2.925 1.634 2.954 1.00 97.50 465 ALA A CA 1
ATOM 3686 C C . ALA A 1 465 ? -3.668 1.874 1.625 1.00 97.50 465 ALA A C 1
ATOM 3688 O O . ALA A 1 465 ? -4.799 2.378 1.586 1.00 97.50 465 ALA A O 1
ATOM 3689 N N . GLY A 1 466 ? -3.031 1.487 0.519 1.00 94.75 466 GLY A N 1
ATOM 3690 C CA . GLY A 1 466 ? -3.587 1.511 -0.836 1.00 94.75 466 GLY A CA 1
ATOM 3691 C C . GLY A 1 466 ? -2.998 2.614 -1.714 1.00 94.75 466 GLY A C 1
ATOM 3692 O O . GLY A 1 466 ? -2.333 2.317 -2.703 1.00 94.75 466 GLY A O 1
ATOM 3693 N N . LYS A 1 467 ? -3.192 3.885 -1.336 1.00 93.75 467 LYS A N 1
ATOM 3694 C CA . LYS A 1 467 ? -2.848 5.038 -2.191 1.00 93.75 467 LYS A CA 1
ATOM 3695 C C . LYS A 1 467 ? -1.423 5.545 -2.037 1.00 93.75 467 LYS A C 1
ATOM 3697 O O . LYS A 1 467 ? -0.873 6.074 -3.002 1.00 93.75 467 LYS A O 1
ATOM 3702 N N . GLY A 1 468 ? -0.815 5.404 -0.858 1.00 92.12 468 GLY A N 1
ATOM 3703 C CA . GLY A 1 468 ? 0.545 5.868 -0.583 1.00 92.12 468 GLY A CA 1
ATOM 3704 C C . GLY A 1 468 ? 0.788 7.325 -1.010 1.00 92.12 468 GLY A C 1
ATOM 3705 O O . GLY A 1 468 ? 0.332 8.264 -0.369 1.00 92.12 468 GLY A O 1
ATOM 3706 N N . HIS A 1 469 ? 1.533 7.503 -2.102 1.00 87.81 469 HIS A N 1
ATOM 3707 C CA . HIS A 1 469 ? 1.948 8.801 -2.644 1.00 87.81 469 HIS A CA 1
ATOM 3708 C C . HIS A 1 469 ? 0.931 9.434 -3.610 1.00 87.81 469 HIS A C 1
ATOM 3710 O O . HIS A 1 469 ? 1.133 10.567 -4.054 1.00 87.81 469 HIS A O 1
ATOM 3716 N N . GLU A 1 470 ? -0.123 8.711 -4.001 1.00 90.38 470 GLU A N 1
ATOM 3717 C CA . GLU A 1 470 ? -1.115 9.210 -4.952 1.00 90.38 470 GLU A CA 1
ATOM 3718 C C . GLU A 1 470 ? -1.855 10.430 -4.387 1.00 90.38 470 GLU A C 1
ATOM 3720 O O . GLU A 1 470 ? -2.391 10.402 -3.281 1.00 90.38 470 GLU A O 1
ATOM 3725 N N . LYS A 1 471 ? -1.915 11.499 -5.190 1.00 92.62 471 LYS A N 1
ATOM 3726 C CA . LYS A 1 471 ? -2.531 12.789 -4.828 1.00 92.62 471 LYS A CA 1
ATOM 3727 C C . LYS A 1 471 ? -3.908 13.006 -5.461 1.00 92.62 471 LYS A C 1
ATOM 3729 O O . LYS A 1 471 ? -4.368 14.142 -5.585 1.00 92.62 471 LYS A O 1
ATOM 3734 N N . TYR A 1 472 ? -4.555 11.932 -5.902 1.00 93.31 472 TYR A N 1
ATOM 3735 C CA . TYR A 1 472 ? -5.891 11.983 -6.482 1.00 93.31 472 TYR A CA 1
ATOM 3736 C C . TYR A 1 472 ? -6.704 10.734 -6.155 1.00 93.31 472 TYR A C 1
ATOM 3738 O O . TYR A 1 472 ? -6.146 9.660 -5.949 1.00 93.31 472 TYR A O 1
ATOM 3746 N N . GLN A 1 473 ? -8.025 10.860 -6.196 1.00 94.50 473 GLN A N 1
ATOM 3747 C CA . GLN A 1 473 ? -8.982 9.763 -6.217 1.00 94.50 473 GLN A CA 1
ATOM 3748 C C . GLN A 1 473 ? -9.703 9.756 -7.570 1.00 94.50 473 GLN A C 1
ATOM 3750 O O . GLN A 1 473 ? -10.214 10.788 -8.007 1.00 94.50 473 GLN A O 1
ATOM 3755 N N . GLN A 1 474 ? -9.706 8.619 -8.271 1.00 93.00 474 GLN A N 1
ATOM 3756 C CA . GLN A 1 474 ? -10.364 8.504 -9.576 1.00 93.00 474 GLN A CA 1
ATOM 3757 C C . GLN A 1 474 ? -11.795 7.962 -9.452 1.00 93.00 474 GLN A C 1
ATOM 3759 O O . GLN A 1 474 ? -11.983 6.812 -9.051 1.00 93.00 474 GLN A O 1
ATOM 3764 N N . ILE A 1 475 ? -12.777 8.767 -9.872 1.00 91.25 475 ILE A N 1
ATOM 3765 C CA . ILE A 1 475 ? -14.205 8.416 -9.951 1.00 91.25 475 ILE A CA 1
ATOM 3766 C C . ILE A 1 475 ? -14.675 8.653 -11.392 1.00 91.25 475 ILE A C 1
ATOM 3768 O O . ILE A 1 475 ? -14.605 9.774 -11.903 1.00 91.25 475 ILE A O 1
ATOM 3772 N N . GLY A 1 476 ? -15.113 7.590 -12.065 1.00 90.62 476 GLY A N 1
ATOM 3773 C CA . GLY A 1 476 ? -15.278 7.563 -13.517 1.00 90.62 476 GLY A CA 1
ATOM 3774 C C . GLY A 1 476 ? -13.981 7.977 -14.220 1.00 90.62 476 GLY A C 1
ATOM 3775 O O . GLY A 1 476 ? -12.895 7.466 -13.920 1.00 90.62 476 GLY A O 1
ATOM 3776 N N . ASP A 1 477 ? -14.094 8.972 -15.095 1.00 89.06 477 ASP A N 1
ATOM 3777 C CA . ASP A 1 477 ? -12.961 9.563 -15.818 1.00 89.06 477 ASP A CA 1
ATOM 3778 C C . ASP A 1 477 ? -12.312 10.746 -15.079 1.00 89.06 477 ASP A C 1
ATOM 3780 O O . ASP A 1 477 ? -11.302 11.293 -15.524 1.00 89.06 477 ASP A O 1
ATOM 3784 N N . ARG A 1 478 ? -12.871 11.169 -13.937 1.00 92.62 478 ARG A N 1
ATOM 3785 C CA . ARG A 1 478 ? -12.397 12.345 -13.196 1.00 92.62 478 ARG A CA 1
ATOM 3786 C C . ARG A 1 478 ? -11.371 11.950 -12.138 1.00 92.62 478 ARG A C 1
ATOM 3788 O O . ARG A 1 478 ? -11.622 11.074 -11.315 1.00 92.62 478 ARG A O 1
ATOM 3795 N N . LYS A 1 479 ? -10.235 12.654 -12.114 1.00 92.44 479 LYS A N 1
ATOM 3796 C CA . LYS A 1 479 ? -9.243 12.600 -11.028 1.00 92.44 479 LYS A CA 1
ATOM 3797 C C . LYS A 1 479 ? -9.478 13.769 -10.075 1.00 92.44 479 LYS A C 1
ATOM 3799 O O . LYS A 1 479 ? -9.173 14.911 -10.409 1.00 92.44 479 LYS A O 1
ATOM 3804 N N . ILE A 1 480 ? -10.039 13.483 -8.908 1.00 94.12 480 ILE A N 1
ATOM 3805 C CA . ILE A 1 480 ? -10.340 14.471 -7.869 1.00 94.12 480 ILE A CA 1
ATOM 3806 C C . ILE A 1 480 ? -9.110 14.601 -6.960 1.00 94.12 480 ILE A C 1
ATOM 3808 O O . ILE A 1 480 ? -8.594 13.567 -6.538 1.00 94.12 480 ILE A O 1
ATOM 3812 N N . PRO A 1 481 ? -8.607 15.811 -6.650 1.00 96.31 481 PRO A N 1
ATOM 3813 C CA . PRO A 1 481 ? -7.475 15.982 -5.740 1.00 96.31 481 PRO A CA 1
ATOM 3814 C C . PRO A 1 481 ? -7.748 15.362 -4.366 1.00 96.31 481 PRO A C 1
ATOM 3816 O O . PRO A 1 481 ? -8.726 15.708 -3.712 1.00 96.31 481 PRO A O 1
ATOM 3819 N N . PHE A 1 482 ? -6.881 14.449 -3.930 1.00 95.56 482 PHE A N 1
ATOM 3820 C CA . PHE A 1 482 ? -7.024 13.746 -2.656 1.00 95.56 482 PHE A CA 1
ATOM 3821 C C . PHE A 1 482 ? -5.684 13.142 -2.236 1.00 95.56 482 PHE A C 1
ATOM 3823 O O . PHE A 1 482 ? -5.091 12.396 -3.009 1.00 95.56 482 PHE A O 1
ATOM 3830 N N . TYR A 1 483 ? -5.200 13.426 -1.027 1.00 95.94 483 TYR A N 1
ATOM 3831 C CA . TYR A 1 483 ? -3.914 12.909 -0.555 1.00 95.94 483 TYR A CA 1
ATOM 3832 C C . TYR A 1 483 ? -3.998 12.494 0.916 1.00 95.94 483 TYR A C 1
ATOM 3834 O O . TYR A 1 483 ? -4.182 13.355 1.776 1.00 95.94 483 TYR A O 1
ATOM 3842 N N . ASP A 1 484 ? -3.823 11.197 1.198 1.00 96.56 484 ASP A N 1
ATOM 3843 C CA . ASP A 1 484 ? -3.967 10.601 2.540 1.00 96.56 484 ASP A CA 1
ATOM 3844 C C . ASP A 1 484 ? -3.192 11.380 3.607 1.00 96.56 484 ASP A C 1
ATOM 3846 O O . ASP A 1 484 ? -3.753 11.807 4.616 1.00 96.56 484 ASP A O 1
ATOM 3850 N N . ARG A 1 485 ? -1.907 11.649 3.345 1.00 94.38 485 ARG A N 1
ATOM 3851 C CA . ARG A 1 485 ? -1.050 12.410 4.259 1.00 94.38 485 ARG A CA 1
ATOM 3852 C C . ARG A 1 485 ? -1.616 13.797 4.559 1.00 94.38 485 ARG A C 1
ATOM 3854 O O . ARG A 1 485 ? -1.585 14.232 5.706 1.00 94.38 485 ARG A O 1
ATOM 3861 N N . LYS A 1 486 ? -2.152 14.489 3.548 1.00 94.62 486 LYS A N 1
ATOM 3862 C CA . LYS A 1 486 ? -2.692 15.840 3.731 1.00 94.62 486 LYS A CA 1
ATOM 3863 C C . LYS A 1 486 ? -3.958 15.833 4.582 1.00 94.62 486 LYS A C 1
ATOM 3865 O O . LYS A 1 486 ? -4.150 16.752 5.372 1.00 94.62 486 LYS A O 1
ATOM 3870 N N . VAL A 1 487 ? -4.786 14.793 4.463 1.00 95.44 487 VAL A N 1
ATOM 3871 C CA . VAL A 1 487 ? -5.960 14.601 5.328 1.00 95.44 487 VAL A CA 1
ATOM 3872 C C . VAL A 1 487 ? -5.530 14.457 6.788 1.00 95.44 487 VAL A C 1
ATOM 3874 O O . VAL A 1 487 ? -6.084 15.137 7.649 1.00 95.44 487 VAL A O 1
ATOM 3877 N N . VAL A 1 488 ? -4.508 13.637 7.059 1.00 95.00 488 VAL A N 1
ATOM 3878 C CA . VAL A 1 488 ? -3.954 13.469 8.413 1.00 95.00 488 VAL A CA 1
ATOM 3879 C C . VAL A 1 488 ? -3.404 14.791 8.953 1.00 95.00 488 VAL A C 1
ATOM 3881 O O . VAL A 1 488 ? -3.778 15.202 10.046 1.00 95.00 488 VAL A O 1
ATOM 3884 N N . GLU A 1 489 ? -2.554 15.483 8.189 1.00 92.75 489 GLU A N 1
ATOM 3885 C CA . GLU A 1 489 ? -1.963 16.767 8.599 1.00 92.75 489 GLU A CA 1
ATOM 3886 C C . GLU A 1 489 ? -3.032 17.823 8.909 1.00 92.75 489 GLU A C 1
ATOM 3888 O O . GLU A 1 489 ? -2.943 18.520 9.919 1.00 92.75 489 GLU A O 1
ATOM 3893 N N . ASN A 1 490 ? -4.060 17.926 8.062 1.00 92.06 490 ASN A N 1
ATOM 3894 C CA . ASN A 1 490 ? -5.151 18.875 8.261 1.00 92.06 490 ASN A CA 1
ATOM 3895 C C . ASN A 1 490 ? -5.982 18.530 9.505 1.00 92.06 490 ASN A C 1
ATOM 3897 O O . ASN A 1 490 ? -6.388 19.434 10.230 1.00 92.06 490 ASN A O 1
ATOM 3901 N N . PHE A 1 491 ? -6.222 17.241 9.766 1.00 90.62 491 PHE A N 1
ATOM 3902 C CA . PHE A 1 491 ? -6.950 16.803 10.956 1.00 90.62 491 PHE A CA 1
ATOM 3903 C C . PHE A 1 491 ? -6.174 17.100 12.243 1.00 90.62 491 PHE A C 1
ATOM 3905 O O . PHE A 1 491 ? -6.734 17.629 13.195 1.00 90.62 491 PHE A O 1
ATOM 3912 N N . LEU A 1 492 ? -4.867 16.826 12.269 1.00 87.00 492 LEU A N 1
ATOM 3913 C CA . LEU A 1 492 ? -4.027 17.109 13.439 1.00 87.00 492 LEU A CA 1
ATOM 3914 C C . LEU A 1 492 ? -3.956 18.610 13.778 1.00 87.00 492 LEU A C 1
ATOM 3916 O O . LEU A 1 492 ? -3.670 18.960 14.920 1.00 87.00 492 LEU A O 1
ATOM 3920 N N . ALA A 1 493 ? -4.241 19.491 12.813 1.00 81.56 493 ALA A N 1
ATOM 3921 C CA . ALA A 1 493 ? -4.303 20.936 13.019 1.00 81.56 493 ALA A CA 1
ATOM 3922 C C . ALA A 1 493 ? -5.656 21.439 13.568 1.00 81.56 493 ALA A C 1
ATOM 3924 O O . ALA A 1 493 ? -5.729 22.583 14.019 1.00 81.56 493 ALA A O 1
ATOM 3925 N N . ALA A 1 494 ? -6.724 20.630 13.533 1.00 71.12 494 ALA A N 1
ATOM 3926 C CA . ALA A 1 494 ? -8.079 21.051 13.890 1.00 71.12 494 ALA A CA 1
ATOM 3927 C C . ALA A 1 494 ? -8.813 19.978 14.713 1.00 71.12 494 ALA A C 1
ATOM 3929 O O . ALA A 1 494 ? -9.195 18.927 14.203 1.00 71.12 494 ALA A O 1
ATOM 3930 N N . ALA A 1 495 ? -9.065 20.260 15.994 1.00 61.06 495 ALA A N 1
ATOM 3931 C CA . ALA A 1 495 ? -9.855 19.372 16.840 1.00 61.06 495 ALA A CA 1
ATOM 3932 C C . ALA A 1 495 ? -11.353 19.488 16.502 1.00 61.06 495 ALA A C 1
ATOM 3934 O O . ALA A 1 495 ? -11.986 20.506 16.776 1.00 61.06 495 ALA A O 1
ATOM 3935 N N . GLU A 1 496 ? -11.932 18.431 15.934 1.00 68.69 496 GLU A N 1
ATOM 3936 C CA . GLU A 1 496 ? -13.381 18.293 15.757 1.00 68.69 496 GLU A CA 1
ATOM 3937 C C . GLU A 1 496 ? -13.985 17.475 16.907 1.00 68.69 496 GLU A C 1
ATOM 3939 O O . GLU A 1 496 ? -13.523 16.370 17.196 1.00 68.69 496 GLU A O 1
ATOM 3944 N N . THR A 1 497 ? -15.059 17.978 17.521 1.00 71.31 497 THR A N 1
ATOM 3945 C CA . THR A 1 497 ? -15.844 17.237 18.522 1.00 71.31 497 THR A CA 1
ATOM 3946 C C . THR A 1 497 ? -17.089 16.632 17.876 1.00 71.31 497 THR A C 1
ATOM 3948 O O . THR A 1 497 ? -17.702 17.249 17.007 1.00 71.31 497 THR A O 1
ATOM 3951 N N . ILE A 1 498 ? -17.450 15.407 18.269 1.00 78.50 498 ILE A N 1
ATOM 3952 C CA . ILE A 1 498 ? -18.686 14.750 17.821 1.00 78.50 498 ILE A CA 1
ATOM 3953 C C . ILE A 1 498 ? -19.775 15.025 18.869 1.00 78.50 498 ILE A C 1
ATOM 3955 O O . ILE A 1 498 ? -19.525 14.787 20.056 1.00 78.50 498 ILE A O 1
ATOM 3959 N N . PRO A 1 499 ? -20.964 15.514 18.472 1.00 83.69 499 PRO A N 1
ATOM 3960 C CA . PRO A 1 499 ? -22.080 15.722 19.383 1.00 83.69 499 PRO A CA 1
ATOM 3961 C C . PRO A 1 499 ? -22.416 14.464 20.207 1.00 83.69 499 PRO A C 1
ATOM 3963 O O . PRO A 1 499 ? -22.407 13.352 19.672 1.00 83.69 499 PRO A O 1
ATOM 3966 N N . PRO A 1 500 ? -22.756 14.598 21.503 1.00 80.81 500 PRO A N 1
ATOM 3967 C CA . PRO A 1 500 ? -23.065 13.451 22.360 1.00 80.81 500 PRO A CA 1
ATOM 3968 C C . PRO A 1 500 ? -24.239 12.590 21.880 1.00 80.81 500 PRO A C 1
ATOM 3970 O O . PRO A 1 500 ? -24.311 11.420 22.242 1.00 80.81 500 PRO A O 1
ATOM 3973 N N . ASP A 1 501 ? -25.149 13.146 21.084 1.00 82.38 501 ASP A N 1
ATOM 3974 C CA . ASP A 1 501 ? -26.343 12.483 20.557 1.00 82.38 501 ASP A CA 1
ATOM 3975 C C . ASP A 1 501 ? -26.144 11.823 19.180 1.00 82.38 501 ASP A C 1
ATOM 3977 O O . ASP A 1 501 ? -27.058 11.162 18.682 1.00 82.38 501 ASP A O 1
ATOM 3981 N N . GLN A 1 502 ? -24.965 11.977 18.570 1.00 90.19 502 GLN A N 1
ATOM 3982 C CA . GLN A 1 502 ? -24.581 11.277 17.344 1.00 90.19 502 GLN A CA 1
ATOM 3983 C C . GLN A 1 502 ? -23.866 9.958 17.647 1.00 90.19 502 GLN A C 1
ATOM 3985 O O . GLN A 1 502 ? -23.251 9.778 18.699 1.00 90.19 502 GLN A O 1
ATOM 3990 N N . LEU A 1 503 ? -23.905 9.021 16.709 1.00 90.75 503 LEU A N 1
ATOM 3991 C CA . LEU A 1 503 ? -22.969 7.908 16.686 1.00 90.75 503 LEU A CA 1
ATOM 3992 C C . LEU A 1 503 ? -21.551 8.453 16.515 1.00 90.75 503 LEU A C 1
ATOM 3994 O O . LEU A 1 503 ? -21.300 9.349 15.712 1.00 90.75 503 LEU A O 1
ATOM 3998 N N . PHE A 1 504 ? -20.607 7.875 17.250 1.00 87.81 504 PHE A N 1
ATOM 3999 C CA . PHE A 1 504 ? -19.194 8.200 17.083 1.00 87.81 504 PHE A CA 1
ATOM 4000 C C . PHE A 1 504 ? -18.668 7.703 15.733 1.00 87.81 504 PHE A C 1
ATOM 4002 O O . PHE A 1 504 ? -17.914 8.396 15.055 1.00 87.81 504 PHE A O 1
ATOM 4009 N N . LEU A 1 505 ? -19.087 6.494 15.349 1.00 87.69 505 LEU A N 1
ATOM 4010 C CA . LEU A 1 505 ? -18.815 5.902 14.046 1.00 87.69 505 LEU A CA 1
ATOM 4011 C C . LEU A 1 505 ? -20.121 5.943 13.240 1.00 87.69 505 LEU A C 1
ATOM 4013 O O . LEU A 1 505 ? -21.043 5.196 13.557 1.00 87.69 505 LEU A O 1
ATOM 4017 N N . PRO A 1 506 ? -20.255 6.811 12.227 1.00 88.56 506 PRO A N 1
ATOM 4018 C CA . PRO A 1 506 ? -21.468 6.843 11.421 1.00 88.56 506 PRO A CA 1
ATOM 4019 C C . PRO A 1 506 ? -21.649 5.509 10.697 1.00 88.56 506 PRO A C 1
ATOM 4021 O O . PRO A 1 506 ? -20.672 4.862 10.316 1.00 88.56 506 PRO A O 1
ATOM 4024 N N . LEU A 1 507 ? -22.894 5.080 10.531 1.00 90.88 507 LEU A N 1
ATOM 4025 C CA . LEU A 1 507 ? -23.238 3.778 9.967 1.00 90.88 507 LEU A CA 1
ATOM 4026 C C . LEU A 1 507 ? -23.470 3.908 8.463 1.00 90.88 507 LEU A C 1
ATOM 4028 O O . LEU A 1 507 ? -24.429 4.549 8.046 1.00 90.88 507 LEU A O 1
ATOM 4032 N N . ASP A 1 508 ? -22.587 3.338 7.645 1.00 92.12 508 ASP A N 1
ATOM 4033 C CA . ASP A 1 508 ? -22.759 3.326 6.188 1.00 92.12 508 ASP A CA 1
ATOM 4034 C C . ASP A 1 508 ? -23.932 2.414 5.802 1.00 92.12 508 ASP A C 1
ATOM 4036 O O . ASP A 1 508 ? -24.057 1.303 6.321 1.00 92.12 508 ASP A O 1
ATOM 4040 N N . LEU A 1 509 ? -24.786 2.855 4.877 1.00 91.25 509 LEU A N 1
ATOM 4041 C CA . LEU A 1 509 ? -25.910 2.057 4.386 1.00 91.25 509 LEU A CA 1
ATOM 4042 C C . LEU A 1 509 ? -25.470 0.677 3.868 1.00 91.25 509 LEU A C 1
ATOM 4044 O O . LEU A 1 509 ? -26.136 -0.321 4.142 1.00 91.25 509 LEU A O 1
ATOM 4048 N N . LEU A 1 510 ? -24.316 0.589 3.200 1.00 90.44 510 LEU A N 1
ATOM 4049 C CA . LEU A 1 510 ? -23.786 -0.685 2.715 1.00 90.44 510 LEU A CA 1
ATOM 4050 C C . LEU A 1 510 ? -23.437 -1.640 3.867 1.00 90.44 510 LEU A C 1
ATOM 4052 O O . LEU A 1 510 ? -23.639 -2.845 3.746 1.00 90.44 510 LEU A O 1
ATOM 4056 N N . GLN A 1 511 ? -22.978 -1.119 5.011 1.00 90.94 511 GLN A N 1
ATOM 4057 C CA . GLN A 1 511 ? -22.739 -1.929 6.212 1.00 90.94 511 GLN A CA 1
ATOM 4058 C C . GLN A 1 511 ? -24.038 -2.543 6.744 1.00 90.94 511 GLN A C 1
ATOM 4060 O O . GLN A 1 511 ? -24.021 -3.689 7.191 1.00 90.94 511 GLN A O 1
ATOM 4065 N N . VAL A 1 512 ? -25.141 -1.790 6.699 1.00 91.12 512 VAL A N 1
ATOM 4066 C CA . VAL A 1 512 ? -26.470 -2.253 7.132 1.00 91.12 512 VAL A CA 1
ATOM 4067 C C . VAL A 1 512 ? -26.994 -3.337 6.195 1.00 91.12 512 VAL A C 1
ATOM 4069 O O . VAL A 1 512 ? -27.444 -4.382 6.651 1.00 91.12 512 VAL A O 1
ATOM 4072 N N . ILE A 1 513 ? -26.869 -3.122 4.887 1.00 88.94 513 ILE A N 1
ATOM 4073 C CA . ILE A 1 513 ? -27.272 -4.081 3.849 1.00 88.94 513 ILE A CA 1
ATOM 4074 C C . ILE A 1 513 ? -26.485 -5.386 3.988 1.00 88.94 513 ILE A C 1
ATOM 4076 O O . ILE A 1 513 ? -27.065 -6.463 4.026 1.00 88.94 513 ILE A O 1
ATOM 4080 N N . LEU A 1 514 ? -25.165 -5.315 4.167 1.00 87.62 514 LEU A N 1
ATOM 4081 C CA . LEU A 1 514 ? -24.334 -6.507 4.361 1.00 87.62 514 LEU A CA 1
ATOM 4082 C C . LEU A 1 514 ? -24.663 -7.295 5.638 1.00 87.62 514 LEU A C 1
ATOM 4084 O O . LEU A 1 514 ? -24.350 -8.482 5.715 1.00 87.62 514 LEU A O 1
ATOM 4088 N N . LEU A 1 515 ? -25.269 -6.657 6.644 1.00 87.69 515 LEU A N 1
ATOM 4089 C CA . LEU A 1 515 ? -25.734 -7.345 7.849 1.00 87.69 515 LEU A CA 1
ATOM 4090 C C . LEU A 1 515 ? -27.069 -8.069 7.634 1.00 87.69 515 LEU A C 1
ATOM 4092 O O . LEU A 1 515 ? -27.279 -9.107 8.257 1.00 87.69 515 LEU A O 1
ATOM 4096 N N . PHE A 1 516 ? -27.954 -7.542 6.783 1.00 85.56 516 PHE A N 1
ATOM 4097 C CA . PHE A 1 516 ? -29.361 -7.957 6.750 1.00 85.56 516 PHE A CA 1
ATOM 4098 C C . PHE A 1 516 ? -29.887 -8.471 5.407 1.00 85.56 516 PHE A C 1
ATOM 4100 O O . PHE A 1 516 ? -30.973 -9.042 5.377 1.00 85.56 516 PHE A O 1
ATOM 4107 N N . GLY A 1 517 ? -29.136 -8.323 4.317 1.00 67.44 517 GLY A N 1
ATOM 4108 C CA . GLY A 1 517 ? -29.522 -8.784 2.984 1.00 67.44 517 GLY A CA 1
ATOM 4109 C C . GLY A 1 517 ? -29.473 -7.684 1.924 1.00 67.44 517 GLY A C 1
ATOM 4110 O O . GLY A 1 517 ? -29.395 -6.495 2.225 1.00 67.44 517 GLY A O 1
ATOM 4111 N N . SER A 1 518 ? -29.486 -8.100 0.658 1.00 55.72 518 SER A N 1
ATOM 4112 C CA . SER A 1 518 ? -29.270 -7.242 -0.510 1.00 55.72 518 SER A CA 1
ATOM 4113 C C . SER A 1 518 ? -30.448 -6.314 -0.810 1.00 55.72 518 SER A C 1
ATOM 4115 O O . SER A 1 518 ? -31.598 -6.745 -0.856 1.00 55.72 518 SER A O 1
ATOM 4117 N N . LEU A 1 519 ? -30.132 -5.059 -1.130 1.00 53.97 519 LEU A N 1
ATOM 4118 C CA . LEU A 1 519 ? -30.989 -4.191 -1.932 1.00 53.97 519 LEU A CA 1
ATOM 4119 C C . LEU A 1 519 ? -30.476 -4.236 -3.376 1.00 53.97 519 LEU A C 1
ATOM 4121 O O . LEU A 1 519 ? -29.301 -3.957 -3.610 1.00 53.97 519 LEU A O 1
ATOM 4125 N N . ASP A 1 520 ? -31.345 -4.567 -4.333 1.00 52.16 520 ASP A N 1
ATOM 4126 C CA . ASP A 1 520 ? -31.061 -4.480 -5.775 1.00 52.16 520 ASP A CA 1
ATOM 4127 C C . ASP A 1 520 ? -31.128 -3.016 -6.240 1.00 52.16 520 ASP A C 1
ATOM 4129 O O . ASP A 1 520 ? -32.002 -2.619 -7.009 1.00 52.16 520 ASP A O 1
ATOM 4133 N N . MET A 1 521 ? -30.236 -2.170 -5.722 1.00 59.12 521 MET A N 1
ATOM 4134 C CA . MET A 1 521 ? -30.119 -0.769 -6.129 1.00 59.12 521 MET A CA 1
ATOM 4135 C C . MET A 1 521 ? -28.674 -0.287 -6.027 1.00 59.12 521 MET A C 1
ATOM 4137 O O . MET A 1 521 ? -27.940 -0.682 -5.123 1.00 59.12 521 MET A O 1
ATOM 4141 N N . THR A 1 522 ? -28.293 0.627 -6.920 1.00 58.78 522 THR A N 1
ATOM 4142 C CA . THR A 1 522 ? -27.099 1.462 -6.743 1.00 58.78 522 THR A CA 1
ATOM 4143 C C . THR A 1 522 ? -27.264 2.331 -5.503 1.00 58.78 522 THR A C 1
ATOM 4145 O O . THR A 1 522 ? -28.253 3.058 -5.385 1.00 58.78 522 THR A O 1
ATOM 4148 N N . LEU A 1 523 ? -26.310 2.257 -4.580 1.00 72.12 523 LEU A N 1
ATOM 4149 C CA . LEU A 1 523 ? -26.363 2.937 -3.296 1.00 72.12 523 LEU A CA 1
ATOM 4150 C C . LEU A 1 523 ? -25.619 4.265 -3.382 1.00 72.12 523 LEU A C 1
ATOM 4152 O O . LEU A 1 523 ? -24.395 4.307 -3.534 1.00 72.12 523 LEU A O 1
ATOM 4156 N N . ASP A 1 524 ? -26.333 5.361 -3.145 1.00 72.50 524 ASP A N 1
ATOM 4157 C CA . ASP A 1 524 ? -25.694 6.641 -2.848 1.00 72.50 524 ASP A CA 1
ATOM 4158 C C . ASP A 1 524 ? -24.802 6.521 -1.600 1.00 72.50 524 ASP A C 1
ATOM 4160 O O . ASP A 1 524 ? -24.934 5.582 -0.806 1.00 72.50 524 ASP A O 1
ATOM 4164 N N . ASN A 1 525 ? -23.880 7.472 -1.401 1.00 76.81 525 ASN A N 1
ATOM 4165 C CA . ASN A 1 525 ? -23.010 7.573 -0.214 1.00 76.81 525 ASN A CA 1
ATOM 4166 C C . ASN A 1 525 ? -23.797 7.968 1.061 1.00 76.81 525 ASN A C 1
ATOM 4168 O O . ASN A 1 525 ? -23.436 8.894 1.787 1.00 76.81 525 ASN A O 1
ATOM 4172 N N . THR A 1 526 ? -24.893 7.264 1.338 1.00 87.88 526 THR A N 1
ATOM 4173 C CA . THR A 1 526 ? -25.712 7.406 2.536 1.00 87.88 526 THR A CA 1
ATOM 4174 C C . THR A 1 526 ? -25.009 6.808 3.748 1.00 87.88 526 THR A C 1
ATOM 4176 O O . THR A 1 526 ? -24.547 5.663 3.737 1.00 87.88 526 THR A O 1
ATOM 4179 N N . TYR A 1 527 ? -24.996 7.585 4.824 1.00 89.88 527 TYR A N 1
ATOM 4180 C CA . TYR A 1 527 ? -24.610 7.151 6.155 1.00 89.88 527 TYR A CA 1
ATOM 4181 C C . TYR A 1 527 ? -25.596 7.704 7.187 1.00 89.88 52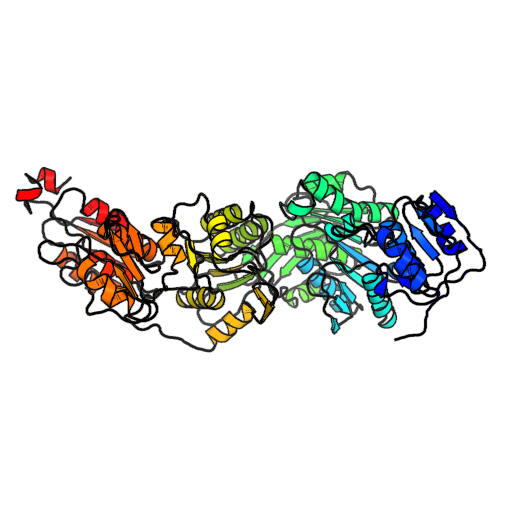7 TYR A C 1
ATOM 4183 O O . TYR A 1 527 ? -26.253 8.720 6.951 1.00 89.88 527 TYR A O 1
ATOM 4191 N N . PHE A 1 528 ? -25.645 7.059 8.346 1.00 92.88 528 PHE A N 1
ATOM 4192 C CA . PHE A 1 528 ? -26.506 7.434 9.458 1.00 92.88 528 PHE A CA 1
ATOM 4193 C C . PHE A 1 528 ? -25.674 7.924 10.637 1.00 92.88 528 PHE A C 1
ATOM 4195 O O . PHE A 1 528 ? -24.716 7.273 11.056 1.00 92.88 528 PHE A O 1
ATOM 4202 N N . GLU A 1 529 ? -26.044 9.082 11.171 1.00 93.50 529 GLU A N 1
ATOM 4203 C CA . GLU A 1 529 ? -25.446 9.663 12.379 1.00 93.50 529 GLU A CA 1
ATOM 4204 C C . GLU A 1 529 ? -26.273 9.330 13.620 1.00 93.50 529 GLU A C 1
ATOM 4206 O O . GLU A 1 529 ? -25.785 9.457 14.739 1.00 93.50 529 GLU A O 1
ATOM 4211 N N . HIS A 1 530 ? -27.510 8.870 13.434 1.00 94.88 530 HIS A N 1
ATOM 4212 C CA . HIS A 1 530 ? -28.427 8.534 14.512 1.00 94.88 530 HIS A CA 1
ATOM 4213 C C . HIS A 1 530 ? -29.106 7.190 14.237 1.00 94.88 530 HIS A C 1
ATOM 4215 O O . HIS A 1 530 ? -29.426 6.863 13.095 1.00 94.88 530 HIS A O 1
ATOM 4221 N N . ILE A 1 531 ? -29.370 6.427 15.297 1.00 95.19 531 ILE A N 1
ATOM 4222 C CA . ILE A 1 531 ? -30.247 5.251 15.266 1.00 95.19 531 ILE A CA 1
ATOM 4223 C C . ILE A 1 531 ? -31.393 5.523 16.231 1.00 95.19 531 ILE A C 1
ATOM 4225 O O . ILE A 1 531 ? -31.157 5.911 17.377 1.00 95.19 531 ILE A O 1
ATOM 4229 N N . SER A 1 532 ? -32.630 5.322 15.780 1.00 94.62 532 SER A N 1
ATOM 4230 C CA . SER A 1 532 ? -33.812 5.535 16.611 1.00 94.62 532 SER A CA 1
ATOM 4231 C C . SER A 1 532 ? -34.800 4.379 16.516 1.00 94.62 532 SER A C 1
ATOM 4233 O O . SER A 1 532 ? -34.990 3.779 15.468 1.00 94.62 532 SER A O 1
ATOM 4235 N N . THR A 1 533 ? -35.469 4.112 17.632 1.00 94.62 533 THR A N 1
ATOM 4236 C CA . THR A 1 533 ? -36.662 3.249 17.732 1.00 94.62 533 THR A CA 1
ATOM 4237 C C . THR A 1 533 ? -37.898 4.055 18.148 1.00 94.62 533 THR A C 1
ATOM 4239 O O . THR A 1 533 ? -38.965 3.494 18.359 1.00 94.62 533 THR A O 1
ATOM 4242 N N . ASP A 1 534 ? -37.756 5.379 18.291 1.00 93.06 534 ASP A N 1
ATOM 4243 C CA . ASP A 1 534 ? -38.811 6.318 18.668 1.00 93.06 534 ASP A CA 1
ATOM 4244 C C . ASP A 1 534 ? -38.977 7.354 17.550 1.00 93.06 534 ASP A C 1
ATOM 4246 O O . ASP A 1 534 ? -38.049 8.104 17.228 1.00 93.06 534 ASP A O 1
ATOM 4250 N N . SER A 1 535 ? -40.159 7.388 16.938 1.00 93.06 535 SER A N 1
ATOM 4251 C CA . SER A 1 535 ? -40.469 8.298 15.830 1.00 93.06 535 SER A CA 1
ATOM 4252 C C . SER A 1 535 ? -40.364 9.771 16.238 1.00 93.06 535 SER A C 1
ATOM 4254 O O . SER A 1 535 ? -40.057 10.625 15.408 1.00 93.06 535 SER A O 1
ATOM 4256 N N . ARG A 1 536 ? -40.531 10.081 17.530 1.00 93.25 536 ARG A N 1
ATOM 4257 C CA . ARG A 1 536 ? -40.487 11.451 18.069 1.00 93.25 536 ARG A CA 1
ATOM 4258 C C . ARG A 1 536 ? -39.073 12.019 18.170 1.00 93.25 536 ARG A C 1
ATOM 4260 O O . ARG A 1 536 ? -38.922 13.223 18.350 1.00 93.25 536 ARG A O 1
ATOM 4267 N N . THR A 1 537 ? -38.043 11.175 18.091 1.00 91.94 537 THR A N 1
ATOM 4268 C CA . THR A 1 537 ? -36.634 11.588 18.213 1.00 91.94 537 THR A CA 1
ATOM 4269 C C . THR A 1 537 ? -35.892 11.578 16.877 1.00 91.94 537 THR A C 1
ATOM 4271 O O . THR A 1 537 ? -34.670 11.715 16.862 1.00 91.94 537 THR A O 1
ATOM 4274 N N . ILE A 1 538 ? -36.609 11.386 15.765 1.00 95.19 538 ILE A N 1
ATOM 4275 C CA . ILE A 1 538 ? -36.038 11.362 14.418 1.00 95.19 538 ILE A CA 1
ATOM 4276 C C . ILE A 1 538 ? -35.464 12.729 14.039 1.00 95.19 538 ILE A C 1
ATOM 4278 O O . ILE A 1 538 ? -36.051 13.779 14.298 1.00 95.19 538 ILE A O 1
ATOM 4282 N N . LYS A 1 539 ? -34.290 12.684 13.412 1.00 94.25 539 LYS A N 1
ATOM 4283 C CA . LYS A 1 539 ? -33.521 13.818 12.885 1.00 94.25 539 LYS A CA 1
ATOM 4284 C C . LYS A 1 539 ? -33.004 13.469 11.486 1.00 94.25 539 LYS A C 1
ATOM 4286 O O . LYS A 1 539 ? -32.971 12.281 11.161 1.00 94.25 539 LYS A O 1
ATOM 4291 N N . PRO A 1 540 ? -32.543 14.439 10.679 1.00 94.75 540 PRO A N 1
ATOM 4292 C CA . PRO A 1 540 ? -31.808 14.130 9.455 1.00 94.75 540 PRO A CA 1
ATOM 4293 C C . PRO A 1 540 ? -30.695 13.096 9.689 1.00 94.75 540 PRO A C 1
ATOM 4295 O O . PRO A 1 540 ? -30.084 13.084 10.757 1.00 94.75 540 PRO A O 1
ATOM 4298 N N . ASN A 1 541 ? -30.444 12.224 8.707 1.00 93.94 541 ASN A N 1
ATOM 4299 C CA . ASN A 1 541 ? -29.466 11.124 8.801 1.00 93.94 541 ASN A CA 1
ATOM 4300 C C . ASN A 1 541 ? -29.779 10.067 9.888 1.00 93.94 541 ASN A C 1
ATOM 4302 O O . ASN A 1 541 ? -28.855 9.467 10.450 1.00 93.94 541 ASN A O 1
ATOM 4306 N N . SER A 1 542 ? -31.057 9.830 10.210 1.00 96.12 542 SER A N 1
ATOM 4307 C CA . SER A 1 542 ? -31.462 8.763 11.141 1.00 96.12 542 SER A CA 1
ATOM 4308 C C . SER A 1 542 ? -31.762 7.442 10.429 1.00 96.12 542 SER A C 1
ATOM 4310 O O . SER A 1 542 ? -32.477 7.413 9.429 1.00 96.12 542 SER A O 1
ATOM 4312 N N . LEU A 1 543 ? -31.304 6.335 11.012 1.00 96.12 543 LEU A N 1
ATOM 4313 C CA . LEU A 1 543 ? -31.820 4.996 10.737 1.00 96.12 543 LEU A CA 1
ATOM 4314 C C . LEU A 1 543 ? -32.896 4.655 11.773 1.00 96.12 543 LEU A C 1
ATOM 4316 O O . LEU A 1 543 ? -32.603 4.492 12.960 1.00 96.12 543 LEU A O 1
ATOM 4320 N N . PHE A 1 544 ? -34.146 4.572 11.334 1.00 97.25 544 PHE A N 1
ATOM 4321 C CA . PHE A 1 544 ? -35.264 4.161 12.172 1.00 97.25 544 PHE A CA 1
ATOM 4322 C C . PHE A 1 544 ? -35.427 2.645 12.154 1.00 97.25 544 PHE A C 1
ATOM 4324 O O . PHE A 1 544 ? -35.389 2.029 11.095 1.00 97.25 544 PHE A O 1
ATOM 4331 N N . ILE A 1 545 ? -35.642 2.036 13.312 1.00 96.81 545 ILE A N 1
ATOM 4332 C CA . ILE A 1 545 ? -35.931 0.607 13.429 1.00 96.81 545 ILE A CA 1
ATOM 4333 C C . ILE A 1 545 ? -37.355 0.474 13.955 1.00 96.81 545 ILE A C 1
ATOM 4335 O O . ILE A 1 545 ? -37.635 0.817 15.107 1.00 96.81 545 ILE A O 1
ATOM 4339 N N . ALA A 1 546 ? -38.251 0.005 13.090 1.00 96.62 546 ALA A N 1
ATOM 4340 C CA . ALA A 1 546 ? -39.663 -0.138 13.393 1.00 96.62 546 ALA A CA 1
ATOM 4341 C C . ALA A 1 546 ? -39.874 -1.371 14.282 1.00 96.62 546 ALA A C 1
ATOM 4343 O O . ALA A 1 546 ? -39.803 -2.515 13.832 1.00 96.62 546 ALA A O 1
ATOM 4344 N N . LEU A 1 547 ? -40.067 -1.135 15.580 1.00 95.62 547 LEU A N 1
ATOM 4345 C CA . LEU A 1 547 ? -40.334 -2.184 16.560 1.00 95.62 547 LEU A CA 1
ATOM 4346 C C . LEU A 1 547 ? -41.835 -2.313 16.806 1.00 95.62 547 LEU A C 1
ATOM 4348 O O . LEU A 1 547 ? -42.540 -1.307 16.887 1.00 95.62 547 LEU A O 1
ATOM 4352 N N . LYS A 1 548 ? -42.295 -3.544 17.016 1.00 92.88 548 LYS A N 1
ATOM 4353 C CA . LYS A 1 548 ? -43.674 -3.851 17.390 1.00 92.88 548 LYS A CA 1
ATOM 4354 C C . LYS A 1 548 ? -43.741 -4.276 18.853 1.00 92.88 548 LYS A C 1
ATOM 4356 O O . LYS A 1 548 ? -43.006 -5.164 19.275 1.00 92.88 548 LYS A O 1
ATOM 4361 N N . GLY A 1 549 ? -44.608 -3.632 19.626 1.00 87.06 549 GLY A N 1
ATOM 4362 C CA . GLY A 1 549 ? -44.899 -3.980 21.016 1.00 87.06 549 GLY A CA 1
ATOM 4363 C C . GLY A 1 549 ? -46.382 -4.287 21.228 1.00 87.06 549 GLY A C 1
ATOM 4364 O O . GLY A 1 549 ? -47.189 -4.203 20.310 1.00 87.06 549 GLY A O 1
ATOM 4365 N N . GLU A 1 550 ? -46.774 -4.598 22.466 1.00 82.88 550 GLU A N 1
ATOM 4366 C CA . GLU A 1 550 ? -48.171 -4.953 22.790 1.00 82.88 550 GLU A CA 1
ATOM 4367 C C . GLU A 1 550 ? -49.178 -3.816 22.548 1.00 82.88 550 GLU A C 1
ATOM 4369 O O . GLU A 1 550 ? -50.356 -4.062 22.303 1.00 82.88 550 GLU A O 1
ATOM 4374 N N . LYS A 1 551 ? -48.726 -2.560 22.672 1.00 88.62 551 LYS A N 1
ATOM 4375 C CA . LYS A 1 551 ? -49.573 -1.351 22.620 1.00 88.62 551 LYS A CA 1
ATOM 4376 C C . LYS A 1 551 ? -49.139 -0.335 21.563 1.00 88.62 551 LYS A C 1
ATOM 4378 O O . LYS A 1 551 ? -49.700 0.756 21.518 1.00 88.62 551 LYS A O 1
ATOM 4383 N N . PHE A 1 552 ? -48.114 -0.645 20.776 1.00 90.69 552 PHE A N 1
ATOM 4384 C CA . PHE A 1 552 ? -47.583 0.253 19.755 1.00 90.69 552 PHE A CA 1
ATOM 4385 C C . PHE A 1 552 ? -47.022 -0.556 18.587 1.00 90.69 552 PHE A C 1
ATOM 4387 O O . PHE A 1 552 ? -46.456 -1.628 18.799 1.00 90.69 552 PHE A O 1
ATOM 4394 N N . ASP A 1 553 ? -47.130 -0.019 17.378 1.00 94.25 553 ASP A N 1
ATOM 4395 C CA . ASP A 1 553 ? -46.500 -0.573 16.186 1.00 94.25 553 ASP A CA 1
ATOM 4396 C C . ASP A 1 553 ? -45.679 0.542 15.520 1.00 94.25 553 ASP A C 1
ATOM 4398 O O . ASP A 1 553 ? -46.209 1.559 15.074 1.00 94.25 553 ASP A O 1
ATOM 4402 N N . GLY A 1 554 ? -44.349 0.418 15.549 1.00 94.81 554 GLY A N 1
ATOM 4403 C CA . GLY A 1 554 ? -43.441 1.418 14.987 1.00 94.81 554 GLY A CA 1
ATOM 4404 C C . GLY A 1 554 ? -43.616 1.589 13.477 1.00 94.81 554 GLY A C 1
ATOM 4405 O O . GLY A 1 554 ? -43.280 2.648 12.939 1.00 94.81 554 GLY A O 1
ATOM 4406 N N . HIS A 1 555 ? -44.166 0.577 12.804 1.00 96.75 555 HIS A N 1
ATOM 4407 C CA . HIS A 1 555 ? -44.386 0.560 11.362 1.00 96.75 555 HIS A CA 1
ATOM 4408 C C . HIS A 1 555 ? -45.402 1.616 10.925 1.00 96.75 555 HIS A C 1
ATOM 4410 O O . HIS A 1 555 ? -45.254 2.174 9.837 1.00 96.75 555 HIS A O 1
ATOM 4416 N N . ASP A 1 556 ? -46.340 1.985 11.804 1.00 95.94 556 ASP A N 1
ATOM 4417 C CA . ASP A 1 556 ? -47.345 3.027 11.559 1.00 95.94 556 ASP A CA 1
ATOM 4418 C C . ASP A 1 556 ? -46.719 4.402 11.261 1.00 95.94 556 ASP A C 1
ATOM 4420 O O . ASP A 1 556 ? -47.324 5.237 10.589 1.00 95.94 556 ASP A O 1
ATOM 4424 N N . TYR A 1 557 ? -45.487 4.647 11.723 1.00 96.00 557 TYR A N 1
ATOM 4425 C CA . TYR A 1 557 ? -44.801 5.936 11.582 1.00 96.00 557 TYR A CA 1
ATOM 4426 C C . TYR A 1 557 ? -43.796 5.981 10.425 1.00 96.00 557 TYR A C 1
ATOM 4428 O O . TYR A 1 557 ? -43.253 7.046 10.130 1.00 96.00 557 TYR A O 1
ATOM 4436 N N . VAL A 1 558 ? -43.526 4.855 9.754 1.00 96.12 558 VAL A N 1
ATOM 4437 C CA . VAL A 1 558 ? -42.443 4.750 8.758 1.00 96.12 558 VAL A CA 1
ATOM 4438 C C . VAL A 1 558 ? -42.622 5.754 7.620 1.00 96.12 558 VAL A C 1
ATOM 4440 O O . VAL A 1 558 ? -41.674 6.452 7.271 1.00 96.12 558 VAL A O 1
ATOM 4443 N N . GLN A 1 559 ? -43.833 5.893 7.075 1.00 95.56 559 GLN A N 1
ATOM 4444 C CA . GLN A 1 559 ? -44.083 6.816 5.960 1.00 95.56 559 GLN A CA 1
ATOM 4445 C C . GLN A 1 559 ? -43.801 8.281 6.324 1.00 95.56 559 GLN A C 1
ATOM 4447 O O . GLN A 1 559 ? -43.316 9.041 5.487 1.00 95.56 559 GLN A O 1
ATOM 4452 N N . ASP A 1 560 ? -44.074 8.686 7.565 1.00 94.81 560 ASP A N 1
ATOM 4453 C CA . ASP A 1 560 ? -43.782 10.042 8.034 1.00 94.81 560 ASP A CA 1
ATOM 4454 C C . ASP A 1 560 ? -42.286 10.252 8.271 1.00 94.81 560 ASP A C 1
ATOM 4456 O O . ASP A 1 560 ? -41.743 11.303 7.931 1.00 94.81 560 ASP A O 1
ATOM 4460 N N . ILE A 1 561 ? -41.597 9.232 8.783 1.00 94.94 561 ILE A N 1
ATOM 4461 C CA . ILE A 1 561 ? -40.153 9.269 9.035 1.00 94.94 561 ILE A CA 1
ATOM 4462 C C . ILE A 1 561 ? -39.371 9.445 7.735 1.00 94.94 561 ILE A C 1
ATOM 4464 O O . ILE A 1 561 ? -38.444 10.254 7.683 1.00 94.94 561 ILE A O 1
ATOM 4468 N N . LEU A 1 562 ? -39.774 8.751 6.668 1.00 94.69 562 LEU A N 1
ATOM 4469 C CA . LEU A 1 562 ? -39.101 8.803 5.366 1.00 94.69 562 LEU A CA 1
ATOM 4470 C C . LEU A 1 562 ? -39.215 10.167 4.660 1.00 94.69 562 LEU A C 1
ATOM 4472 O O . LEU A 1 562 ? -38.462 10.428 3.718 1.00 94.69 562 LEU A O 1
ATOM 4476 N N . LYS A 1 563 ? -40.097 11.062 5.134 1.00 94.00 563 LYS A N 1
ATOM 4477 C CA . LYS A 1 563 ? -40.159 12.470 4.692 1.00 94.00 563 LYS A CA 1
ATOM 4478 C C . LYS A 1 563 ? -38.999 13.305 5.241 1.00 94.00 563 LYS A C 1
ATOM 4480 O O . LYS A 1 563 ? -38.709 14.368 4.698 1.00 94.00 563 LYS A O 1
ATOM 4485 N N . THR A 1 564 ? -38.345 12.849 6.310 1.00 94.00 564 THR A N 1
ATOM 4486 C CA . THR A 1 564 ? -37.178 13.520 6.894 1.00 94.00 564 THR A CA 1
ATOM 4487 C C . THR A 1 564 ? -35.938 13.273 6.031 1.00 94.00 564 THR A C 1
ATOM 4489 O O . THR A 1 564 ? -35.741 12.189 5.478 1.00 94.00 564 THR A O 1
ATOM 4492 N N . GLU A 1 565 ? -35.087 14.290 5.904 1.00 92.06 565 GLU A N 1
ATOM 4493 C CA . GLU A 1 565 ? -33.890 14.244 5.064 1.00 92.06 565 GLU A CA 1
ATOM 4494 C C . GLU A 1 565 ? -32.974 13.056 5.409 1.00 92.06 565 GLU A C 1
ATOM 4496 O O . GLU A 1 565 ? -32.648 12.809 6.571 1.00 92.06 565 GLU A O 1
ATOM 4501 N N . ASN A 1 566 ? -32.570 12.313 4.372 1.00 89.75 566 ASN A N 1
ATOM 4502 C CA . ASN A 1 566 ? -31.660 11.165 4.445 1.00 89.75 566 ASN A CA 1
ATOM 4503 C C . ASN A 1 566 ? -31.999 10.131 5.549 1.00 89.75 566 ASN A C 1
ATOM 4505 O O . ASN A 1 566 ? -31.110 9.509 6.128 1.00 89.75 566 ASN A O 1
ATOM 4509 N N . CYS A 1 567 ? -33.288 9.952 5.858 1.00 94.19 567 CYS A N 1
ATOM 4510 C CA . CYS A 1 567 ? -33.752 8.940 6.805 1.00 94.19 567 CYS A CA 1
ATOM 4511 C C . CYS A 1 567 ? -34.129 7.636 6.104 1.00 94.19 567 CYS A C 1
ATOM 4513 O O . CYS A 1 567 ? -34.696 7.650 5.011 1.00 94.19 567 CYS A O 1
ATOM 4515 N N . TRP A 1 568 ? -33.822 6.520 6.758 1.00 94.56 568 TRP A N 1
ATOM 4516 C CA . TRP A 1 568 ? -34.142 5.167 6.301 1.00 94.56 568 TRP A CA 1
ATOM 4517 C C . TRP A 1 568 ? -34.852 4.393 7.405 1.00 94.56 568 TRP A C 1
ATOM 4519 O O . TRP A 1 568 ? -34.712 4.729 8.583 1.00 94.56 568 TRP A O 1
ATOM 4529 N N . ALA A 1 569 ? -35.594 3.351 7.035 1.00 95.12 569 ALA A N 1
ATOM 4530 C CA . ALA A 1 569 ? -36.305 2.502 7.985 1.00 95.12 569 ALA A CA 1
ATOM 4531 C C . ALA A 1 569 ? -35.948 1.020 7.814 1.00 95.12 569 ALA A C 1
ATOM 4533 O O . ALA A 1 569 ? -35.929 0.511 6.696 1.00 95.12 569 ALA A O 1
ATOM 4534 N N . ILE A 1 570 ? -35.717 0.323 8.926 1.00 95.06 570 ILE A N 1
ATOM 4535 C CA . ILE A 1 570 ? -35.699 -1.139 9.011 1.00 95.06 570 ILE A CA 1
ATOM 4536 C C . ILE A 1 570 ? -37.081 -1.597 9.477 1.00 95.06 570 ILE A C 1
ATOM 4538 O O . ILE A 1 570 ? -37.546 -1.177 10.538 1.00 95.06 570 ILE A O 1
ATOM 4542 N N . VAL A 1 571 ? -37.727 -2.449 8.685 1.00 95.62 571 VAL A N 1
ATOM 4543 C CA . VAL A 1 571 ? -39.098 -2.939 8.899 1.00 95.62 571 VAL A CA 1
ATOM 4544 C C . VAL A 1 571 ? -39.160 -4.458 8.743 1.00 95.62 571 VAL A C 1
ATOM 4546 O O . VAL A 1 571 ? -38.251 -5.066 8.173 1.00 95.62 571 VAL A O 1
ATOM 4549 N N . ASN A 1 572 ? -40.241 -5.074 9.223 1.00 94.56 572 ASN A N 1
ATOM 4550 C CA . ASN A 1 572 ? -40.476 -6.502 9.001 1.00 94.56 572 ASN A CA 1
ATOM 4551 C C . ASN A 1 572 ? -40.717 -6.806 7.513 1.00 94.56 572 ASN A C 1
ATOM 4553 O O . ASN A 1 572 ? -41.188 -5.957 6.752 1.00 94.56 572 ASN A O 1
ATOM 4557 N N . SER A 1 573 ? -40.387 -8.026 7.097 1.00 90.38 573 SER A N 1
ATOM 4558 C CA . SER A 1 573 ? -40.457 -8.480 5.706 1.00 90.38 573 SER A CA 1
ATOM 4559 C C . SER A 1 573 ? -41.862 -8.432 5.103 1.00 90.38 573 SER A C 1
ATOM 4561 O O . SER A 1 573 ? -41.992 -8.252 3.894 1.00 90.38 573 SER A O 1
ATOM 4563 N N . ASP A 1 574 ? -42.900 -8.524 5.932 1.00 90.38 574 ASP A N 1
ATOM 4564 C CA . ASP A 1 574 ? -44.315 -8.443 5.562 1.00 90.38 574 ASP A CA 1
ATOM 4565 C C . ASP A 1 574 ? -44.855 -7.003 5.450 1.00 90.38 574 ASP A C 1
ATOM 4567 O O . ASP A 1 574 ? -46.024 -6.803 5.111 1.00 90.38 574 ASP A O 1
ATOM 4571 N N . TYR A 1 575 ? -44.026 -5.978 5.687 1.00 92.44 575 TYR A N 1
ATOM 4572 C CA . TYR A 1 575 ? -44.450 -4.583 5.586 1.00 92.44 575 TYR A CA 1
ATOM 4573 C C . TYR A 1 575 ? -44.753 -4.174 4.133 1.00 92.44 575 TYR A C 1
ATOM 4575 O O . TYR A 1 575 ? -43.873 -4.137 3.265 1.00 92.44 575 TYR A O 1
ATOM 4583 N N . ALA A 1 576 ? -46.019 -3.820 3.894 1.00 89.69 576 ALA A N 1
ATOM 4584 C CA . ALA A 1 576 ? -46.594 -3.668 2.557 1.00 89.69 576 ALA A CA 1
ATOM 4585 C C . ALA A 1 576 ? -46.151 -2.413 1.785 1.00 89.69 576 ALA A C 1
ATOM 4587 O O . ALA A 1 576 ? -46.253 -2.389 0.563 1.00 89.69 576 ALA A O 1
ATOM 4588 N N . PHE A 1 577 ? -45.703 -1.351 2.460 1.00 89.94 577 PHE A N 1
ATOM 4589 C CA . PHE A 1 577 ? -45.364 -0.097 1.782 1.00 89.94 577 PHE A CA 1
ATOM 4590 C C . PHE A 1 577 ? -44.010 -0.206 1.065 1.00 89.94 577 PHE A C 1
ATOM 4592 O O . PHE A 1 577 ? -42.977 -0.469 1.685 1.00 89.94 577 PHE A O 1
ATOM 4599 N N . GLU A 1 578 ? -44.021 -0.010 -0.252 1.00 86.56 578 GLU A N 1
ATOM 4600 C CA . GLU A 1 578 ? -42.837 -0.069 -1.108 1.00 86.56 578 GLU A CA 1
ATOM 4601 C C . GLU A 1 578 ? -42.194 1.311 -1.260 1.00 86.56 578 GLU A C 1
ATOM 4603 O O . GLU A 1 578 ? -42.805 2.248 -1.763 1.00 86.56 578 GLU A O 1
ATOM 4608 N N . GLU A 1 579 ? -40.940 1.422 -0.828 1.00 86.50 579 GLU A N 1
ATOM 4609 C CA . GLU A 1 579 ? -40.111 2.616 -0.960 1.00 86.50 579 GLU A CA 1
ATOM 4610 C C . GLU A 1 579 ? -38.639 2.188 -0.958 1.00 86.50 579 GLU A C 1
ATOM 4612 O O . GLU A 1 579 ? -38.274 1.193 -0.325 1.00 86.50 579 GLU A O 1
ATOM 4617 N N . GLN A 1 580 ? -37.787 2.942 -1.650 1.00 84.88 580 GLN A N 1
ATOM 4618 C CA . GLN A 1 580 ? -36.365 2.631 -1.810 1.00 84.88 580 GLN A CA 1
ATOM 4619 C C . GLN A 1 580 ? -35.592 2.711 -0.488 1.00 84.88 580 GLN A C 1
ATOM 4621 O O . GLN A 1 580 ? -34.647 1.959 -0.270 1.00 84.88 580 GLN A O 1
ATOM 4626 N N . LYS A 1 581 ? -36.014 3.595 0.422 1.00 90.06 581 LYS A N 1
ATOM 4627 C CA . LYS A 1 581 ? -35.355 3.858 1.714 1.00 90.06 581 LYS A CA 1
ATOM 4628 C C . LYS A 1 581 ? -35.757 2.882 2.831 1.00 90.06 581 LYS A C 1
ATOM 4630 O O . LYS A 1 581 ? -35.648 3.207 4.018 1.00 90.06 581 LYS A O 1
ATOM 4635 N N . ILE A 1 582 ? -36.269 1.707 2.463 1.00 91.75 582 ILE A N 1
ATOM 4636 C CA . ILE A 1 582 ? -36.750 0.678 3.387 1.00 91.75 582 ILE A CA 1
ATOM 4637 C C . ILE A 1 582 ? -35.896 -0.580 3.262 1.00 91.75 582 ILE A C 1
ATOM 4639 O O . ILE A 1 582 ? -35.766 -1.159 2.187 1.00 91.75 582 ILE A O 1
ATOM 4643 N N . ILE A 1 583 ? -35.378 -1.039 4.398 1.00 91.31 583 ILE A N 1
ATOM 4644 C CA . ILE A 1 583 ? -34.655 -2.300 4.546 1.00 91.31 583 ILE A CA 1
ATOM 4645 C C . ILE A 1 583 ? -35.595 -3.292 5.227 1.00 91.31 583 ILE A C 1
ATOM 4647 O O . ILE A 1 583 ? -36.102 -3.036 6.319 1.00 91.31 583 ILE A O 1
ATOM 4651 N N . ARG A 1 584 ? -35.840 -4.425 4.573 1.00 91.94 584 ARG A N 1
ATOM 4652 C CA . ARG A 1 584 ? -36.729 -5.472 5.079 1.00 91.94 584 ARG A CA 1
ATOM 4653 C C . ARG A 1 584 ? -35.923 -6.558 5.765 1.00 91.94 584 ARG A C 1
ATOM 4655 O O . ARG A 1 584 ? -34.959 -7.059 5.196 1.00 91.94 584 ARG A O 1
ATOM 4662 N N . VAL A 1 585 ? -36.348 -6.928 6.964 1.00 93.25 585 VAL A N 1
ATOM 4663 C CA . VAL A 1 585 ? -35.741 -7.995 7.763 1.00 93.25 585 VAL A CA 1
ATOM 4664 C C . VAL A 1 585 ? -36.820 -8.912 8.312 1.00 93.25 585 VAL A C 1
ATOM 4666 O O . VAL A 1 585 ? -37.962 -8.497 8.479 1.00 93.25 585 VAL A O 1
ATOM 4669 N N . GLU A 1 586 ? -36.478 -10.159 8.617 1.00 92.81 586 GLU A N 1
ATOM 4670 C CA . GLU A 1 586 ? -37.430 -11.078 9.253 1.00 92.81 586 GLU A CA 1
ATOM 4671 C C . GLU A 1 586 ? -37.851 -10.566 10.641 1.00 92.81 586 GLU A C 1
ATOM 4673 O O . GLU A 1 586 ? -39.037 -10.537 10.968 1.00 92.81 586 GLU A O 1
ATOM 4678 N N . ASP A 1 587 ? -36.884 -10.075 11.421 1.00 93.69 587 ASP A N 1
ATOM 4679 C CA . ASP A 1 587 ? -37.080 -9.603 12.792 1.00 93.69 587 ASP A CA 1
ATOM 4680 C C . ASP A 1 587 ? -36.315 -8.288 13.038 1.00 93.69 587 ASP A C 1
ATOM 4682 O O . ASP A 1 587 ? -35.079 -8.241 13.034 1.00 93.69 587 ASP A O 1
ATOM 4686 N N . THR A 1 588 ? -37.061 -7.201 13.264 1.00 95.75 588 THR A N 1
ATOM 4687 C CA . THR A 1 588 ? -36.512 -5.860 13.509 1.00 95.75 588 THR A CA 1
ATOM 4688 C C . THR A 1 588 ? -35.848 -5.720 14.880 1.00 95.75 588 THR A C 1
ATOM 4690 O O . THR A 1 588 ? -34.883 -4.961 15.014 1.00 95.75 588 THR A O 1
ATOM 4693 N N . LEU A 1 589 ? -36.293 -6.475 15.889 1.00 95.31 589 LEU A N 1
ATOM 4694 C CA . LEU A 1 589 ? -35.668 -6.512 17.211 1.00 95.31 589 LEU A CA 1
ATOM 4695 C C . LEU A 1 589 ? -34.323 -7.238 17.143 1.00 95.31 589 LEU A C 1
ATOM 4697 O O . LEU A 1 589 ? -33.321 -6.754 17.680 1.00 95.31 589 LEU A O 1
ATOM 4701 N N . LYS A 1 590 ? -34.267 -8.361 16.417 1.00 94.00 590 LYS A N 1
ATOM 4702 C CA . LYS A 1 590 ? -33.002 -9.045 16.134 1.00 94.00 590 LYS A CA 1
ATOM 4703 C C . LYS A 1 590 ? -32.041 -8.124 15.379 1.00 94.00 590 LYS A C 1
ATOM 4705 O O . LYS A 1 590 ? -30.884 -8.020 15.790 1.00 94.00 590 LYS A O 1
ATOM 4710 N N . ALA A 1 591 ? -32.516 -7.411 14.356 1.00 94.56 591 ALA A N 1
ATOM 4711 C CA . ALA A 1 591 ? -31.699 -6.476 13.581 1.00 94.56 591 ALA A CA 1
ATOM 4712 C C . ALA A 1 591 ? -31.104 -5.341 14.437 1.00 94.56 591 ALA A C 1
ATOM 4714 O O . ALA A 1 591 ? -29.919 -5.028 14.308 1.00 94.56 591 ALA A O 1
ATOM 4715 N N . LEU A 1 592 ? -31.876 -4.767 15.370 1.00 96.44 592 LEU A N 1
ATOM 4716 C CA . LEU A 1 592 ? -31.363 -3.786 16.337 1.00 96.44 592 LEU A CA 1
ATOM 4717 C C . LEU A 1 592 ? -30.188 -4.350 17.153 1.00 96.44 592 LEU A C 1
ATOM 4719 O O . LEU A 1 592 ? -29.169 -3.676 17.323 1.00 96.44 592 LEU A O 1
ATOM 4723 N N . GLY A 1 593 ? -30.330 -5.582 17.645 1.00 95.62 593 GLY A N 1
ATOM 4724 C CA . GLY A 1 593 ? -29.281 -6.263 18.398 1.00 95.62 593 GLY A CA 1
ATOM 4725 C C . GLY A 1 593 ? -28.025 -6.535 17.566 1.00 95.62 593 GLY A C 1
ATOM 4726 O O . GLY A 1 593 ? -26.923 -6.261 18.030 1.00 95.62 593 GLY A O 1
ATOM 4727 N N . ASP A 1 594 ? -28.177 -7.003 16.324 1.00 94.31 594 ASP A N 1
ATOM 4728 C CA . ASP A 1 594 ? -27.046 -7.305 15.432 1.00 94.31 594 ASP A CA 1
ATOM 4729 C C . ASP A 1 594 ? -26.275 -6.027 15.038 1.00 94.31 594 ASP A C 1
ATOM 4731 O O . ASP A 1 594 ? -25.041 -6.030 15.003 1.00 94.31 594 ASP A O 1
ATOM 4735 N N . LEU A 1 595 ? -26.977 -4.901 14.833 1.00 94.62 595 LEU A N 1
ATOM 4736 C CA . LEU A 1 595 ? -26.350 -3.583 14.645 1.00 94.62 595 LEU A CA 1
ATOM 4737 C C . LEU A 1 595 ? -25.544 -3.151 15.871 1.00 94.62 595 LEU A C 1
ATOM 4739 O O . LEU A 1 595 ? -24.416 -2.673 15.735 1.00 94.62 595 LEU A O 1
ATOM 4743 N N . ALA A 1 596 ? -26.110 -3.313 17.068 1.00 95.25 596 ALA A N 1
ATOM 4744 C CA . ALA A 1 596 ? -25.417 -2.979 18.305 1.00 95.25 596 ALA A CA 1
ATOM 4745 C C . ALA A 1 596 ? -24.193 -3.877 18.529 1.00 95.25 596 ALA A C 1
ATOM 4747 O O . ALA A 1 596 ? -23.133 -3.359 18.872 1.00 95.25 596 ALA A O 1
ATOM 4748 N N . ALA A 1 597 ? -24.293 -5.178 18.246 1.00 93.94 597 ALA A N 1
ATOM 4749 C CA . ALA A 1 597 ? -23.172 -6.116 18.324 1.00 93.94 597 ALA A CA 1
ATOM 4750 C C . ALA A 1 597 ? -22.016 -5.694 17.415 1.00 93.94 597 ALA A C 1
ATOM 4752 O O . ALA A 1 597 ? -20.865 -5.583 17.852 1.00 93.94 597 ALA A O 1
ATOM 4753 N N . LYS A 1 598 ? -22.335 -5.368 16.156 1.00 91.62 598 LYS A N 1
ATOM 4754 C CA . LYS A 1 598 ? -21.357 -4.850 15.200 1.00 91.62 598 LYS A CA 1
ATOM 4755 C C . LYS A 1 598 ? -20.684 -3.582 15.722 1.00 91.62 598 LYS A C 1
ATOM 4757 O O . LYS A 1 598 ? -19.466 -3.467 15.632 1.00 91.62 598 LYS A O 1
ATOM 4762 N N . TYR A 1 599 ? -21.463 -2.654 16.277 1.00 91.81 599 TYR A N 1
ATOM 4763 C CA . TYR A 1 599 ? -20.972 -1.374 16.785 1.00 91.81 599 TYR A CA 1
ATOM 4764 C C . TYR A 1 599 ? -20.098 -1.527 18.041 1.00 91.81 599 TYR A C 1
ATOM 4766 O O . TYR A 1 599 ? -19.045 -0.899 18.141 1.00 91.81 599 TYR A O 1
ATOM 4774 N N . ALA A 1 600 ? -20.487 -2.393 18.982 1.00 90.62 600 ALA A N 1
ATOM 4775 C CA . ALA A 1 600 ? -19.752 -2.651 20.222 1.00 90.62 600 ALA A CA 1
ATOM 4776 C C . ALA A 1 600 ? -18.334 -3.178 19.966 1.00 90.62 600 ALA A C 1
ATOM 4778 O O . ALA A 1 600 ? -17.394 -2.799 20.666 1.00 90.62 600 ALA A O 1
ATOM 4779 N N . ASN A 1 601 ? -18.163 -4.014 18.938 1.00 84.75 601 ASN A N 1
ATOM 4780 C CA . ASN A 1 601 ? -16.877 -4.618 18.582 1.00 84.75 601 ASN A CA 1
ATOM 4781 C C . ASN A 1 601 ? -15.839 -3.618 18.035 1.00 84.75 601 ASN A C 1
ATOM 4783 O O . ASN A 1 601 ? -14.683 -3.988 17.839 1.00 84.75 601 ASN A O 1
ATOM 4787 N N . LEU A 1 602 ? -16.222 -2.358 17.805 1.00 82.50 602 LEU A N 1
ATOM 4788 C CA . LEU A 1 602 ? -15.343 -1.312 17.266 1.00 82.50 602 LEU A CA 1
ATOM 4789 C C . LEU A 1 602 ? -14.588 -0.542 18.362 1.00 82.50 602 LEU A C 1
ATOM 4791 O O . LEU A 1 602 ? -13.628 0.179 18.075 1.00 82.50 602 LEU A O 1
ATOM 4795 N N . PHE A 1 603 ? -15.010 -0.685 19.620 1.00 87.56 603 PHE A N 1
ATOM 4796 C CA . PHE A 1 603 ? -14.439 0.020 20.764 1.00 87.56 603 PHE A CA 1
ATOM 4797 C C . PHE A 1 603 ? -13.575 -0.914 21.609 1.00 87.56 603 PHE A C 1
ATOM 4799 O O . PHE A 1 603 ? -13.864 -2.096 21.759 1.00 87.56 603 PHE A O 1
ATOM 4806 N N . SER A 1 604 ? -12.513 -0.360 22.192 1.00 86.06 604 SER A N 1
ATOM 4807 C CA . SER A 1 604 ? -11.590 -1.067 23.090 1.00 86.06 604 SER A CA 1
ATOM 4808 C C . SER A 1 604 ? -12.056 -1.111 24.545 1.00 86.06 604 SER A C 1
ATOM 4810 O O . SER A 1 604 ? -11.323 -1.610 25.399 1.00 86.06 604 SER A O 1
ATOM 4812 N N . ALA A 1 605 ? -13.230 -0.548 24.844 1.00 92.06 605 ALA A N 1
ATOM 4813 C CA . ALA A 1 605 ? -13.782 -0.551 26.188 1.00 92.06 605 ALA A CA 1
ATOM 4814 C C . ALA A 1 605 ? -13.935 -1.994 26.682 1.00 92.06 605 ALA A C 1
ATOM 4816 O O . ALA A 1 605 ? -14.497 -2.834 25.984 1.00 92.06 605 ALA A O 1
ATOM 4817 N N . LEU A 1 606 ? -13.470 -2.253 27.901 1.00 94.44 606 LEU A N 1
ATOM 4818 C CA . LEU A 1 606 ? -13.644 -3.534 28.570 1.00 94.44 606 LEU A CA 1
ATOM 4819 C C . LEU A 1 606 ? -15.113 -3.683 28.978 1.00 94.44 606 LEU A C 1
ATOM 4821 O O . LEU A 1 606 ? -15.605 -2.940 29.837 1.00 94.44 606 LEU A O 1
ATOM 4825 N N . LYS A 1 607 ? -15.819 -4.612 28.339 1.00 96.44 607 LYS A N 1
ATOM 4826 C CA . LYS A 1 607 ? -17.258 -4.826 28.502 1.00 96.44 607 LYS A CA 1
ATOM 4827 C C . LYS A 1 607 ? -17.494 -5.815 29.632 1.00 96.44 607 LYS A C 1
ATOM 4829 O O . LYS A 1 607 ? -17.089 -6.973 29.560 1.00 96.44 607 LYS A O 1
ATOM 4834 N N . ILE A 1 608 ? -18.150 -5.344 30.685 1.00 97.50 608 ILE A N 1
ATOM 4835 C CA . ILE A 1 608 ? -18.458 -6.116 31.886 1.00 97.50 608 ILE A CA 1
ATOM 4836 C C . ILE A 1 608 ? -19.967 -6.327 31.926 1.00 97.50 608 ILE A C 1
ATOM 4838 O O . ILE A 1 608 ? -20.712 -5.390 32.216 1.00 97.50 608 ILE A O 1
ATOM 4842 N N . ALA A 1 609 ? -20.417 -7.544 31.633 1.00 97.38 609 ALA A N 1
ATOM 4843 C CA . ALA A 1 609 ? -21.819 -7.921 31.740 1.00 97.38 609 ALA A CA 1
ATOM 4844 C C . ALA A 1 609 ? -22.181 -8.278 33.188 1.00 97.38 609 ALA A C 1
ATOM 4846 O O . ALA A 1 609 ? -21.436 -8.989 33.861 1.00 97.38 609 ALA A O 1
ATOM 4847 N N . ILE A 1 610 ? -23.334 -7.810 33.667 1.00 96.50 610 ILE A N 1
ATOM 4848 C CA . ILE A 1 610 ? -23.853 -8.113 35.005 1.00 96.50 610 ILE A CA 1
ATOM 4849 C C . ILE A 1 610 ? -25.253 -8.702 34.878 1.00 96.50 610 ILE A C 1
ATOM 4851 O O . ILE A 1 610 ? -26.150 -8.048 34.346 1.00 96.50 610 ILE A O 1
ATOM 4855 N N . THR A 1 611 ? -25.458 -9.900 35.421 1.00 95.19 611 THR A N 1
ATOM 4856 C CA . THR A 1 611 ? -26.766 -10.565 35.464 1.00 95.19 611 THR A CA 1
ATOM 4857 C C . THR A 1 611 ? -27.019 -11.257 36.811 1.00 95.19 611 THR A C 1
ATOM 4859 O O . THR A 1 611 ? -26.183 -11.214 37.715 1.00 95.19 611 THR A O 1
ATOM 4862 N N . GLY A 1 612 ? -28.209 -11.833 36.984 1.00 92.19 612 GLY A N 1
ATOM 4863 C CA . GLY A 1 612 ? -28.679 -12.482 38.212 1.00 92.19 612 GLY A CA 1
ATOM 4864 C C . GLY A 1 612 ? -30.146 -12.172 38.522 1.00 92.19 612 GLY A C 1
ATOM 4865 O O . GLY A 1 612 ? -30.752 -11.317 37.888 1.00 92.19 612 GLY A O 1
ATOM 4866 N N . SER A 1 613 ? -30.735 -12.793 39.537 1.00 89.44 613 SER A N 1
ATOM 4867 C CA . SER A 1 613 ? -32.082 -12.474 40.034 1.00 89.44 613 SER A CA 1
ATOM 4868 C C . SER A 1 613 ? -32.064 -11.217 40.910 1.00 89.44 613 SER A C 1
ATOM 4870 O O . SER A 1 613 ? -32.791 -10.258 40.642 1.00 89.44 613 SER A O 1
ATOM 4872 N N . VAL A 1 614 ? -31.157 -11.152 41.894 1.00 88.38 614 VAL A N 1
ATOM 4873 C CA . VAL A 1 614 ? -31.099 -10.076 42.906 1.00 88.38 614 VAL A CA 1
ATOM 4874 C C . VAL A 1 614 ? -29.749 -9.356 42.887 1.00 88.38 614 VAL A C 1
ATOM 4876 O O . VAL A 1 614 ? -28.701 -9.974 42.728 1.00 88.38 614 VAL A O 1
ATOM 4879 N N . GLY A 1 615 ? -29.753 -8.031 43.065 1.00 90.50 615 GLY A N 1
ATOM 4880 C CA . GLY A 1 615 ? -28.534 -7.236 43.270 1.00 90.50 615 GLY A CA 1
ATOM 4881 C C . GLY A 1 615 ? -27.848 -6.704 42.005 1.00 90.50 615 GLY A C 1
ATOM 4882 O O . GLY A 1 615 ? -26.939 -5.890 42.139 1.00 90.50 615 GLY A O 1
ATOM 4883 N N . LYS A 1 616 ? -28.311 -7.071 40.798 1.00 92.38 616 LYS A N 1
ATOM 4884 C CA . LYS A 1 616 ? -27.760 -6.622 39.499 1.00 92.38 616 LYS A CA 1
ATOM 4885 C C . LYS A 1 616 ? -27.479 -5.116 39.446 1.00 92.38 616 LYS A C 1
ATOM 4887 O O . LYS A 1 616 ? -26.341 -4.689 39.262 1.00 92.38 616 LYS A O 1
ATOM 4892 N N . THR A 1 617 ? -28.520 -4.312 39.668 1.00 91.94 617 THR A N 1
ATOM 4893 C CA . THR A 1 617 ? -28.454 -2.851 39.579 1.00 91.94 617 THR A CA 1
ATOM 4894 C C . THR A 1 617 ? -27.522 -2.261 40.635 1.00 91.94 617 THR A C 1
ATOM 4896 O O . THR A 1 617 ? -26.755 -1.355 40.330 1.00 91.94 617 THR A O 1
ATOM 4899 N N . MET A 1 618 ? -27.524 -2.799 41.861 1.00 94.25 618 MET A N 1
ATOM 4900 C CA . MET A 1 618 ? -26.648 -2.313 42.934 1.00 94.25 618 MET A CA 1
ATOM 4901 C C . MET A 1 618 ? -25.173 -2.585 42.603 1.00 94.25 618 MET A C 1
ATOM 4903 O O . MET A 1 618 ? -24.342 -1.686 42.709 1.00 94.25 618 MET A O 1
ATOM 4907 N N . THR A 1 619 ? -24.862 -3.791 42.115 1.00 95.38 619 THR A N 1
ATOM 4908 C CA . THR A 1 619 ? -23.515 -4.167 41.666 1.00 95.38 619 THR A CA 1
ATOM 4909 C C . THR A 1 619 ? -23.050 -3.304 40.495 1.00 95.38 619 THR A C 1
ATOM 4911 O O . THR A 1 619 ? -21.922 -2.813 40.524 1.00 95.38 619 THR A O 1
ATOM 4914 N N . LYS A 1 620 ? -23.915 -3.047 39.500 1.00 95.06 620 LYS A N 1
ATOM 4915 C CA . LYS A 1 620 ? -23.625 -2.118 38.393 1.00 95.06 620 LYS A CA 1
ATOM 4916 C C . LYS A 1 620 ? -23.264 -0.727 38.907 1.00 95.06 620 LYS A C 1
ATOM 4918 O O . LYS A 1 620 ? -22.259 -0.162 38.482 1.00 95.06 620 LYS A O 1
ATOM 4923 N N . GLU A 1 621 ? -24.080 -0.169 39.799 1.00 95.19 621 GLU A N 1
ATOM 4924 C CA . GLU A 1 621 ? -23.879 1.181 40.331 1.00 95.19 621 GLU A CA 1
ATOM 4925 C C . GLU A 1 621 ? -22.582 1.283 41.144 1.00 95.19 621 GLU A C 1
ATOM 4927 O O . GLU A 1 621 ? -21.792 2.202 40.925 1.00 95.19 621 GLU A O 1
ATOM 4932 N N . TYR A 1 622 ? -22.299 0.313 42.020 1.00 95.81 622 TYR A N 1
ATOM 4933 C CA . TYR A 1 622 ? -21.044 0.281 42.775 1.00 95.81 622 TYR A CA 1
ATOM 4934 C C . TYR A 1 622 ? -19.824 0.136 41.871 1.00 95.81 622 TYR A C 1
ATOM 4936 O O . TYR A 1 622 ? -18.872 0.905 42.010 1.00 95.81 622 TYR A O 1
ATOM 4944 N N . LEU A 1 623 ? -19.859 -0.794 40.915 1.00 95.38 623 LEU A N 1
ATOM 4945 C CA . LEU A 1 623 ? -18.751 -0.994 39.987 1.00 95.38 623 LEU A CA 1
ATOM 4946 C C . LEU A 1 623 ? -18.512 0.256 39.130 1.00 95.38 623 LEU A C 1
ATOM 4948 O O . LEU A 1 623 ? -17.369 0.672 38.960 1.00 95.38 623 LEU A O 1
ATOM 4952 N N . SER A 1 624 ? -19.582 0.897 38.649 1.00 94.88 624 SER A N 1
ATOM 4953 C CA . SER A 1 624 ? -19.487 2.135 37.874 1.00 94.88 624 SER A CA 1
ATOM 4954 C C . SER A 1 624 ? -18.888 3.271 38.683 1.00 94.88 624 SER A C 1
ATOM 4956 O O . SER A 1 624 ? -18.010 3.961 38.171 1.00 94.88 624 SER A O 1
ATOM 4958 N N . ASN A 1 625 ? -19.292 3.432 39.944 1.00 95.44 625 ASN A N 1
ATOM 4959 C CA . ASN A 1 625 ? -18.741 4.464 40.814 1.00 95.44 625 ASN A CA 1
ATOM 4960 C C . ASN A 1 625 ? -17.252 4.234 41.085 1.00 95.44 625 ASN A C 1
ATOM 4962 O O . ASN A 1 625 ? -16.491 5.192 41.058 1.00 95.44 625 ASN A O 1
ATOM 4966 N N . ILE A 1 626 ? -16.822 2.985 41.292 1.00 95.88 626 ILE A N 1
ATOM 4967 C CA . ILE A 1 626 ? -15.411 2.649 41.528 1.00 95.88 626 ILE A CA 1
ATOM 4968 C C . ILE A 1 626 ? -14.573 2.878 40.265 1.00 95.88 626 ILE A C 1
ATOM 4970 O O . ILE A 1 626 ? -13.552 3.564 40.315 1.00 95.88 626 ILE A O 1
ATOM 4974 N N . LEU A 1 627 ? -14.991 2.326 39.123 1.00 95.81 627 LEU A N 1
ATOM 4975 C CA . LEU A 1 627 ? -14.209 2.390 37.884 1.00 95.81 627 LEU A CA 1
ATOM 4976 C C . LEU A 1 627 ? -14.130 3.817 37.320 1.00 95.81 627 LEU A C 1
ATOM 4978 O O . LEU A 1 627 ? -13.053 4.230 36.875 1.00 95.81 627 LEU A O 1
ATOM 4982 N N . SER A 1 628 ? -15.210 4.598 37.453 1.00 95.19 628 SER A N 1
ATOM 4983 C CA . SER A 1 628 ? -15.265 6.013 37.051 1.00 95.19 628 SER A CA 1
ATOM 4984 C C . SER A 1 628 ? -14.249 6.905 37.774 1.00 95.19 628 SER A C 1
ATOM 4986 O O . SER A 1 628 ? -13.887 7.949 37.240 1.00 95.19 628 SER A O 1
ATOM 4988 N N . LEU A 1 629 ? -13.739 6.506 38.950 1.00 94.50 629 LEU A N 1
ATOM 4989 C CA . LEU A 1 629 ? -12.674 7.248 39.648 1.00 94.50 629 LEU A CA 1
ATOM 4990 C C . LEU A 1 629 ? -11.337 7.211 38.898 1.00 94.50 629 LEU A C 1
ATOM 4992 O O . LEU A 1 629 ? -10.477 8.055 39.135 1.00 94.50 629 LEU A O 1
ATOM 4996 N N . THR A 1 630 ? -11.139 6.215 38.031 1.00 92.94 630 THR A N 1
ATOM 4997 C CA . THR A 1 630 ? -9.853 5.966 37.362 1.00 92.94 630 THR A CA 1
ATOM 4998 C C . THR A 1 630 ? -9.896 6.188 35.856 1.00 92.94 630 THR A C 1
ATOM 5000 O O . THR A 1 630 ? -8.867 6.514 35.266 1.00 92.94 630 THR A O 1
ATOM 5003 N N . ALA A 1 631 ? -11.053 5.995 35.218 1.00 92.56 631 ALA A N 1
ATOM 5004 C CA . ALA A 1 631 ? -11.216 6.175 33.782 1.00 92.56 631 ALA A CA 1
ATOM 5005 C C . ALA A 1 631 ? -12.686 6.363 33.390 1.00 92.56 631 ALA A C 1
ATOM 5007 O O . ALA A 1 631 ? -13.592 5.931 34.105 1.00 92.56 631 ALA A O 1
ATOM 5008 N N . SER A 1 632 ? -12.918 6.948 32.212 1.00 93.88 632 SER A N 1
ATOM 5009 C CA . SER A 1 632 ? -14.268 7.094 31.662 1.00 93.88 632 SER A CA 1
ATOM 5010 C C . SER A 1 632 ? -14.955 5.731 31.543 1.00 93.88 632 SER A C 1
ATOM 5012 O O . SER A 1 632 ? -14.368 4.759 31.056 1.00 93.88 632 SER A O 1
ATOM 5014 N N . THR A 1 633 ? -16.193 5.664 32.024 1.00 95.88 633 THR A N 1
ATOM 5015 C CA . THR A 1 633 ? -16.965 4.429 32.157 1.00 95.88 633 THR A CA 1
ATOM 5016 C C . THR A 1 633 ? -18.380 4.657 31.646 1.00 95.88 633 THR A C 1
ATOM 5018 O O . THR A 1 633 ? -19.102 5.504 32.169 1.00 95.88 633 THR A O 1
ATOM 5021 N N . LEU A 1 634 ? -18.786 3.874 30.650 1.00 96.12 634 LEU A N 1
ATOM 5022 C CA . LEU A 1 634 ? -20.177 3.788 30.217 1.00 96.12 634 LEU A CA 1
ATOM 5023 C C . LEU A 1 634 ? -20.922 2.794 31.116 1.00 96.12 634 LEU A C 1
ATOM 5025 O O . LEU A 1 634 ? -20.355 1.774 31.514 1.00 96.12 634 LEU A O 1
ATOM 5029 N N . LYS A 1 635 ? -22.201 3.047 31.409 1.00 95.94 635 LYS A N 1
ATOM 5030 C CA . LYS A 1 635 ? -23.072 2.069 32.073 1.00 95.94 635 LYS A CA 1
ATOM 5031 C C . LYS A 1 635 ? -24.474 2.035 31.477 1.00 95.94 635 LYS A C 1
ATOM 5033 O O . LYS A 1 635 ? -24.945 3.039 30.947 1.00 95.94 635 LYS A O 1
ATOM 5038 N N . THR A 1 636 ? -25.168 0.915 31.649 1.00 93.62 636 THR A N 1
ATOM 5039 C CA . THR A 1 636 ? -26.611 0.822 31.386 1.00 93.62 636 THR A CA 1
ATOM 5040 C C . THR A 1 636 ? -27.400 1.747 32.317 1.00 93.62 636 THR A C 1
ATOM 5042 O O . THR A 1 636 ? -27.299 1.638 33.545 1.00 93.62 636 THR A O 1
ATOM 5045 N N . HIS A 1 637 ? -28.225 2.632 31.755 1.00 86.44 637 HIS A N 1
ATOM 5046 C CA . HIS A 1 637 ? -29.043 3.569 32.530 1.00 86.44 637 HIS A CA 1
ATOM 5047 C C . HIS A 1 637 ? -30.449 3.025 32.804 1.00 86.44 637 HIS A C 1
ATOM 5049 O O . HIS A 1 637 ? -31.084 2.445 31.928 1.00 86.44 637 HIS A O 1
ATOM 5055 N N . SER A 1 638 ? -30.963 3.265 34.016 1.00 82.94 638 SER A N 1
ATOM 5056 C CA . SER A 1 638 ? -32.343 2.923 34.398 1.00 82.94 638 SER A CA 1
ATOM 5057 C C . SER A 1 638 ? -32.702 1.468 34.036 1.00 82.94 638 SER A C 1
ATOM 5059 O O . SER A 1 638 ? -31.967 0.561 34.422 1.00 82.94 638 SER A O 1
ATOM 5061 N N . ASN A 1 639 ? -33.788 1.255 33.284 1.00 79.38 639 ASN A N 1
ATOM 5062 C CA . ASN A 1 639 ? -34.279 -0.058 32.855 1.00 79.38 639 ASN A CA 1
ATOM 5063 C C . ASN A 1 639 ? -33.825 -0.416 31.423 1.00 79.38 639 ASN A C 1
ATOM 5065 O O . ASN A 1 639 ? -34.509 -1.163 30.728 1.00 79.38 639 ASN A O 1
ATOM 5069 N N . GLU A 1 640 ? -32.702 0.128 30.937 1.00 89.44 640 GLU A N 1
ATOM 5070 C CA . GLU A 1 640 ? -32.148 -0.189 29.607 1.00 89.44 640 GLU A CA 1
ATOM 5071 C C . GLU A 1 640 ? -31.442 -1.570 29.564 1.00 89.44 640 GLU A C 1
ATOM 5073 O O . GLU A 1 640 ? -30.434 -1.733 28.888 1.00 89.44 640 GLU A O 1
ATOM 5078 N N . ASN A 1 641 ? -31.941 -2.574 30.290 1.00 91.62 641 ASN A N 1
ATOM 5079 C CA . ASN A 1 641 ? -31.293 -3.883 30.475 1.00 91.62 641 ASN A CA 1
ATOM 5080 C C . ASN A 1 641 ? -31.900 -5.018 29.623 1.00 91.62 641 ASN A C 1
ATOM 5082 O O . ASN A 1 641 ? -31.537 -6.175 29.804 1.00 91.62 641 ASN A O 1
ATOM 5086 N N . ASN A 1 642 ? -32.805 -4.696 28.696 1.00 93.88 642 ASN A N 1
ATOM 5087 C CA . ASN A 1 642 ? -33.483 -5.645 27.804 1.00 93.88 642 ASN A CA 1
ATOM 5088 C C . ASN A 1 642 ? -33.000 -5.525 26.343 1.00 93.88 642 ASN A C 1
ATOM 5090 O O . ASN A 1 642 ? -32.131 -4.707 26.028 1.00 93.88 642 ASN A O 1
ATOM 5094 N N . LEU A 1 643 ? -33.607 -6.302 25.436 1.00 94.31 643 LEU A N 1
ATOM 5095 C CA . LEU A 1 643 ? -33.247 -6.380 24.010 1.00 94.31 643 LEU A CA 1
ATOM 5096 C C . LEU A 1 643 ? -33.383 -5.057 23.228 1.00 94.31 643 LEU A C 1
ATOM 5098 O O . LEU A 1 643 ? -32.834 -4.941 22.137 1.00 94.31 643 LEU A O 1
ATOM 5102 N N . ILE A 1 644 ? -34.072 -4.048 23.773 1.00 94.06 644 ILE A N 1
ATOM 5103 C CA . ILE A 1 644 ? -34.207 -2.713 23.163 1.00 94.06 644 ILE A CA 1
ATOM 5104 C C . ILE A 1 644 ? -33.277 -1.706 23.847 1.00 94.06 644 ILE A C 1
ATOM 5106 O O . ILE A 1 644 ? -32.645 -0.873 23.195 1.00 94.06 644 ILE A O 1
ATOM 5110 N N . GLY A 1 645 ? -33.214 -1.755 25.177 1.00 94.44 645 GLY A N 1
ATOM 5111 C CA . GLY A 1 645 ? -32.461 -0.822 26.004 1.00 94.44 645 GLY A CA 1
ATOM 5112 C C . GLY A 1 645 ? -30.950 -0.998 25.894 1.00 94.44 645 GLY A C 1
ATOM 5113 O O . GLY A 1 645 ? -30.233 -0.010 25.730 1.00 94.44 645 GLY A O 1
ATOM 5114 N N . LEU A 1 646 ? -30.463 -2.241 25.915 1.00 95.81 646 LEU A N 1
ATOM 5115 C CA . LEU A 1 646 ? -29.028 -2.513 25.879 1.00 95.81 646 LEU A CA 1
ATOM 5116 C C . LEU A 1 646 ? -28.375 -1.972 24.587 1.00 95.81 646 LEU A C 1
ATOM 5118 O O . LEU A 1 646 ? -27.378 -1.251 24.700 1.00 95.81 646 LEU A O 1
ATOM 5122 N N . PRO A 1 647 ? -28.949 -2.187 23.382 1.00 95.94 647 PRO A N 1
ATOM 5123 C CA . PRO A 1 647 ? -28.508 -1.514 22.158 1.00 95.94 647 PRO A CA 1
ATOM 5124 C C . PRO A 1 647 ? -28.387 0.012 22.276 1.00 95.94 647 PRO A C 1
ATOM 5126 O O . PRO A 1 647 ? -27.383 0.586 21.853 1.00 95.94 647 PRO A O 1
ATOM 5129 N N . LYS A 1 648 ? -29.360 0.688 22.908 1.00 93.94 648 LYS A N 1
ATOM 5130 C CA . LYS A 1 648 ? -29.320 2.151 23.113 1.00 93.94 648 LYS A CA 1
ATOM 5131 C C . LYS A 1 648 ? -28.149 2.584 23.987 1.00 93.94 648 LYS A C 1
ATOM 5133 O O . LYS A 1 648 ? -27.578 3.646 23.748 1.00 93.94 648 LYS A O 1
ATOM 5138 N N . THR A 1 649 ? -27.790 1.785 24.991 1.00 95.00 649 THR A N 1
ATOM 5139 C CA . THR A 1 649 ? -26.577 2.019 25.781 1.00 95.00 649 THR A CA 1
ATOM 5140 C C . THR A 1 649 ? -25.330 1.823 24.913 1.00 95.00 649 THR A C 1
ATOM 5142 O O . THR A 1 649 ? -24.472 2.699 24.892 1.00 95.00 649 THR A O 1
ATOM 5145 N N . ILE A 1 650 ? -25.245 0.740 24.137 1.00 95.38 650 ILE A N 1
ATOM 5146 C CA . ILE A 1 650 ? -24.085 0.427 23.282 1.00 95.38 650 ILE A CA 1
ATOM 5147 C C . ILE A 1 650 ? -23.796 1.529 22.252 1.00 95.38 650 ILE A C 1
ATOM 5149 O O . ILE A 1 650 ? -22.639 1.911 22.077 1.00 95.38 650 ILE A O 1
ATOM 5153 N N . PHE A 1 651 ? -24.815 2.111 21.615 1.00 94.44 651 PHE A N 1
ATOM 5154 C CA . PHE A 1 651 ? -24.620 3.201 20.645 1.00 94.44 651 PHE A CA 1
ATOM 5155 C C . PHE A 1 651 ? -24.042 4.494 21.257 1.00 94.44 651 PHE A C 1
ATOM 5157 O O . PHE A 1 651 ? -23.546 5.363 20.533 1.00 94.44 651 PHE A O 1
ATOM 5164 N N . LYS A 1 652 ? -24.027 4.608 22.593 1.00 93.38 652 LYS A N 1
ATOM 5165 C CA . LYS A 1 652 ? -23.372 5.698 23.336 1.00 93.38 652 LYS A CA 1
ATOM 5166 C C . LYS A 1 652 ? -21.885 5.428 23.605 1.00 93.38 652 LYS A C 1
ATOM 5168 O O . LYS A 1 652 ? -21.229 6.279 24.202 1.00 93.38 652 LYS A O 1
ATOM 5173 N N . LEU A 1 653 ? -21.328 4.291 23.171 1.00 92.75 653 LEU A N 1
ATOM 5174 C CA . LEU A 1 653 ? -19.888 4.031 23.251 1.00 92.75 653 LEU A CA 1
ATOM 5175 C C . LEU A 1 653 ? -19.081 5.110 22.517 1.00 92.75 653 LEU A C 1
ATOM 5177 O O . LEU A 1 653 ? -19.510 5.705 21.520 1.00 92.75 653 LEU A O 1
ATOM 5181 N N . ARG A 1 654 ? -17.894 5.364 23.064 1.00 91.19 654 ARG A N 1
ATOM 5182 C CA . ARG A 1 654 ? -16.938 6.399 22.653 1.00 91.19 654 ARG A CA 1
ATOM 5183 C C . ARG A 1 654 ? -15.517 5.897 22.930 1.00 91.19 654 ARG A C 1
ATOM 5185 O O . ARG A 1 654 ? -15.378 5.067 23.831 1.00 91.19 654 ARG A O 1
ATOM 5192 N N . PRO A 1 655 ? -14.484 6.373 22.216 1.00 87.44 655 PRO A N 1
ATOM 5193 C CA . PRO A 1 655 ? -13.110 5.898 22.402 1.00 87.44 655 PRO A CA 1
ATOM 5194 C C . PRO A 1 655 ? -12.524 6.195 23.781 1.00 87.44 655 PRO A C 1
ATOM 5196 O O . PRO A 1 655 ? -11.659 5.460 24.244 1.00 87.44 655 PRO A O 1
ATOM 5199 N N . GLU A 1 656 ? -12.981 7.256 24.450 1.00 87.69 656 GLU A N 1
ATOM 5200 C CA . GLU A 1 656 ? -12.526 7.597 25.796 1.00 87.69 656 GLU A CA 1
ATOM 5201 C C . GLU A 1 656 ? -12.991 6.593 26.854 1.00 87.69 656 GLU A C 1
ATOM 5203 O O . GLU A 1 656 ? -12.355 6.487 27.904 1.00 87.69 656 GLU A O 1
ATOM 5208 N N . HIS A 1 657 ? -14.079 5.853 26.602 1.00 92.75 657 HIS A N 1
ATOM 5209 C CA . HIS A 1 657 ? -14.573 4.849 27.535 1.00 92.75 657 HIS A CA 1
ATOM 5210 C C . HIS A 1 657 ? -13.569 3.704 27.653 1.00 92.75 657 HIS A C 1
ATOM 5212 O O . HIS A 1 657 ? -13.315 2.966 26.704 1.00 92.75 657 HIS A O 1
ATOM 5218 N N . LYS A 1 658 ? -13.036 3.518 28.860 1.00 93.00 658 LYS A N 1
ATOM 5219 C CA . LYS A 1 658 ? -12.178 2.379 29.196 1.00 93.00 658 LYS A CA 1
ATOM 5220 C C . LYS A 1 658 ? -12.992 1.165 29.630 1.00 93.00 658 LYS A C 1
ATOM 5222 O O . LYS A 1 658 ? -12.562 0.035 29.420 1.00 93.00 658 LYS A O 1
ATOM 5227 N N . TYR A 1 659 ? -14.157 1.404 30.225 1.00 96.38 659 TYR A N 1
ATOM 5228 C CA . TYR A 1 659 ? -15.050 0.369 30.733 1.00 96.38 659 TYR A CA 1
ATOM 5229 C C . TYR A 1 659 ? -16.473 0.596 30.220 1.00 96.38 659 TYR A C 1
ATOM 5231 O O . TYR A 1 659 ? -16.924 1.738 30.109 1.00 96.38 659 TYR A O 1
ATOM 5239 N N . ALA A 1 660 ? -17.186 -0.492 29.949 1.00 97.06 660 ALA A N 1
ATOM 5240 C CA . ALA A 1 660 ? -18.611 -0.487 29.648 1.00 97.06 660 ALA A CA 1
ATOM 5241 C C . ALA A 1 660 ? -19.310 -1.509 30.550 1.00 97.06 660 ALA A C 1
ATOM 5243 O O . ALA A 1 660 ? -19.104 -2.710 30.405 1.00 97.06 660 ALA A O 1
ATOM 5244 N N . ILE A 1 661 ? -20.108 -1.038 31.506 1.00 97.25 661 ILE A N 1
ATOM 5245 C CA . ILE A 1 661 ? -20.789 -1.888 32.486 1.00 97.25 661 ILE A CA 1
ATOM 5246 C C . ILE A 1 661 ? -22.232 -2.097 32.040 1.00 97.25 661 ILE A C 1
ATOM 5248 O O . ILE A 1 661 ? -23.049 -1.174 32.066 1.00 97.25 661 ILE A O 1
ATOM 5252 N N . LEU A 1 662 ? -22.534 -3.320 31.631 1.00 97.06 662 LEU A N 1
ATOM 5253 C CA . LEU A 1 662 ? -23.742 -3.659 30.900 1.00 97.06 662 LEU A CA 1
ATOM 5254 C C . LEU A 1 662 ? -24.616 -4.582 31.749 1.00 97.06 662 LEU A C 1
ATOM 5256 O O . LEU A 1 662 ? -24.286 -5.741 31.977 1.00 97.06 662 LEU A O 1
ATOM 5260 N N . GLU A 1 663 ? -25.725 -4.056 32.259 1.00 96.44 663 GLU A N 1
ATOM 5261 C CA . GLU A 1 663 ? -26.695 -4.849 33.016 1.00 96.44 663 GLU A CA 1
ATOM 5262 C C . GLU A 1 663 ? -27.607 -5.614 32.057 1.00 96.44 663 GLU A C 1
ATOM 5264 O O . GLU A 1 663 ? -28.217 -5.010 31.175 1.00 96.44 663 GLU A O 1
ATOM 5269 N N . LEU A 1 664 ? -27.696 -6.932 32.251 1.00 95.50 664 LEU A N 1
ATOM 5270 C CA . LEU A 1 664 ? -28.499 -7.845 31.446 1.00 95.50 664 LEU A CA 1
ATOM 5271 C C . LEU A 1 664 ? -29.681 -8.344 32.283 1.00 95.50 664 LEU A C 1
ATOM 5273 O O . LEU A 1 664 ? -29.504 -9.031 33.295 1.00 95.50 664 LEU A O 1
ATOM 5277 N N . GLY A 1 665 ? -30.885 -7.962 31.872 1.00 91.56 665 GLY A N 1
ATOM 5278 C CA . GLY A 1 665 ? -32.149 -8.394 32.449 1.00 91.56 665 GLY A CA 1
ATOM 5279 C C . GLY A 1 665 ? -32.851 -9.379 31.526 1.00 91.56 665 GLY A C 1
ATOM 5280 O O . GLY A 1 665 ? -32.720 -9.293 30.309 1.00 91.56 665 GLY A O 1
ATOM 5281 N N . SER A 1 666 ? -33.599 -10.306 32.112 1.00 87.69 666 SER A N 1
ATOM 5282 C CA . SER A 1 666 ? -34.377 -11.277 31.356 1.00 87.69 666 SER A CA 1
ATOM 5283 C C . SER A 1 666 ? -35.641 -11.673 32.108 1.00 87.69 666 SER A C 1
ATOM 5285 O O . SER A 1 666 ? -35.651 -11.717 33.342 1.00 87.69 666 SER A O 1
ATOM 5287 N N . ASN A 1 667 ? -36.700 -11.934 31.349 1.00 87.62 667 ASN A N 1
ATOM 5288 C CA . ASN A 1 667 ? -37.933 -12.560 31.806 1.00 87.62 667 ASN A CA 1
ATOM 5289 C C . ASN A 1 667 ? -38.355 -13.753 30.931 1.00 87.62 667 ASN A C 1
ATOM 5291 O O . ASN A 1 667 ? -39.375 -14.358 31.233 1.00 87.62 667 ASN A O 1
ATOM 5295 N N . GLN A 1 668 ? -37.605 -14.093 29.876 1.00 89.44 668 GLN A N 1
ATOM 5296 C CA . GLN A 1 668 ? -37.834 -15.276 29.044 1.00 89.44 668 GLN A CA 1
ATOM 5297 C C . GLN A 1 668 ? -36.541 -16.042 28.754 1.00 89.44 668 GLN A C 1
ATOM 5299 O O . GLN A 1 668 ? -35.452 -15.467 28.694 1.00 89.44 668 GLN A O 1
ATOM 5304 N N . PHE A 1 669 ? -36.673 -17.348 28.508 1.00 89.88 669 PHE A N 1
ATOM 5305 C CA . PHE A 1 669 ? -35.558 -18.209 28.116 1.00 89.88 669 PHE A CA 1
ATOM 5306 C C . PHE A 1 669 ? -34.808 -17.660 26.893 1.00 89.88 669 PHE A C 1
ATOM 5308 O O . PHE A 1 669 ? -35.409 -17.209 25.917 1.00 89.88 669 PHE A O 1
ATOM 5315 N N . GLY A 1 670 ? -33.475 -17.718 26.944 1.00 90.12 670 GLY A N 1
ATOM 5316 C CA . GLY A 1 670 ? -32.593 -17.322 25.843 1.00 90.12 670 GLY A CA 1
ATOM 5317 C C . GLY A 1 670 ? -32.293 -15.821 25.725 1.00 90.12 670 GLY A C 1
ATOM 5318 O O . GLY A 1 670 ? -31.367 -15.456 24.999 1.00 90.12 670 GLY A O 1
ATOM 5319 N N . GLU A 1 671 ? -32.977 -14.927 26.451 1.00 92.81 671 GLU A N 1
ATOM 5320 C CA . GLU A 1 671 ? -32.687 -13.486 26.351 1.00 92.81 671 GLU A CA 1
ATOM 5321 C C . GLU A 1 671 ? -31.299 -13.124 26.883 1.00 92.81 671 GLU A C 1
ATOM 5323 O O . GLU A 1 671 ? -30.626 -12.292 26.279 1.00 92.81 671 GLU A O 1
ATOM 5328 N N . ILE A 1 672 ? -30.833 -13.748 27.973 1.00 93.50 672 ILE A N 1
ATOM 5329 C CA . ILE A 1 672 ? -29.469 -13.517 28.477 1.00 93.50 672 ILE A CA 1
ATOM 5330 C C . ILE A 1 672 ? -28.432 -13.941 27.437 1.00 93.50 672 ILE A C 1
ATOM 5332 O O . ILE A 1 672 ? -27.481 -13.197 27.205 1.00 93.50 672 ILE A O 1
ATOM 5336 N N . ALA A 1 673 ? -28.627 -15.084 26.771 1.00 94.06 673 ALA A N 1
ATOM 5337 C CA . ALA A 1 673 ? -27.751 -15.523 25.687 1.00 94.06 673 ALA A CA 1
ATOM 5338 C C . ALA A 1 673 ? -27.728 -14.486 24.555 1.00 94.06 673 ALA A C 1
ATOM 5340 O O . ALA A 1 673 ? -26.660 -14.028 24.154 1.00 94.06 673 ALA A O 1
ATOM 5341 N N . ARG A 1 674 ? -28.902 -14.004 24.130 1.00 95.31 674 ARG A N 1
ATOM 5342 C CA . ARG A 1 674 ? -28.993 -12.980 23.087 1.00 95.31 674 ARG A CA 1
ATOM 5343 C C . ARG A 1 674 ? -28.374 -11.642 23.502 1.00 95.31 674 ARG A C 1
ATOM 5345 O O . ARG A 1 674 ? -27.701 -11.005 22.697 1.00 95.31 674 ARG A O 1
ATOM 5352 N N . LEU A 1 675 ? -28.590 -11.187 24.733 1.00 96.50 675 LEU A N 1
ATOM 5353 C CA . LEU A 1 675 ? -27.982 -9.960 25.251 1.00 96.50 675 LEU A CA 1
ATOM 5354 C C . LEU A 1 675 ? -26.458 -10.088 25.340 1.00 96.50 675 LEU A C 1
ATOM 5356 O O . LEU A 1 675 ? -25.755 -9.127 25.027 1.00 96.50 675 LEU A O 1
ATOM 5360 N N . SER A 1 676 ? -25.961 -11.271 25.707 1.00 95.12 676 SER A N 1
ATOM 5361 C CA . SER A 1 676 ? -24.538 -11.610 25.680 1.00 95.12 676 SER A CA 1
ATOM 5362 C C . SER A 1 676 ? -23.970 -11.593 24.260 1.00 95.12 676 SER A C 1
ATOM 5364 O O . SER A 1 676 ? -22.890 -11.043 24.071 1.00 95.12 676 SER A O 1
ATOM 5366 N N . ASP A 1 677 ? -24.695 -12.087 23.250 1.00 93.81 677 ASP A N 1
ATOM 5367 C CA . ASP A 1 677 ? -24.281 -11.966 21.840 1.00 93.81 677 ASP A CA 1
ATOM 5368 C C . ASP A 1 677 ? -24.202 -10.498 21.394 1.00 93.81 677 ASP A C 1
ATOM 5370 O O . ASP A 1 677 ? -23.295 -10.105 20.660 1.00 93.81 677 ASP A O 1
ATOM 5374 N N . ILE A 1 678 ? -25.150 -9.670 21.854 1.00 95.38 678 ILE A N 1
ATOM 5375 C CA . ILE A 1 678 ? -25.211 -8.241 21.528 1.00 95.38 678 ILE A CA 1
ATOM 5376 C C . ILE A 1 678 ? -24.043 -7.477 22.154 1.00 95.38 678 ILE A C 1
ATOM 5378 O O . ILE A 1 678 ? -23.431 -6.640 21.494 1.00 95.38 678 ILE A O 1
ATOM 5382 N N . CYS A 1 679 ? -23.745 -7.701 23.435 1.00 93.94 679 CYS A N 1
ATOM 5383 C CA . CYS A 1 679 ? -22.676 -6.959 24.096 1.00 93.94 679 CYS A CA 1
ATOM 5384 C C . CYS A 1 679 ? -21.293 -7.589 23.938 1.00 93.94 679 CYS A C 1
ATOM 5386 O O . CYS A 1 679 ? -20.312 -6.865 24.085 1.00 93.94 679 CYS A O 1
ATOM 5388 N N . ASN A 1 680 ? -21.206 -8.884 23.629 1.00 92.75 680 ASN A N 1
ATOM 5389 C CA . ASN A 1 680 ? -19.968 -9.652 23.508 1.00 92.75 680 ASN A CA 1
ATOM 5390 C C . ASN A 1 680 ? -18.988 -9.339 24.663 1.00 92.75 680 ASN A C 1
ATOM 5392 O O . ASN A 1 680 ? -17.984 -8.644 24.446 1.00 92.75 680 ASN A O 1
ATOM 5396 N N . PRO A 1 681 ? -19.335 -9.727 25.909 1.00 95.50 681 PRO A N 1
ATOM 5397 C CA . PRO A 1 681 ? -18.660 -9.243 27.104 1.00 95.50 681 PRO A CA 1
ATOM 5398 C C . PRO A 1 681 ? -17.269 -9.858 27.272 1.00 95.50 681 PRO A C 1
ATOM 5400 O O . PRO A 1 681 ? -17.069 -11.050 27.060 1.00 95.50 681 PRO A O 1
ATOM 5403 N N . ASP A 1 682 ? -16.320 -9.049 27.740 1.00 96.00 682 ASP A N 1
ATOM 5404 C CA . ASP A 1 682 ? -14.969 -9.497 28.098 1.00 96.00 682 ASP A CA 1
ATOM 5405 C C . ASP A 1 682 ? -14.933 -10.112 29.507 1.00 96.00 682 ASP A C 1
ATOM 5407 O O . ASP A 1 682 ? -14.087 -10.948 29.822 1.00 96.00 682 ASP A O 1
ATOM 5411 N N . MET A 1 683 ? -15.855 -9.682 30.375 1.00 96.31 683 MET A N 1
ATOM 5412 C CA . MET A 1 683 ? -16.064 -10.221 31.717 1.00 96.31 683 MET A CA 1
ATOM 5413 C C . MET A 1 683 ? -17.553 -10.337 32.025 1.00 96.31 683 MET A C 1
ATOM 5415 O O . MET A 1 683 ? -18.345 -9.479 31.638 1.00 96.31 683 MET A O 1
ATOM 5419 N N . ALA A 1 684 ? -17.920 -11.358 32.795 1.00 96.12 684 ALA A N 1
ATOM 5420 C CA . ALA A 1 684 ? -19.279 -11.557 33.278 1.00 96.12 684 ALA A CA 1
ATOM 5421 C C . ALA A 1 684 ? -19.306 -11.638 34.809 1.00 96.12 684 ALA A C 1
ATOM 5423 O O . ALA A 1 684 ? -18.440 -12.256 35.430 1.00 96.12 684 ALA A O 1
ATOM 5424 N N . VAL A 1 685 ? -20.320 -11.022 35.414 1.00 95.88 685 VAL A N 1
ATOM 5425 C CA . VAL A 1 685 ? -20.618 -11.086 36.845 1.00 95.88 685 VAL A CA 1
ATOM 5426 C C . VAL A 1 685 ? -22.040 -11.601 37.012 1.00 95.88 685 VAL A C 1
ATOM 5428 O O . VAL A 1 685 ? -22.995 -10.975 36.554 1.00 95.88 685 VAL A O 1
ATOM 5431 N N . ILE A 1 686 ? -22.179 -12.720 37.712 1.00 94.50 686 ILE A N 1
ATOM 5432 C CA . ILE A 1 686 ? -23.473 -13.255 38.131 1.00 94.50 686 ILE A CA 1
ATOM 5433 C C . ILE A 1 686 ? -23.611 -12.958 39.622 1.00 94.50 686 ILE A C 1
ATOM 5435 O O . ILE A 1 686 ? -22.744 -13.344 40.403 1.00 94.50 686 ILE A O 1
ATOM 5439 N N . THR A 1 687 ? -24.654 -12.227 40.021 1.00 93.50 687 THR A N 1
ATOM 5440 C CA . THR A 1 687 ? -24.843 -11.839 41.425 1.00 93.50 687 THR A CA 1
ATOM 5441 C C . THR A 1 687 ? -25.408 -12.990 42.259 1.00 93.50 687 THR A C 1
ATOM 5443 O O . THR A 1 687 ? -24.671 -13.711 42.920 1.00 93.50 687 THR A O 1
ATOM 5446 N N . SER A 1 688 ? -26.724 -13.172 42.244 1.00 92.06 688 SER A N 1
ATOM 5447 C CA . SER A 1 688 ? -27.428 -14.255 42.927 1.00 92.06 688 SER A CA 1
ATOM 5448 C C . SER A 1 688 ? -28.553 -14.721 42.025 1.00 92.06 688 SER A C 1
ATOM 5450 O O . SER A 1 688 ? -29.328 -13.890 41.555 1.00 92.06 688 SER A O 1
ATOM 5452 N N . ILE A 1 689 ? -28.620 -16.028 41.790 1.00 88.88 689 ILE A N 1
ATOM 5453 C CA . ILE A 1 689 ? -29.721 -16.694 41.094 1.00 88.88 689 ILE A CA 1
ATOM 5454 C C . ILE A 1 689 ? -30.689 -17.227 42.151 1.00 88.88 689 ILE A C 1
ATOM 5456 O O . ILE A 1 689 ? -30.261 -17.816 43.141 1.00 88.88 689 ILE A O 1
ATOM 5460 N N . GLY A 1 690 ? -31.975 -16.965 41.958 1.00 88.25 690 GLY A N 1
ATOM 5461 C CA . GLY A 1 690 ? -33.072 -17.400 42.823 1.00 88.25 690 GLY A CA 1
ATOM 5462 C C . GLY A 1 690 ? -34.425 -17.088 42.183 1.00 88.25 690 GLY A C 1
ATOM 5463 O O . GLY A 1 690 ? -34.462 -16.491 41.102 1.00 88.25 690 GLY A O 1
ATOM 5464 N N . ALA A 1 691 ? -35.523 -17.459 42.845 1.00 87.62 691 ALA A N 1
ATOM 5465 C CA . ALA A 1 691 ? -36.884 -17.306 42.326 1.00 87.62 691 ALA A CA 1
ATOM 5466 C C . ALA A 1 691 ? -37.198 -15.891 41.792 1.00 87.62 691 ALA A C 1
ATOM 5468 O O . ALA A 1 691 ? -37.327 -14.929 42.552 1.00 87.62 691 ALA A O 1
ATOM 5469 N N . SER A 1 692 ? -37.348 -15.773 40.471 1.00 86.50 692 SER A N 1
ATOM 5470 C CA . SER A 1 692 ? -37.715 -14.543 39.760 1.00 86.50 692 SER A CA 1
ATOM 5471 C C . SER A 1 692 ? -38.386 -14.909 38.441 1.00 86.50 692 SER A C 1
ATOM 5473 O O . SER A 1 692 ? -37.913 -15.818 37.772 1.00 86.50 692 SER A O 1
ATOM 5475 N N . HIS A 1 693 ? -39.453 -14.201 38.053 1.00 86.19 693 HIS A N 1
ATOM 5476 C CA . HIS A 1 693 ? -40.170 -14.431 36.785 1.00 86.19 693 HIS A CA 1
ATOM 5477 C C . HIS A 1 693 ? -40.562 -15.906 36.548 1.00 86.19 693 HIS A C 1
ATOM 5479 O O . HIS A 1 693 ? -40.525 -16.401 35.422 1.00 86.19 693 HIS A O 1
ATOM 5485 N N . LEU A 1 694 ? -40.921 -16.626 37.619 1.00 86.94 694 LEU A N 1
ATOM 5486 C CA . LEU A 1 694 ? -41.236 -18.059 37.568 1.00 86.94 694 LEU A CA 1
ATOM 5487 C C . LEU A 1 694 ? -42.448 -18.365 36.681 1.00 86.94 694 LEU A C 1
ATOM 5489 O O . LEU A 1 694 ? -42.578 -19.472 36.174 1.00 86.94 694 LEU A O 1
ATOM 5493 N N . GLU A 1 695 ? -43.316 -17.383 36.444 1.00 88.19 695 GLU A N 1
ATOM 5494 C CA . GLU A 1 695 ? -44.400 -17.480 35.471 1.00 88.19 695 GLU A CA 1
ATOM 5495 C C . GLU A 1 695 ? -43.908 -17.764 34.038 1.00 88.19 695 GLU A C 1
ATOM 5497 O O . GLU A 1 695 ? -44.654 -18.335 33.244 1.00 88.19 695 GLU A O 1
ATOM 5502 N N . PHE A 1 696 ? -42.654 -17.420 33.726 1.00 88.12 696 PHE A N 1
ATOM 5503 C CA . PHE A 1 696 ? -42.009 -17.682 32.439 1.00 88.12 696 PHE A CA 1
ATOM 5504 C C . PHE A 1 696 ? -40.925 -18.763 32.539 1.00 88.12 696 PHE A C 1
ATOM 5506 O O . PHE A 1 696 ? -40.839 -19.615 31.657 1.00 88.12 696 PHE A O 1
ATOM 5513 N N . PHE A 1 697 ? -40.138 -18.763 33.621 1.00 88.12 697 PHE A N 1
ATOM 5514 C CA . PHE A 1 697 ? -39.027 -19.704 33.832 1.00 88.12 697 PHE A CA 1
ATOM 5515 C C . PHE A 1 697 ? -39.421 -21.022 34.505 1.00 88.12 697 PHE A C 1
ATOM 5517 O O . PHE A 1 697 ? -38.596 -21.918 34.619 1.00 88.12 697 PHE A O 1
ATOM 5524 N N . GLN A 1 698 ? -40.685 -21.166 34.909 1.00 90.00 698 GLN A N 1
ATOM 5525 C CA . GLN A 1 698 ? -41.265 -22.337 35.579 1.00 90.00 698 GLN A CA 1
ATOM 5526 C C . GLN A 1 698 ? -40.757 -22.549 37.017 1.00 90.00 698 GLN A C 1
ATOM 5528 O O . GLN A 1 698 ? -41.564 -22.589 37.948 1.00 90.00 698 GLN A O 1
ATOM 5533 N N . ASP A 1 699 ? -39.444 -22.651 37.222 1.00 89.12 699 ASP A N 1
ATOM 5534 C CA . ASP A 1 699 ? -38.797 -22.862 38.520 1.00 89.12 699 ASP A CA 1
ATOM 5535 C C . ASP A 1 699 ? -37.411 -22.182 38.602 1.00 89.12 699 ASP A C 1
ATOM 5537 O O . ASP A 1 699 ? -36.988 -21.482 37.686 1.00 89.12 699 ASP A O 1
ATOM 5541 N N . GLU A 1 700 ? -36.703 -22.329 39.730 1.00 87.81 700 GLU A N 1
ATOM 5542 C CA . GLU A 1 700 ? -35.366 -21.735 39.900 1.00 87.81 700 GLU A CA 1
ATOM 5543 C C . GLU A 1 700 ? -34.295 -22.366 38.999 1.00 87.81 700 GLU A C 1
ATOM 5545 O O . GLU A 1 700 ? -33.311 -21.697 38.684 1.00 87.81 700 GLU A O 1
ATOM 5550 N N . ALA A 1 701 ? -34.470 -23.625 38.581 1.00 88.06 701 ALA A N 1
ATOM 5551 C CA . ALA A 1 701 ? -33.552 -24.261 37.642 1.00 88.06 701 ALA A CA 1
ATOM 5552 C C . ALA A 1 701 ? -33.694 -23.625 36.254 1.00 88.06 701 ALA A C 1
ATOM 5554 O O . ALA A 1 701 ? -32.682 -23.342 35.620 1.00 88.06 701 ALA A O 1
ATOM 5555 N N . GLY A 1 702 ? -34.919 -23.290 35.845 1.00 86.56 702 GLY A N 1
ATOM 5556 C CA . GLY A 1 702 ? -35.176 -22.533 34.622 1.00 86.56 702 GLY A CA 1
ATOM 5557 C C . GLY A 1 702 ? -34.673 -21.084 34.655 1.00 86.56 702 GLY A C 1
ATOM 5558 O O . GLY A 1 702 ? -34.421 -20.516 33.605 1.00 86.56 702 GLY A O 1
ATOM 5559 N N . VAL A 1 703 ? -34.483 -20.472 35.833 1.00 85.50 703 VAL A N 1
ATOM 5560 C CA . VAL A 1 703 ? -33.810 -19.155 35.946 1.00 85.50 703 VAL A CA 1
ATOM 5561 C C . VAL A 1 703 ? -32.287 -19.281 35.788 1.00 85.50 703 VAL A C 1
ATOM 5563 O O . VAL A 1 703 ? -31.616 -18.311 35.435 1.00 85.50 703 VAL A O 1
ATOM 5566 N N . PHE A 1 704 ? -31.720 -20.443 36.126 1.00 86.19 704 PHE A N 1
ATOM 5567 C CA . PHE A 1 704 ? -30.288 -20.714 35.995 1.00 86.19 704 PHE A CA 1
ATOM 5568 C C . PHE A 1 704 ? -29.880 -21.083 34.560 1.00 86.19 704 PHE A C 1
ATOM 5570 O O . PHE A 1 704 ? -28.763 -20.752 34.159 1.00 86.19 704 PHE A O 1
ATOM 5577 N N . GLU A 1 705 ? -30.759 -21.782 33.838 1.00 84.00 705 GLU A N 1
ATOM 5578 C CA . GLU A 1 705 ? -30.629 -22.109 32.409 1.00 84.00 705 GLU A CA 1
ATOM 5579 C C . GLU A 1 705 ? -30.661 -20.857 31.518 1.00 84.00 705 GLU A C 1
ATOM 5581 O O . GLU A 1 705 ? -29.791 -20.770 30.618 1.00 84.00 705 GLU A O 1
#

pLDDT: mean 91.09, std 7.47, range [33.0, 98.75]

Sequence (705 aa):
MHNHSKLIKAEEIINILENHELLVGKVNLNYDFTFSKFETDSRRIEKGDIFVCIKGYNQDGHEFARQALENGADLIVTEVELEYHSAQFIVNNSRKAAALLAKLFFDDPSARFTLIGITGTNGKTTIANLLGDLLRKEEKKVGIIGTLGYKINDKDYPSQLTTPDVIELNSIFQQMLLEKVEYVIMEVSSHSLFLDRVYGLNFNQAVFTNLTRDHLDFHKNMEAYFAAKAQLFQLIDNYNGSAHINIDDSYGLKLYEDLNAEKFGISFESGDITISDISIADKNSSFSYAFDSKKYKFKTNFIAKHNVLNISLALSVFLKLFPDTDEAKLNSYLSNLSPVHGRLEAIQNELGISIYVDYAHTPDALENVLGSLVSLKKGRLITIFGAGGNRDKEKRPLMLKSALKHSDLTIITNDNPRTEPAESIINDIVAGTPSLEKFYIIRDREKAIKTALKLAGKNDIILIAGKGHEKYQQIGDRKIPFYDRKVVENFLAAAETIPPDQLFLPLDLLQVILLFGSLDMTLDNTYFEHISTDSRTIKPNSLFIALKGEKFDGHDYVQDILKTENCWAIVNSDYAFEEQKIIRVEDTLKALGDLAAKYANLFSALKIAITGSVGKTMTKEYLSNILSLTASTLKTHSNENNLIGLPKTIFKLRPEHKYAILELGSNQFGEIARLSDICNPDMAVITSIGASHLEFFQDEAGVFE

Radius of gyration: 32.03 Å; chains: 1; bounding box: 86×46×97 Å

Secondary structure (DSSP, 8-state):
-----PPEEHHHHHHHHHHTT-EEEEES--TT-EES-EESSGGG--TTPEEE--B-SS-BGGGGHHHHHHTT-SEEEESS--SSSSEEEEES-HHHHHHHHHHHHTT-GGGGSEEEEEESSSSHHHHHHHHHHHHHHTT--EEEEETTEEEETTEEE--SSSS--HHHHHHHHHHHHHTT--EEEEE--HHHHHTTTTTT---SEEEE----S--HHHHSSHHHHHHHHHHHHHHHHHHT-EEEEESSSHHHHHHHHH--SEEEEEESSSSSEEEEEEEEETTEEEEEEEETTEEEEEEES--SHHHHHHHHHHHHHHHHH-TT--HHHHHHHHHT--PPTTSSEEEP-SSS-EEEE----SHHHHHHHHHHHHTT-SS-EEEEE---SSS-STHHHHHHHHHHHH-SEEEE--S--BTS-HHHHHHHHHTTS-TTSSEEE--SHHHHHHHHHHHPPTT-EEEE-S-TT--EEEETTEEEE--HHHHHHHHHTS-PPPPTTS-SS-EEHHHHHHHH---SSPPPS-EESEEES-GGG--TTEEEE--B-SS-BGGGGHHHHTTSTT-EEEEETT-----TTEEEES-HHHHHHHHHHHHHTT---EEEEEE-SBSHHHHHHHHHHHHHTTS-EEE--TT--STTHHHHHHTT--TT-SEEEEE---SSTTHHHHHHHHH--SEEEE-B--S-SHHHH-SHHHHH-